Protein AF-0000000067715169 (afdb_homodimer)

Organism: Corynebacterium glutamicum (strain ATCC 13032 / DSM 20300 / JCM 1318 / BCRC 11384 / CCUG 27702 / LMG 3730 / NBRC 12168 / NCIMB 10025 / NRRL B-2784 / 534) (NCBI:txid196627)

Solvent-accessible surface area (backbone atoms only — not comparable to full-atom values): 32458 Å² total; per-residue (Å²): 136,85,80,74,75,77,75,75,61,77,72,76,58,75,73,74,69,77,56,70,83,82,47,57,75,38,58,53,40,74,63,43,60,36,29,32,66,87,79,61,52,53,19,26,25,71,47,75,41,83,50,102,91,39,46,22,38,28,27,33,27,98,84,69,50,75,47,79,39,72,60,41,84,55,40,29,26,48,97,86,39,60,22,18,60,35,81,56,66,64,75,66,80,79,78,75,91,84,85,89,89,81,89,85,74,79,81,50,16,65,61,46,42,71,18,34,36,36,17,32,41,66,68,44,28,49,52,48,36,69,59,44,33,67,67,32,46,77,65,27,30,49,76,39,72,32,86,47,73,84,46,44,64,61,51,44,66,72,68,54,62,37,92,78,19,22,36,17,34,40,37,66,42,46,45,89,86,36,74,68,49,56,55,52,71,72,44,57,76,40,41,41,70,40,38,31,76,43,91,47,67,72,72,38,39,44,33,63,64,73,75,30,94,57,78,79,87,58,62,88,94,52,59,56,58,59,42,47,21,66,74,75,71,40,92,40,53,68,58,44,46,53,53,55,55,70,46,51,82,43,72,86,37,42,36,65,61,51,53,53,32,51,49,34,34,50,45,48,50,68,33,81,87,51,51,50,66,40,51,72,99,137,85,81,77,75,78,75,76,62,77,73,77,60,74,72,74,69,76,58,70,83,84,48,56,77,39,59,53,40,73,62,44,62,37,29,32,64,87,78,62,53,54,20,25,24,72,47,76,42,82,50,101,92,39,46,22,39,28,27,35,27,99,85,68,51,74,46,78,40,72,59,40,84,56,41,29,28,48,96,86,39,59,21,18,60,32,82,51,64,70,74,62,78,78,74,75,85,78,94,74,92,74,86,83,71,80,77,42,19,63,62,46,38,72,17,34,35,35,17,26,41,67,70,47,32,51,52,48,36,68,60,44,32,67,66,32,46,78,63,23,30,49,78,38,69,50,70,38,72,86,42,44,65,63,52,43,68,72,66,55,61,38,93,78,20,21,37,18,34,42,37,68,42,46,43,89,85,36,74,68,50,56,57,52,71,72,45,57,76,40,40,43,71,39,38,30,75,42,91,46,65,72,72,38,40,44,34,62,65,74,75,31,95,58,78,77,88,58,62,88,93,53,59,55,58,58,42,48,20,66,74,73,72,40,93,39,55,69,59,44,45,54,54,55,54,70,46,52,83,43,70,87,37,41,37,64,62,50,52,52,32,50,49,35,34,51,45,48,49,70,34,81,85,50,50,49,65,48,50,73,98

Radius of gyration: 31.41 Å; Cα contacts (8 Å, |Δi|>4): 904; chains: 2; bounding box: 105×127×58 Å

Nearest PDB structures (foldseek):
  8ouw-assembly1_E  TM=4.055E-01  e=2.455E-02  Caenorhabditis elegans
  3c3j-assembly2_C  TM=5.053E-01  e=1.518E-01  Escherichia coli K-12
  3eua-assembly4_G  TM=3.434E-01  e=5.916E-02  Bacillus subtilis
  2puw-assembly1_B-2  TM=3.265E-01  e=9.381E-01  Candida albicans SC5314
  5l9p-assembly2_B  TM=4.189E-01  e=1.872E+00  Agrobacterium tumefaciens str. B6

Structure (mmCIF, N/CA/C/O backbone):
data_AF-0000000067715169-model_v1
#
loop_
_entity.id
_entity.type
_entity.pdbx_description
1 polymer 'DUF3097 domain-containing protein'
#
loop_
_atom_site.group_PDB
_atom_site.id
_atom_site.type_symbol
_atom_site.label_atom_id
_atom_site.label_alt_id
_atom_site.label_comp_id
_atom_site.label_asym_id
_atom_site.label_entity_id
_atom_site.label_seq_id
_atom_site.pdbx_PDB_ins_code
_atom_site.Cartn_x
_atom_site.Cartn_y
_atom_site.Cartn_z
_atom_site.occupancy
_atom_site.B_iso_or_equiv
_atom_site.auth_seq_id
_atom_site.auth_comp_id
_atom_site.auth_asym_id
_atom_site.auth_atom_id
_atom_site.pdbx_PDB_model_num
ATOM 1 N N . MET A 1 1 ? 80.044 -47.574 -27.084 1 29.07 1 MET A N 1
ATOM 2 C CA . MET A 1 1 ? 78.859 -48.142 -26.447 1 29.07 1 MET A CA 1
ATOM 3 C C . MET A 1 1 ? 78.054 -47.062 -25.733 1 29.07 1 MET A C 1
ATOM 5 O O . MET A 1 1 ? 78.522 -46.479 -24.753 1 29.07 1 MET A O 1
ATOM 9 N N . SER A 1 2 ? 77.332 -46.182 -26.521 1 32.74 2 SER A N 1
ATOM 10 C CA . SER A 1 2 ? 76.554 -44.992 -26.191 1 32.74 2 SER A CA 1
ATOM 11 C C . SER A 1 2 ? 75.426 -45.322 -25.218 1 32.74 2 SER A C 1
ATOM 13 O O . SER A 1 2 ? 74.652 -46.253 -25.45 1 32.74 2 SER A O 1
ATOM 15 N N . PHE A 1 3 ? 75.647 -45.182 -23.889 1 36 3 PHE A N 1
ATOM 16 C CA . PHE A 1 3 ? 74.818 -45.324 -22.698 1 36 3 PHE A CA 1
ATOM 17 C C . PHE A 1 3 ? 73.555 -44.48 -22.813 1 36 3 PHE A C 1
ATOM 19 O O . PHE A 1 3 ? 73.618 -43.249 -22.768 1 36 3 PHE A O 1
ATOM 26 N N . SER A 1 4 ? 72.637 -44.796 -23.769 1 36.75 4 SER A N 1
ATOM 27 C CA . SER A 1 4 ? 71.352 -44.114 -23.881 1 36.75 4 SER A CA 1
ATOM 28 C C . SER A 1 4 ? 70.552 -44.226 -22.587 1 36.75 4 SER A C 1
ATOM 30 O O . SER A 1 4 ? 70.367 -45.324 -22.059 1 36.75 4 SER A O 1
ATOM 32 N N . ASP A 1 5 ? 70.729 -43.267 -21.656 1 37.61 5 ASP A N 1
ATOM 33 C CA . ASP A 1 5 ? 70.057 -43.146 -20.366 1 37.61 5 ASP A CA 1
ATOM 34 C C . ASP A 1 5 ? 68.54 -43.213 -20.528 1 37.61 5 ASP A C 1
ATOM 36 O O . ASP A 1 5 ? 67.943 -42.359 -21.187 1 37.61 5 ASP A O 1
ATOM 40 N N . PRO A 1 6 ? 67.865 -44.357 -20.59 1 40.14 6 PRO A N 1
ATOM 41 C CA . PRO A 1 6 ? 66.438 -44.6 -20.811 1 40.14 6 PRO A CA 1
ATOM 42 C C . PRO A 1 6 ? 65.55 -43.834 -19.834 1 40.14 6 PRO A C 1
ATOM 44 O O . PRO A 1 6 ? 64.324 -43.97 -19.871 1 40.14 6 PRO A O 1
ATOM 47 N N . TYR A 1 7 ? 66.075 -43.419 -18.644 1 37.66 7 TYR A N 1
ATOM 48 C CA . TYR A 1 7 ? 65.178 -42.974 -17.583 1 37.66 7 TYR A CA 1
ATOM 49 C C . TYR A 1 7 ? 64.563 -41.622 -17.919 1 37.66 7 TYR A C 1
ATOM 51 O O . TYR A 1 7 ? 63.95 -40.981 -17.062 1 37.66 7 TYR A O 1
ATOM 59 N N . ALA A 1 8 ? 64.961 -40.968 -18.923 1 34.7 8 ALA A N 1
ATOM 60 C CA . ALA A 1 8 ? 64.46 -39.607 -19.096 1 34.7 8 ALA A CA 1
ATOM 61 C C . ALA A 1 8 ? 62.948 -39.6 -19.296 1 34.7 8 ALA A C 1
ATOM 63 O O . ALA A 1 8 ? 62.458 -39.217 -20.362 1 34.7 8 ALA A O 1
ATOM 64 N N . GLY A 1 9 ? 62.311 -40.79 -18.99 1 33.87 9 GLY A N 1
ATOM 65 C CA . GLY A 1 9 ? 60.896 -40.662 -19.3 1 33.87 9 GLY A CA 1
ATOM 66 C C . GLY A 1 9 ? 60.208 -39.567 -18.508 1 33.87 9 GLY A C 1
ATOM 67 O O . GLY A 1 9 ? 60.631 -39.236 -17.398 1 33.87 9 GLY A O 1
ATOM 68 N N . ASN A 1 10 ? 59.79 -38.514 -19.202 1 35.32 10 ASN A N 1
ATOM 69 C CA . ASN A 1 10 ? 59.028 -37.368 -18.717 1 35.32 10 ASN A CA 1
ATOM 70 C C . ASN A 1 10 ? 57.863 -37.804 -17.833 1 35.32 10 ASN A C 1
ATOM 72 O O . ASN A 1 10 ? 56.895 -38.391 -18.32 1 35.32 10 ASN A O 1
ATOM 76 N N . ILE A 1 11 ? 58.039 -38.291 -16.609 1 37.38 11 ILE A N 1
ATOM 77 C CA . ILE A 1 11 ? 57.063 -38.617 -15.575 1 37.38 11 ILE A CA 1
ATOM 78 C C . ILE A 1 11 ? 56.085 -37.457 -15.404 1 37.38 11 ILE A C 1
ATOM 80 O O . ILE A 1 11 ? 55.16 -37.532 -14.591 1 37.38 11 ILE A O 1
ATOM 84 N N . PHE A 1 12 ? 56.454 -36.256 -15.769 1 37.98 12 PHE A N 1
ATOM 85 C CA . PHE A 1 12 ? 55.51 -35.195 -15.44 1 37.98 12 PHE A CA 1
ATOM 86 C C . PHE A 1 12 ? 54.223 -35.349 -16.241 1 37.98 12 PHE A C 1
ATOM 88 O O . PHE A 1 12 ? 53.961 -34.571 -17.161 1 37.98 12 PHE A O 1
ATOM 95 N N . GLY A 1 13 ? 54.082 -36.477 -16.916 1 35.27 13 GLY A N 1
ATOM 96 C CA . GLY A 1 13 ? 52.747 -36.438 -17.492 1 35.27 13 GLY A CA 1
ATOM 97 C C . GLY A 1 13 ? 51.662 -36.17 -16.466 1 35.27 13 GLY A C 1
ATOM 98 O O . GLY A 1 13 ? 51.627 -36.808 -15.412 1 35.27 13 GLY A O 1
ATOM 99 N N . GLY A 1 14 ? 51.361 -34.908 -16.246 1 36.82 14 GLY A N 1
ATOM 100 C CA . GLY A 1 14 ? 50.276 -34.415 -15.413 1 36.82 14 GLY A CA 1
ATOM 101 C C . GLY A 1 14 ? 49.076 -35.341 -15.384 1 36.82 14 GLY A C 1
ATOM 102 O O . GLY A 1 14 ? 48.736 -35.957 -16.397 1 36.82 14 GLY A O 1
ATOM 103 N N . HIS A 1 15 ? 48.982 -36.247 -14.353 1 36.7 15 HIS A N 1
ATOM 104 C CA . HIS A 1 15 ? 47.832 -37.081 -14.024 1 36.7 15 HIS A CA 1
ATOM 105 C C . HIS A 1 15 ? 46.523 -36.366 -14.346 1 36.7 15 HIS A C 1
ATOM 107 O O . HIS A 1 15 ? 46.332 -35.21 -13.962 1 36.7 15 HIS A O 1
ATOM 113 N N . SER A 1 16 ? 45.93 -36.647 -15.48 1 40.33 16 SER A N 1
ATOM 114 C CA . SER A 1 16 ? 44.578 -36.318 -15.922 1 40.33 16 SER A CA 1
ATOM 115 C C . SER A 1 16 ? 43.565 -36.524 -14.801 1 40.33 16 SER A C 1
ATOM 117 O O . SER A 1 16 ? 42.357 -36.407 -15.02 1 40.33 16 SER A O 1
ATOM 119 N N . ARG A 1 17 ? 44.029 -37.139 -13.72 1 41.69 17 ARG A N 1
ATOM 120 C CA . ARG A 1 17 ? 43.009 -37.543 -12.759 1 41.69 17 ARG A CA 1
ATOM 121 C C . ARG A 1 17 ? 42.246 -36.333 -12.228 1 41.69 17 ARG A C 1
ATOM 123 O O . ARG A 1 17 ? 41.288 -36.481 -11.468 1 41.69 17 ARG A O 1
ATOM 130 N N . ASN A 1 18 ? 42.981 -35.285 -12.039 1 42.27 18 ASN A N 1
ATOM 131 C CA . ASN A 1 18 ? 42.24 -34.295 -11.265 1 42.27 18 ASN A CA 1
ATOM 132 C C . ASN A 1 18 ? 41.087 -33.703 -12.07 1 42.27 18 ASN A C 1
ATOM 134 O O . ASN A 1 18 ? 40.821 -32.502 -11.991 1 42.27 18 ASN A O 1
ATOM 138 N N . LYS A 1 19 ? 40.826 -34.266 -13.187 1 48.59 19 LYS A N 1
ATOM 139 C CA . LYS A 1 19 ? 39.675 -33.658 -13.847 1 48.59 19 LYS A CA 1
ATOM 140 C C . LYS A 1 19 ? 38.424 -33.762 -12.979 1 48.59 19 LYS A C 1
ATOM 142 O O . LYS A 1 19 ? 38.061 -34.852 -12.532 1 48.59 19 LYS A O 1
ATOM 147 N N . GLN A 1 20 ? 38.109 -32.873 -12.178 1 53.76 20 GLN A N 1
ATOM 148 C CA . GLN A 1 20 ? 36.824 -32.82 -11.489 1 53.76 20 GLN A CA 1
ATOM 149 C C . GLN A 1 20 ? 35.712 -33.412 -12.352 1 53.76 20 GLN A C 1
ATOM 151 O O . GLN A 1 20 ? 35.642 -33.142 -13.553 1 53.76 20 GLN A O 1
ATOM 156 N N . PRO A 1 21 ? 35.161 -34.601 -11.974 1 63.94 21 PRO A N 1
ATOM 157 C CA . PRO A 1 21 ? 34.077 -35.178 -12.772 1 63.94 21 PRO A CA 1
ATOM 158 C C . PRO A 1 21 ? 33.088 -34.127 -13.272 1 63.94 21 PRO A C 1
ATOM 160 O O . PRO A 1 21 ? 32.759 -33.188 -12.543 1 63.94 21 PRO A O 1
ATOM 163 N N . GLU A 1 22 ? 32.998 -33.892 -14.565 1 74.74 22 GLU A N 1
ATOM 164 C CA . GLU A 1 22 ? 32.02 -33.001 -15.182 1 74.74 22 GLU A CA 1
ATOM 165 C C . GLU A 1 22 ? 30.625 -33.619 -15.172 1 74.74 22 GLU A C 1
ATOM 167 O O . GLU A 1 22 ? 30.45 -34.775 -15.562 1 74.74 22 GLU A O 1
ATOM 172 N N . TYR A 1 23 ? 29.693 -33.139 -14.336 1 81.6 23 TYR A N 1
ATOM 173 C CA . TYR A 1 23 ? 28.297 -33.561 -14.337 1 81.6 23 TYR A CA 1
ATOM 174 C C . TYR A 1 23 ? 27.483 -32.753 -15.341 1 81.6 23 TYR A C 1
ATOM 176 O O . TYR A 1 23 ? 27.789 -31.587 -15.601 1 81.6 23 TYR A O 1
ATOM 184 N N . PRO A 1 24 ? 26.524 -33.452 -16.07 1 85.14 24 PRO A N 1
ATOM 185 C CA . PRO A 1 24 ? 25.682 -32.688 -16.994 1 85.14 24 PRO A CA 1
ATOM 186 C C . PRO A 1 24 ? 24.918 -31.562 -16.302 1 85.14 24 PRO A C 1
ATOM 188 O O . PRO A 1 24 ? 24.466 -31.726 -15.165 1 85.14 24 PRO A O 1
ATOM 191 N N . ASP A 1 25 ? 24.904 -30.48 -16.953 1 83.86 25 ASP A N 1
ATOM 192 C CA . ASP A 1 25 ? 24.039 -29.389 -16.514 1 83.86 25 ASP A CA 1
ATOM 193 C C . ASP A 1 25 ? 22.58 -29.67 -16.864 1 83.86 25 ASP A C 1
ATOM 195 O O . ASP A 1 25 ? 22.26 -29.982 -18.013 1 83.86 25 ASP A O 1
ATOM 199 N N . VAL A 1 26 ? 21.725 -29.656 -15.881 1 84.16 26 VAL A N 1
ATOM 200 C CA . VAL A 1 26 ? 20.293 -29.835 -16.098 1 84.16 26 VAL A CA 1
ATOM 201 C C . VAL A 1 26 ? 19.531 -28.639 -15.531 1 84.16 26 VAL A C 1
ATOM 203 O O . VAL A 1 26 ? 19.661 -28.317 -14.347 1 84.16 26 VAL A O 1
ATOM 206 N N . PRO A 1 27 ? 18.857 -27.931 -16.445 1 80.73 27 PRO A N 1
ATOM 207 C CA . PRO A 1 27 ? 18.015 -26.858 -15.909 1 80.73 27 PRO A CA 1
ATOM 208 C C . PRO A 1 27 ? 16.96 -27.369 -14.93 1 80.73 27 PRO A C 1
ATOM 210 O O . PRO A 1 27 ? 16.303 -28.379 -15.197 1 80.73 27 PRO A O 1
ATOM 213 N N . ALA A 1 28 ? 16.952 -26.771 -13.795 1 83.01 28 ALA A N 1
ATOM 214 C CA . ALA A 1 28 ? 15.996 -27.159 -12.762 1 83.01 28 ALA A CA 1
ATOM 215 C C . ALA A 1 28 ? 14.585 -26.7 -13.119 1 83.01 28 ALA A C 1
ATOM 217 O O . ALA A 1 28 ? 14.084 -25.722 -12.56 1 83.01 28 ALA A O 1
ATOM 218 N N . LYS A 1 29 ? 13.972 -27.402 -14.016 1 80.03 29 LYS A N 1
ATOM 219 C CA . LYS A 1 29 ? 12.596 -27.12 -14.414 1 80.03 29 LYS A CA 1
ATOM 220 C C . LYS A 1 29 ? 11.622 -27.426 -13.281 1 80.03 29 LYS A C 1
ATOM 222 O O . LYS A 1 29 ? 11.767 -28.434 -12.585 1 80.03 29 LYS A O 1
ATOM 227 N N . PRO A 1 30 ? 10.734 -26.488 -13.088 1 79.28 30 PRO A N 1
ATOM 228 C CA . PRO A 1 30 ? 9.717 -26.828 -12.089 1 79.28 30 PRO A CA 1
ATOM 229 C C . PRO A 1 30 ? 9.092 -28.201 -12.327 1 79.28 30 PRO A C 1
ATOM 231 O O . PRO A 1 30 ? 8.758 -28.542 -13.465 1 79.28 30 PRO A O 1
ATOM 234 N N . GLY A 1 31 ? 9.019 -28.966 -11.218 1 82.28 31 GLY A N 1
ATOM 235 C CA . GLY A 1 31 ? 8.479 -30.313 -11.317 1 82.28 31 GLY A CA 1
ATOM 236 C C . GLY A 1 31 ? 9.552 -31.379 -11.434 1 82.28 31 GLY A C 1
ATOM 237 O O . GLY A 1 31 ? 9.282 -32.565 -11.233 1 82.28 31 GLY A O 1
ATOM 238 N N . LEU A 1 32 ? 10.677 -30.92 -11.837 1 86.01 32 LEU A N 1
ATOM 239 C CA . LEU A 1 32 ? 11.773 -31.875 -11.947 1 86.01 32 LEU A CA 1
ATOM 240 C C . LEU A 1 32 ? 12.094 -32.494 -10.591 1 86.01 32 LEU A C 1
ATOM 242 O O . LEU A 1 32 ? 12.318 -31.776 -9.614 1 86.01 32 LEU A O 1
ATOM 246 N N . VAL A 1 33 ? 11.868 -33.65 -10.474 1 89.98 33 VAL A N 1
ATOM 247 C CA . VAL A 1 33 ? 12.167 -34.356 -9.232 1 89.98 33 VAL A CA 1
ATOM 248 C C . VAL A 1 33 ? 13.661 -34.661 -9.159 1 89.98 33 VAL A C 1
ATOM 250 O O . VAL A 1 33 ? 14.225 -35.263 -10.076 1 89.98 33 VAL A O 1
ATOM 253 N N . VAL A 1 34 ? 14.297 -34.152 -8.048 1 91.69 34 VAL A N 1
ATOM 254 C CA . VAL A 1 34 ? 15.731 -34.369 -7.888 1 91.69 34 VAL A CA 1
ATOM 255 C C . VAL A 1 34 ? 16.021 -34.903 -6.487 1 91.69 34 VAL A C 1
ATOM 257 O O . VAL A 1 34 ? 15.215 -34.727 -5.57 1 91.69 34 VAL A O 1
ATOM 260 N N . GLU A 1 35 ? 17.122 -35.573 -6.332 1 92 35 GLU A N 1
ATOM 261 C CA . GLU A 1 35 ? 17.661 -36.048 -5.061 1 92 35 GLU A CA 1
ATOM 262 C C . GLU A 1 35 ? 18.912 -35.268 -4.666 1 92 35 GLU A C 1
ATOM 264 O O . GLU A 1 35 ? 19.808 -35.064 -5.487 1 92 35 GLU A O 1
ATOM 269 N N . VAL A 1 36 ? 18.92 -34.838 -3.434 1 89.7 36 VAL A N 1
ATOM 270 C CA . VAL A 1 36 ? 20.095 -34.142 -2.919 1 89.7 36 VAL A CA 1
ATOM 271 C C . VAL A 1 36 ? 21.104 -35.157 -2.387 1 89.7 36 VAL A C 1
ATOM 273 O O . VAL A 1 36 ? 20.788 -35.945 -1.492 1 89.7 36 VAL A O 1
ATOM 276 N N . ARG A 1 37 ? 22.251 -35.095 -2.832 1 88.24 37 ARG A N 1
ATOM 277 C CA . ARG A 1 37 ? 23.268 -36.079 -2.476 1 88.24 37 ARG A CA 1
ATOM 278 C C . ARG A 1 37 ? 23.719 -35.9 -1.03 1 88.24 37 ARG A C 1
ATOM 280 O O . ARG A 1 37 ? 24.068 -36.873 -0.358 1 88.24 37 ARG A O 1
ATOM 287 N N . GLY A 1 38 ? 23.723 -34.826 -0.531 1 81.7 38 GLY A N 1
ATOM 288 C CA . GLY A 1 38 ? 24.223 -34.582 0.813 1 81.7 38 GLY A CA 1
ATOM 289 C C . GLY A 1 38 ? 23.352 -35.195 1.893 1 81.7 38 GLY A C 1
ATOM 290 O O . GLY A 1 38 ? 23.861 -35.766 2.859 1 81.7 38 GLY A O 1
ATOM 291 N N . ASP A 1 39 ? 22.041 -35.136 1.754 1 80.77 39 ASP A N 1
ATOM 292 C CA . ASP A 1 39 ? 21.172 -35.589 2.835 1 80.77 39 ASP A CA 1
ATOM 293 C C . ASP A 1 39 ? 20.103 -36.547 2.316 1 80.77 39 ASP A C 1
ATOM 295 O O . ASP A 1 39 ? 19.264 -37.025 3.083 1 80.77 39 ASP A O 1
ATOM 299 N N . GLY A 1 40 ? 20.088 -36.882 1.014 1 87.07 40 GLY A N 1
ATOM 300 C CA . GLY A 1 40 ? 19.163 -37.852 0.449 1 87.07 40 GLY A CA 1
ATOM 301 C C . GLY A 1 40 ? 17.763 -37.3 0.257 1 87.07 40 GLY A C 1
ATOM 302 O O . GLY A 1 40 ? 16.841 -38.04 -0.09 1 87.07 40 GLY A O 1
ATOM 303 N N . PHE A 1 41 ? 17.573 -36.059 0.555 1 84.51 41 PHE A N 1
ATOM 304 C CA . PHE A 1 41 ? 16.265 -35.448 0.35 1 84.51 41 PHE A CA 1
ATOM 305 C C . PHE A 1 41 ? 15.826 -35.581 -1.103 1 84.51 41 PHE A C 1
ATOM 307 O O . PHE A 1 41 ? 16.598 -35.288 -2.019 1 84.51 41 PHE A O 1
ATOM 314 N N . VAL A 1 42 ? 14.652 -36.127 -1.38 1 87.75 42 VAL A N 1
ATOM 315 C CA . VAL A 1 42 ? 14.041 -36.206 -2.702 1 87.75 42 VAL A CA 1
ATOM 316 C C . VAL A 1 42 ? 12.855 -35.248 -2.783 1 87.75 42 VAL A C 1
ATOM 318 O O . VAL A 1 42 ? 11.958 -35.287 -1.936 1 87.75 42 VAL A O 1
ATOM 321 N N . GLY A 1 43 ? 12.865 -34.319 -3.853 1 89.11 43 GLY A N 1
ATOM 322 C CA . GLY A 1 43 ? 11.773 -33.374 -4.03 1 89.11 43 GLY A CA 1
ATOM 323 C C . GLY A 1 43 ? 11.697 -32.806 -5.434 1 89.11 43 GLY A C 1
ATOM 324 O O . GLY A 1 43 ? 12.652 -32.914 -6.206 1 89.11 43 GLY A O 1
ATOM 325 N N . ALA A 1 44 ? 10.529 -32.343 -5.732 1 86.37 44 ALA A N 1
ATOM 326 C CA . ALA A 1 44 ? 10.33 -31.639 -6.996 1 86.37 44 ALA A CA 1
ATOM 327 C C . ALA A 1 44 ? 10.772 -30.183 -6.889 1 86.37 44 ALA A C 1
ATOM 329 O O . ALA A 1 44 ? 10.549 -29.534 -5.864 1 86.37 44 ALA A O 1
ATOM 330 N N . VAL A 1 45 ? 11.495 -29.771 -7.902 1 86.86 45 VAL A N 1
ATOM 331 C CA . VAL A 1 45 ? 11.868 -28.363 -7.992 1 86.86 45 VAL A CA 1
ATOM 332 C C . VAL A 1 45 ? 10.612 -27.494 -7.97 1 86.86 45 VAL A C 1
ATOM 334 O O . VAL A 1 45 ? 9.693 -27.699 -8.766 1 86.86 45 VAL A O 1
ATOM 337 N N . THR A 1 46 ? 10.69 -26.659 -7.011 1 77.57 46 THR A N 1
ATOM 338 C CA . THR A 1 46 ? 9.535 -25.771 -6.952 1 77.57 46 THR A CA 1
ATOM 339 C C . THR A 1 46 ? 9.952 -24.324 -7.201 1 77.57 46 THR A C 1
ATOM 341 O O . THR A 1 46 ? 9.103 -23.453 -7.4 1 77.57 46 THR A O 1
ATOM 344 N N . GLY A 1 47 ? 11.241 -24.118 -7.155 1 73.9 47 GLY A N 1
ATOM 345 C CA . GLY A 1 47 ? 11.71 -22.767 -7.422 1 73.9 47 GLY A CA 1
ATOM 346 C C . GLY A 1 47 ? 13.194 -22.589 -7.164 1 73.9 47 GLY A C 1
ATOM 347 O O . GLY A 1 47 ? 13.9 -23.557 -6.876 1 73.9 47 GLY A O 1
ATOM 348 N N . PHE A 1 48 ? 13.754 -21.469 -7.517 1 71.61 48 PHE A N 1
ATOM 349 C CA . PHE A 1 48 ? 15.142 -21.081 -7.297 1 71.61 48 PHE A CA 1
ATOM 350 C C . PHE A 1 48 ? 15.224 -19.837 -6.419 1 71.61 48 PHE A C 1
ATOM 352 O O . PHE A 1 48 ? 14.323 -18.996 -6.44 1 71.61 48 PHE A O 1
ATOM 359 N N . GLU A 1 49 ? 16.304 -19.925 -5.51 1 62.16 49 GLU A N 1
ATOM 360 C CA . GLU A 1 49 ? 16.612 -18.772 -4.67 1 62.16 49 GLU A CA 1
ATOM 361 C C . GLU A 1 49 ? 18.061 -18.328 -4.851 1 62.16 49 GLU A C 1
ATOM 363 O O . GLU A 1 49 ? 18.968 -19.161 -4.911 1 62.16 49 GLU A O 1
ATOM 368 N N . ARG A 1 50 ? 18.215 -16.963 -5.19 1 58.03 50 ARG A N 1
ATOM 369 C CA . ARG A 1 50 ? 19.583 -16.454 -5.188 1 58.03 50 ARG A CA 1
ATOM 370 C C . ARG A 1 50 ? 19.915 -15.78 -3.861 1 58.03 50 ARG A C 1
ATOM 372 O O . ARG A 1 50 ? 19.155 -14.938 -3.379 1 58.03 50 ARG A O 1
ATOM 379 N N . THR A 1 51 ? 20.938 -16.273 -3.136 1 51.47 51 THR A N 1
ATOM 380 C CA . THR A 1 51 ? 21.45 -15.688 -1.902 1 51.47 51 THR A CA 1
ATOM 381 C C . THR A 1 51 ? 22.881 -15.194 -2.091 1 51.47 51 THR A C 1
ATOM 383 O O . THR A 1 51 ? 23.495 -15.435 -3.132 1 51.47 51 THR A O 1
ATOM 386 N N . TYR A 1 52 ? 23.419 -14.346 -1.14 1 52.68 52 TYR A N 1
ATOM 387 C CA . TYR A 1 52 ? 24.818 -13.932 -1.124 1 52.68 52 TYR A CA 1
ATOM 388 C C . TYR A 1 52 ? 25.744 -15.134 -1.266 1 52.68 52 TYR A C 1
ATOM 390 O O . TYR A 1 52 ? 26.829 -15.025 -1.842 1 52.68 52 TYR A O 1
ATOM 398 N N . ASP A 1 53 ? 25.164 -16.329 -0.851 1 56.63 53 ASP A N 1
ATOM 399 C CA . ASP A 1 53 ? 26.02 -17.511 -0.806 1 56.63 53 ASP A CA 1
ATOM 400 C C . ASP A 1 53 ? 25.881 -18.339 -2.081 1 56.63 53 ASP A C 1
ATOM 402 O O . ASP A 1 53 ? 26.4 -19.454 -2.163 1 56.63 53 ASP A O 1
ATOM 406 N N . GLY A 1 54 ? 24.985 -17.759 -2.975 1 63.17 54 GLY A N 1
ATOM 407 C CA . GLY A 1 54 ? 24.859 -18.429 -4.26 1 63.17 54 GLY A CA 1
ATOM 408 C C . GLY A 1 54 ? 23.423 -18.756 -4.624 1 63.17 54 GLY A C 1
ATOM 409 O O . GLY A 1 54 ? 22.488 -18.242 -4.006 1 63.17 54 GLY A O 1
ATOM 410 N N . ASP A 1 55 ? 23.236 -19.554 -5.662 1 72.69 55 ASP A N 1
ATOM 411 C CA . ASP A 1 55 ? 21.945 -20.002 -6.175 1 72.69 55 ASP A CA 1
ATOM 412 C C . ASP A 1 55 ? 21.435 -21.214 -5.398 1 72.69 55 ASP A C 1
ATOM 414 O O . ASP A 1 55 ? 22.195 -22.144 -5.12 1 72.69 55 ASP A O 1
ATOM 418 N N . PHE A 1 56 ? 20.182 -21.128 -4.975 1 79.13 56 PHE A N 1
ATOM 419 C CA . PHE A 1 56 ? 19.535 -22.234 -4.28 1 79.13 56 PHE A CA 1
ATOM 420 C C . PHE A 1 56 ? 18.337 -22.745 -5.071 1 79.13 56 PHE A C 1
ATOM 422 O O . PHE A 1 56 ? 17.702 -21.985 -5.806 1 79.13 56 PHE A O 1
ATOM 429 N N . VAL A 1 57 ? 18.11 -24.025 -5.006 1 82.42 57 VAL A N 1
ATOM 430 C CA . VAL A 1 57 ? 16.914 -24.653 -5.559 1 82.42 57 VAL A CA 1
ATOM 431 C C . VAL A 1 57 ? 15.983 -25.078 -4.425 1 82.42 57 VAL A C 1
ATOM 433 O O . VAL A 1 57 ? 16.438 -25.576 -3.393 1 82.42 57 VAL A O 1
ATOM 436 N N . ARG A 1 58 ? 14.826 -24.754 -4.572 1 80.96 58 ARG A N 1
ATOM 437 C CA . ARG A 1 58 ? 13.797 -25.209 -3.643 1 80.96 58 ARG A CA 1
ATOM 438 C C . ARG A 1 58 ? 13.209 -26.544 -4.088 1 80.96 58 ARG A C 1
ATOM 440 O O . ARG A 1 58 ? 12.812 -26.698 -5.245 1 80.96 58 ARG A O 1
ATOM 447 N N . LEU A 1 59 ? 13.177 -27.451 -3.13 1 85.04 59 LEU A N 1
ATOM 448 C CA . LEU A 1 59 ? 12.636 -28.784 -3.37 1 85.04 59 LEU A CA 1
ATOM 449 C C . LEU A 1 59 ? 11.472 -29.077 -2.429 1 85.04 59 LEU A C 1
ATOM 451 O O . LEU A 1 59 ? 11.496 -28.675 -1.263 1 85.04 59 LEU A O 1
ATOM 455 N N . GLU A 1 60 ? 10.422 -29.685 -2.894 1 84.43 60 GLU A N 1
ATOM 456 C CA . GLU A 1 60 ? 9.299 -30.179 -2.103 1 84.43 60 GLU A CA 1
ATOM 457 C C . GLU A 1 60 ? 9.183 -31.698 -2.197 1 84.43 60 GLU A C 1
ATOM 459 O O . GLU A 1 60 ? 9.134 -32.255 -3.296 1 84.43 60 GLU A O 1
ATOM 464 N N . ASP A 1 61 ? 9.095 -32.295 -0.992 1 83.64 61 ASP A N 1
ATOM 465 C CA . ASP A 1 61 ? 8.965 -33.749 -1.012 1 83.64 61 ASP A CA 1
ATOM 466 C C . ASP A 1 61 ? 7.497 -34.169 -1.042 1 83.64 61 ASP A C 1
ATOM 468 O O . ASP A 1 61 ? 6.604 -33.32 -1.052 1 83.64 61 ASP A O 1
ATOM 472 N N . ARG A 1 62 ? 7.225 -35.493 -1.05 1 78.73 62 ARG A N 1
ATOM 473 C CA . ARG A 1 62 ? 5.889 -36.07 -1.157 1 78.73 62 ARG A CA 1
ATOM 474 C C . ARG A 1 62 ? 5.044 -35.724 0.065 1 78.73 62 ARG A C 1
ATOM 476 O O . ARG A 1 62 ? 3.814 -35.77 0.008 1 78.73 62 ARG A O 1
ATOM 483 N N . ARG A 1 63 ? 5.744 -35.334 1.095 1 76.53 63 ARG A N 1
ATOM 484 C CA . ARG A 1 63 ? 5.03 -35.02 2.329 1 76.53 63 ARG A CA 1
ATOM 485 C C . ARG A 1 63 ? 4.804 -33.518 2.465 1 76.53 63 ARG A C 1
ATOM 487 O O . ARG A 1 63 ? 4.307 -33.05 3.491 1 76.53 63 ARG A O 1
ATOM 494 N N . GLY A 1 64 ? 5.225 -32.754 1.428 1 73.57 64 GLY A N 1
ATOM 495 C CA . GLY A 1 64 ? 4.969 -31.323 1.382 1 73.57 64 GLY A CA 1
ATOM 496 C C . GLY A 1 64 ? 6.029 -30.504 2.095 1 73.57 64 GLY A C 1
ATOM 497 O O . GLY A 1 64 ? 5.848 -29.306 2.321 1 73.57 64 GLY A O 1
ATOM 498 N N . ARG A 1 65 ? 7.146 -31.239 2.425 1 73.33 65 ARG A N 1
ATOM 499 C CA . ARG A 1 65 ? 8.231 -30.519 3.084 1 73.33 65 ARG A CA 1
ATOM 500 C C . ARG A 1 65 ? 9.098 -29.785 2.066 1 73.33 65 ARG A C 1
ATOM 502 O O . ARG A 1 65 ? 9.555 -30.379 1.088 1 73.33 65 ARG A O 1
ATOM 509 N N . ASP A 1 66 ? 9.283 -28.419 2.346 1 75.97 66 ASP A N 1
ATOM 510 C CA . ASP A 1 66 ? 10.154 -27.632 1.479 1 75.97 66 ASP A CA 1
ATOM 511 C C . ASP A 1 66 ? 11.555 -27.51 2.074 1 75.97 66 ASP A C 1
ATOM 513 O O . ASP A 1 66 ? 11.713 -27.439 3.294 1 75.97 66 ASP A O 1
ATOM 517 N N . ALA A 1 67 ? 12.605 -27.596 1.113 1 80.73 67 ALA A N 1
ATOM 518 C CA . ALA A 1 67 ? 13.997 -27.401 1.512 1 80.73 67 ALA A CA 1
ATOM 519 C C . ALA A 1 67 ? 14.766 -26.617 0.453 1 80.73 67 ALA A C 1
ATOM 521 O O . ALA A 1 67 ? 14.459 -26.704 -0.738 1 80.73 67 ALA A O 1
ATOM 522 N N . LEU A 1 68 ? 15.64 -25.783 0.93 1 79.23 68 LEU A N 1
ATOM 523 C CA . LEU A 1 68 ? 16.527 -25.008 0.068 1 79.23 68 LEU A CA 1
ATOM 524 C C . LEU A 1 68 ? 17.921 -25.624 0.028 1 79.23 68 LEU A C 1
ATOM 526 O O . LEU A 1 68 ? 18.508 -25.911 1.074 1 79.23 68 LEU A O 1
ATOM 530 N N . TYR A 1 69 ? 18.302 -25.891 -1.188 1 85.55 69 TYR A N 1
ATOM 531 C CA . TYR A 1 69 ? 19.636 -26.454 -1.362 1 85.55 69 TYR A CA 1
ATOM 532 C C . TYR A 1 69 ? 20.481 -25.581 -2.281 1 85.55 69 TYR A C 1
ATOM 534 O O . TYR A 1 69 ? 20.002 -25.11 -3.315 1 85.55 69 TYR A O 1
ATOM 542 N N . LYS A 1 70 ? 21.641 -25.26 -1.864 1 81.38 70 LYS A N 1
ATOM 543 C CA . LYS A 1 70 ? 22.583 -24.521 -2.7 1 81.38 70 LYS A CA 1
ATOM 544 C C . LYS A 1 70 ? 22.913 -25.294 -3.973 1 81.38 70 LYS A C 1
ATOM 546 O O . LYS A 1 70 ? 23.136 -26.506 -3.929 1 81.38 70 LYS A O 1
ATOM 551 N N . LEU A 1 71 ? 22.86 -24.454 -5.106 1 81.66 71 LEU A N 1
ATOM 552 C CA . LEU A 1 71 ? 23.257 -25.055 -6.375 1 81.66 71 LEU A CA 1
ATOM 553 C C . LEU A 1 71 ? 24.768 -25.254 -6.433 1 81.66 71 LEU A C 1
ATOM 555 O O . LEU A 1 71 ? 25.505 -24.34 -6.81 1 81.66 71 LEU A O 1
ATOM 559 N N . ARG A 1 72 ? 25.254 -26.399 -6.021 1 80.76 72 ARG A N 1
ATOM 560 C CA . ARG A 1 72 ? 26.661 -26.78 -6.089 1 80.76 72 ARG A CA 1
ATOM 561 C C . ARG A 1 72 ? 26.891 -27.834 -7.166 1 80.76 72 ARG A C 1
ATOM 563 O O . ARG A 1 72 ? 25.999 -28.632 -7.463 1 80.76 72 ARG A O 1
ATOM 570 N N . LYS A 1 73 ? 27.988 -27.685 -7.691 1 81.41 73 LYS A N 1
ATOM 571 C CA . LYS A 1 73 ? 28.368 -28.684 -8.686 1 81.41 73 LYS A CA 1
ATOM 572 C C . LYS A 1 73 ? 28.326 -30.091 -8.096 1 81.41 73 LYS A C 1
ATOM 574 O O . LYS A 1 73 ? 28.913 -30.346 -7.042 1 81.41 73 LYS A O 1
ATOM 579 N N . GLY A 1 74 ? 27.496 -30.982 -8.759 1 86.91 74 GLY A N 1
ATOM 580 C CA . GLY A 1 74 ? 27.458 -32.385 -8.382 1 86.91 74 GLY A CA 1
ATOM 581 C C . GLY A 1 74 ? 26.624 -32.647 -7.142 1 86.91 74 GLY A C 1
ATOM 582 O O . GLY A 1 74 ? 26.681 -33.736 -6.567 1 86.91 74 GLY A O 1
ATOM 583 N N . ALA A 1 75 ? 25.87 -31.763 -6.693 1 88.11 75 ALA A N 1
ATOM 584 C CA . ALA A 1 75 ? 25.155 -31.884 -5.426 1 88.11 75 ALA A CA 1
ATOM 585 C C . ALA A 1 75 ? 23.82 -32.599 -5.615 1 88.11 75 ALA A C 1
ATOM 587 O O . ALA A 1 75 ? 23.139 -32.923 -4.64 1 88.11 75 ALA A O 1
ATOM 588 N N . PHE A 1 76 ? 23.457 -32.921 -6.857 1 90.67 76 PHE A N 1
ATOM 589 C CA . PHE A 1 76 ? 22.119 -33.433 -7.13 1 90.67 76 PHE A CA 1
ATOM 590 C C . PHE A 1 76 ? 22.185 -34.674 -8.013 1 90.67 76 PHE A C 1
ATOM 592 O O . PHE A 1 76 ? 23.175 -34.891 -8.714 1 90.67 76 PHE A O 1
ATOM 599 N N . MET A 1 77 ? 21.083 -35.455 -7.972 1 90.78 77 MET A N 1
ATOM 600 C CA . MET A 1 77 ? 20.926 -36.645 -8.803 1 90.78 77 MET A CA 1
ATOM 601 C C . MET A 1 77 ? 19.544 -36.68 -9.448 1 90.78 77 MET A C 1
ATOM 603 O O . MET A 1 77 ? 18.555 -36.287 -8.828 1 90.78 77 MET A O 1
ATOM 607 N N . ILE A 1 78 ? 19.534 -37.08 -10.722 1 88.14 78 ILE A N 1
ATOM 608 C CA . ILE A 1 78 ? 18.311 -37.386 -11.457 1 88.14 78 ILE A CA 1
ATOM 609 C C . ILE A 1 78 ? 18.377 -38.813 -11.996 1 88.14 78 ILE A C 1
ATOM 611 O O . ILE A 1 78 ? 19.304 -39.163 -12.731 1 88.14 78 ILE A O 1
ATOM 615 N N . ASP A 1 79 ? 17.437 -39.618 -11.573 1 86.65 79 ASP A N 1
ATOM 616 C CA . ASP A 1 79 ? 17.386 -41.018 -11.982 1 86.65 79 ASP A CA 1
ATOM 617 C C . ASP A 1 79 ? 18.726 -41.709 -11.744 1 86.65 79 ASP A C 1
ATOM 619 O O . ASP A 1 79 ? 19.218 -42.436 -12.609 1 86.65 79 ASP A O 1
ATOM 623 N N . GLY A 1 80 ? 19.371 -41.359 -10.663 1 87.27 80 GLY A N 1
ATOM 624 C CA . GLY A 1 80 ? 20.575 -42.061 -10.249 1 87.27 80 GLY A CA 1
ATOM 625 C C . GLY A 1 80 ? 21.844 -41.459 -10.821 1 87.27 80 GLY A C 1
ATOM 626 O O . GLY A 1 80 ? 22.948 -41.905 -10.502 1 87.27 80 GLY A O 1
ATOM 627 N N . GLN A 1 81 ? 21.691 -40.435 -11.684 1 88.39 81 GLN A N 1
ATOM 628 C CA . GLN A 1 81 ? 22.847 -39.789 -12.297 1 88.39 81 GLN A CA 1
ATOM 629 C C . GLN A 1 81 ? 23.149 -38.451 -11.628 1 88.39 81 GLN A C 1
ATOM 631 O O . GLN A 1 81 ? 22.243 -37.647 -11.4 1 88.39 81 GLN A O 1
ATOM 636 N N . ILE A 1 82 ? 24.393 -38.243 -11.253 1 88.18 82 ILE A N 1
ATOM 637 C CA . ILE A 1 82 ? 24.823 -36.981 -10.661 1 88.18 82 ILE A CA 1
ATOM 638 C C . ILE A 1 82 ? 24.74 -35.867 -11.703 1 88.18 82 ILE A C 1
ATOM 640 O O . ILE A 1 82 ? 25.194 -36.034 -12.837 1 88.18 82 ILE A O 1
ATOM 644 N N . VAL A 1 83 ? 24.034 -34.661 -11.376 1 88.61 83 VAL A N 1
ATOM 645 C CA . VAL A 1 83 ? 23.862 -33.548 -12.303 1 88.61 83 VAL A CA 1
ATOM 646 C C . VAL A 1 83 ? 24.234 -32.238 -11.612 1 88.61 83 VAL A C 1
ATOM 648 O O . VAL A 1 83 ? 24.303 -32.175 -10.383 1 88.61 83 VAL A O 1
ATOM 651 N N . ASN A 1 84 ? 24.606 -31.303 -12.407 1 86.23 84 ASN A N 1
ATOM 652 C CA . ASN A 1 84 ? 24.59 -29.901 -12.007 1 86.23 84 ASN A CA 1
ATOM 653 C C . ASN A 1 84 ? 23.232 -29.257 -12.274 1 86.23 84 ASN A C 1
ATOM 655 O O . ASN A 1 84 ? 22.824 -29.116 -13.428 1 86.23 84 ASN A O 1
ATOM 659 N N . LEU A 1 85 ? 22.511 -28.999 -11.177 1 83.75 85 LEU A N 1
ATOM 660 C CA . LEU A 1 85 ? 21.28 -28.252 -11.411 1 83.75 85 LEU A CA 1
ATOM 661 C C . LEU A 1 85 ? 21.581 -26.789 -11.717 1 83.75 85 LEU A C 1
ATOM 663 O O . LEU A 1 85 ? 22.397 -26.163 -11.037 1 83.75 85 LEU A O 1
ATOM 667 N N . THR A 1 86 ? 21.123 -26.367 -12.862 1 80.17 86 THR A N 1
ATOM 668 C CA . THR A 1 86 ? 21.264 -24.965 -13.24 1 80.17 86 THR A CA 1
ATOM 669 C C . THR A 1 86 ? 19.909 -24.263 -13.229 1 80.17 86 THR A C 1
ATOM 671 O O . THR A 1 86 ? 18.865 -24.917 -13.269 1 80.17 86 THR A O 1
ATOM 674 N N . ARG A 1 87 ? 20.182 -23.089 -13.151 1 70.82 87 ARG A N 1
ATOM 675 C CA . ARG A 1 87 ? 18.959 -22.295 -13.187 1 70.82 87 ARG A CA 1
ATOM 676 C C . ARG A 1 87 ? 18.197 -22.521 -14.489 1 70.82 87 ARG A C 1
ATOM 678 O O . ARG A 1 87 ? 18.794 -22.546 -15.567 1 70.82 87 ARG A O 1
ATOM 685 N N . PHE A 1 88 ? 17.064 -22.999 -14.446 1 63.55 88 PHE A N 1
ATOM 686 C CA . PHE A 1 88 ? 16.215 -23.18 -15.617 1 63.55 88 PHE A CA 1
ATOM 687 C C . PHE A 1 88 ? 15.744 -21.835 -16.158 1 63.55 88 PHE A C 1
ATOM 689 O O . PHE A 1 88 ? 15.129 -21.05 -15.433 1 63.55 88 PHE A O 1
ATOM 696 N N . VAL A 1 89 ? 16.388 -21.367 -17.379 1 51.55 89 VAL A N 1
ATOM 697 C CA . VAL A 1 89 ? 15.921 -20.206 -18.129 1 51.55 89 VAL A CA 1
ATOM 698 C C . VAL A 1 89 ? 15.188 -20.664 -19.388 1 51.55 89 VAL A C 1
ATOM 700 O O . VAL A 1 89 ? 15.723 -21.45 -20.174 1 51.55 89 VAL A O 1
ATOM 703 N N . GLU A 1 90 ? 14.012 -20.681 -19.564 1 37.77 90 GLU A N 1
ATOM 704 C CA . GLU A 1 90 ? 13.481 -21.08 -20.863 1 37.77 90 GLU A CA 1
ATOM 705 C C . GLU A 1 90 ? 14.091 -20.249 -21.988 1 37.77 90 GLU A C 1
ATOM 707 O O . GLU A 1 90 ? 14.048 -19.017 -21.951 1 37.77 90 GLU A O 1
ATOM 712 N N . LYS A 1 91 ? 15.071 -20.782 -22.647 1 37.74 91 LYS A N 1
ATOM 713 C CA . LYS A 1 91 ? 15.842 -20.211 -23.747 1 37.74 91 LYS A CA 1
ATOM 714 C C . LYS A 1 91 ? 14.923 -19.635 -24.822 1 37.74 91 LYS A C 1
ATOM 716 O O . LYS A 1 91 ? 14.147 -20.367 -25.44 1 37.74 91 LYS A O 1
ATOM 721 N N . GLN A 1 92 ? 14.189 -18.447 -24.842 1 31.84 92 GLN A N 1
ATOM 722 C CA . GLN A 1 92 ? 13.959 -18.054 -26.228 1 31.84 92 GLN A CA 1
ATOM 723 C C . GLN A 1 92 ? 15.277 -17.848 -26.968 1 31.84 92 GLN A C 1
ATOM 725 O O . GLN A 1 92 ? 16.306 -17.567 -26.349 1 31.84 92 GLN A O 1
ATOM 730 N N . ALA A 1 93 ? 15.399 -18.144 -28.228 1 30.75 93 ALA A N 1
ATOM 731 C CA . ALA A 1 93 ? 16.429 -18.108 -29.262 1 30.75 93 ALA A CA 1
ATOM 732 C C . ALA A 1 93 ? 17.226 -16.808 -29.197 1 30.75 93 ALA A C 1
ATOM 734 O O . ALA A 1 93 ? 16.661 -15.738 -28.957 1 30.75 93 ALA A O 1
ATOM 735 N N . PRO A 1 94 ? 18.539 -16.912 -29.081 1 29.68 94 PRO A N 1
ATOM 736 C CA . PRO A 1 94 ? 19.602 -15.905 -29.042 1 29.68 94 PRO A CA 1
ATOM 737 C C . PRO A 1 94 ? 19.45 -14.845 -30.13 1 29.68 94 PRO A C 1
ATOM 739 O O . PRO A 1 94 ? 19.484 -15.168 -31.321 1 29.68 9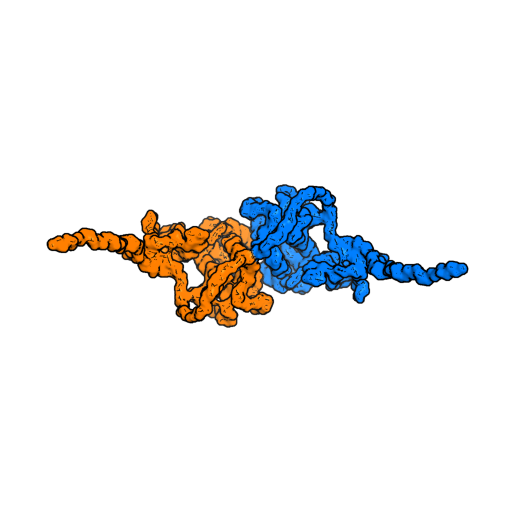4 PRO A O 1
ATOM 742 N N . ARG A 1 95 ? 18.534 -13.925 -30.384 1 26.46 95 ARG A N 1
ATOM 743 C CA . ARG A 1 95 ? 18.841 -13.072 -31.527 1 26.46 95 ARG A CA 1
ATOM 744 C C . ARG A 1 95 ? 20.195 -12.392 -31.355 1 26.46 95 ARG A C 1
ATOM 746 O O . ARG A 1 95 ? 20.537 -11.946 -30.257 1 26.46 95 ARG A O 1
ATOM 753 N N . LYS A 1 96 ? 21.234 -12.441 -32.138 1 25.55 96 LYS A N 1
ATOM 754 C CA . LYS A 1 96 ? 22.642 -12.176 -32.418 1 25.55 96 LYS A CA 1
ATOM 755 C C . LYS A 1 96 ? 22.963 -10.691 -32.267 1 25.55 96 LYS A C 1
ATOM 757 O O . LYS A 1 96 ? 24.098 -10.269 -32.497 1 25.55 96 LYS A O 1
ATOM 762 N N . SER A 1 97 ? 22.448 -9.669 -31.542 1 20.59 97 SER A N 1
ATOM 763 C CA . SER A 1 97 ? 22.976 -8.406 -32.046 1 20.59 97 SER A CA 1
ATOM 764 C C . SER A 1 97 ? 24.437 -8.219 -31.65 1 20.59 97 SER A C 1
ATOM 766 O O . SER A 1 97 ? 24.911 -8.84 -30.697 1 20.59 97 SER A O 1
ATOM 768 N N . ASN A 1 98 ? 25.518 -7.603 -32.359 1 19.38 98 ASN A N 1
ATOM 769 C CA . ASN A 1 98 ? 26.87 -7.193 -32.725 1 19.38 98 ASN A CA 1
ATOM 770 C C . ASN A 1 98 ? 27.556 -6.443 -31.586 1 19.38 98 ASN A C 1
ATOM 772 O O . ASN A 1 98 ? 28.668 -6.794 -31.188 1 19.38 98 ASN A O 1
ATOM 776 N N . SER A 1 99 ? 27.674 -5.06 -31.49 1 17.12 99 SER A N 1
ATOM 777 C CA . SER A 1 99 ? 28.792 -4.124 -31.424 1 17.12 99 SER A CA 1
ATOM 778 C C . SER A 1 99 ? 29.231 -3.889 -29.983 1 17.12 99 SER A C 1
ATOM 780 O O . SER A 1 99 ? 30.413 -3.66 -29.718 1 17.12 99 SER A O 1
ATOM 782 N N . GLY A 1 100 ? 28.481 -3.447 -28.767 1 19.29 100 GLY A N 1
ATOM 783 C CA . GLY A 1 100 ? 28.608 -2.167 -28.087 1 19.29 100 GLY A CA 1
ATOM 784 C C . GLY A 1 100 ? 29.504 -2.228 -26.865 1 19.29 100 GLY A C 1
ATOM 785 O O . GLY A 1 100 ? 29.549 -3.246 -26.171 1 19.29 100 GLY A O 1
ATOM 786 N N . SER A 1 101 ? 30.636 -1.363 -26.54 1 19.22 101 SER A N 1
ATOM 787 C CA . SER A 1 101 ? 31.827 -1.037 -25.763 1 19.22 101 SER A CA 1
ATOM 788 C C . SER A 1 101 ? 31.505 -0.933 -24.276 1 19.22 101 SER A C 1
ATOM 790 O O . SER A 1 101 ? 30.425 -0.475 -23.9 1 19.22 101 SER A O 1
ATOM 792 N N . ARG A 1 102 ? 32.328 -1.368 -23.165 1 23.51 102 ARG A N 1
ATOM 793 C CA . ARG A 1 102 ? 32.281 -1.984 -21.842 1 23.51 102 ARG A CA 1
ATOM 794 C C . ARG A 1 102 ? 32.549 -0.955 -20.749 1 23.51 102 ARG A C 1
ATOM 796 O O . ARG A 1 102 ? 32.711 -1.311 -19.58 1 23.51 102 ARG A O 1
ATOM 803 N N . ARG A 1 103 ? 32.825 0.403 -20.882 1 24.05 103 ARG A N 1
ATOM 804 C CA . ARG A 1 103 ? 33.472 1.269 -19.901 1 24.05 103 ARG A CA 1
ATOM 805 C C . ARG A 1 103 ? 32.814 1.133 -18.532 1 24.05 103 ARG A C 1
ATOM 807 O O . ARG A 1 103 ? 31.588 1.191 -18.418 1 24.05 103 ARG A O 1
ATOM 814 N N . VAL A 1 104 ? 33.475 0.743 -17.36 1 25.75 104 VAL A N 1
ATOM 815 C CA . VAL A 1 104 ? 33.5 0.236 -15.992 1 25.75 104 VAL A CA 1
ATOM 816 C C . VAL A 1 104 ? 33.061 1.333 -15.026 1 25.75 104 VAL A C 1
ATOM 818 O O . VAL A 1 104 ? 33.869 1.838 -14.242 1 25.75 104 VAL A O 1
ATOM 821 N N . GLU A 1 105 ? 32.581 2.504 -15.391 1 24.47 105 GLU A N 1
ATOM 822 C CA . GLU A 1 105 ? 32.532 3.831 -14.782 1 24.47 105 GLU A CA 1
ATOM 823 C C . GLU A 1 105 ? 31.958 3.769 -13.37 1 24.47 105 GLU A C 1
ATOM 825 O O . GLU A 1 105 ? 31.292 2.797 -13.007 1 24.47 105 GLU A O 1
ATOM 830 N N . ASN A 1 106 ? 32.126 4.902 -12.372 1 26.3 106 ASN A N 1
ATOM 831 C CA . ASN A 1 106 ? 31.982 5.535 -11.065 1 26.3 106 ASN A CA 1
ATOM 832 C C . ASN A 1 106 ? 30.649 5.179 -10.414 1 26.3 106 ASN A C 1
ATOM 834 O O . ASN A 1 106 ? 29.598 5.269 -11.051 1 26.3 106 ASN A O 1
ATOM 838 N N . ALA A 1 107 ? 30.723 4.365 -9.4 1 28.03 107 ALA A N 1
ATOM 839 C CA . ALA A 1 107 ? 29.671 3.654 -8.678 1 28.03 107 ALA A CA 1
ATOM 840 C C . ALA A 1 107 ? 28.566 4.61 -8.237 1 28.03 107 ALA A C 1
ATOM 842 O O . ALA A 1 107 ? 28.742 5.376 -7.287 1 28.03 107 ALA A O 1
ATOM 843 N N . GLN A 1 108 ? 27.966 5.449 -8.954 1 28.54 108 GLN A N 1
ATOM 844 C CA . GLN A 1 108 ? 26.82 6.352 -8.921 1 28.54 108 GLN A CA 1
ATOM 845 C C . GLN A 1 108 ? 25.68 5.763 -8.095 1 28.54 108 GLN A C 1
ATOM 847 O O . GLN A 1 108 ? 25.444 4.554 -8.125 1 28.54 108 GLN A O 1
ATOM 852 N N . ALA A 1 109 ? 25.5 6.257 -6.719 1 31.95 109 ALA A N 1
ATOM 853 C CA . ALA A 1 109 ? 24.297 5.906 -5.969 1 31.95 109 ALA A CA 1
ATOM 854 C C . ALA A 1 109 ? 23.237 5.301 -6.885 1 31.95 109 ALA A C 1
ATOM 856 O O . ALA A 1 109 ? 22.802 5.938 -7.847 1 31.95 109 ALA A O 1
ATOM 857 N N . LYS A 1 110 ? 23.43 4.056 -7.154 1 33.1 110 LYS A N 1
ATOM 858 C CA . LYS A 1 110 ? 22.543 3.454 -8.146 1 33.1 110 LYS A CA 1
ATOM 859 C C . LYS A 1 110 ? 21.117 3.975 -7.997 1 33.1 110 LYS A C 1
ATOM 861 O O . LYS A 1 110 ? 20.511 3.844 -6.932 1 33.1 110 LYS A O 1
ATOM 866 N N . VAL A 1 111 ? 20.809 5.165 -8.35 1 35.72 111 VAL A N 1
ATOM 867 C CA . VAL A 1 111 ? 19.432 5.581 -8.596 1 35.72 111 VAL A CA 1
ATOM 868 C C . VAL A 1 111 ? 18.55 4.352 -8.805 1 35.72 111 VAL A C 1
ATOM 870 O O . VAL A 1 111 ? 18.935 3.417 -9.512 1 35.72 111 VAL A O 1
ATOM 873 N N . ALA A 1 112 ? 17.748 3.867 -7.687 1 44.1 112 ALA A N 1
ATOM 874 C CA . ALA A 1 112 ? 16.742 2.826 -7.881 1 44.1 112 ALA A CA 1
ATOM 875 C C . ALA A 1 112 ? 16.545 2.523 -9.363 1 44.1 112 ALA A C 1
ATOM 877 O O . ALA A 1 112 ? 16.501 3.437 -10.189 1 44.1 112 ALA A O 1
ATOM 878 N N . ALA A 1 113 ? 17.356 1.501 -9.839 1 53.03 113 ALA A N 1
ATOM 879 C CA . ALA A 1 113 ? 16.877 1.075 -11.151 1 53.03 113 ALA A CA 1
ATOM 880 C C . ALA A 1 113 ? 15.418 1.471 -11.358 1 53.03 113 ALA A C 1
ATOM 882 O O . ALA A 1 113 ? 14.574 1.228 -10.493 1 53.03 113 ALA A O 1
ATOM 883 N N . PRO A 1 114 ? 15.128 2.382 -12.04 1 74.59 114 PRO A N 1
ATOM 884 C CA . PRO A 1 114 ? 13.832 3.061 -12.101 1 74.59 114 PRO A CA 1
ATOM 885 C C . PRO A 1 114 ? 12.676 2.101 -12.377 1 74.59 114 PRO A C 1
ATOM 887 O O . PRO A 1 114 ? 11.597 2.532 -12.792 1 74.59 114 PRO A O 1
ATOM 890 N N . SER A 1 115 ? 13.003 0.605 -12.072 1 90.73 115 SER A N 1
ATOM 891 C CA . SER A 1 115 ? 11.906 -0.301 -12.398 1 90.73 115 SER A CA 1
ATOM 892 C C . SER A 1 115 ? 10.893 -0.374 -11.26 1 90.73 115 SER A C 1
ATOM 894 O O . SER A 1 115 ? 11.166 0.085 -10.149 1 90.73 115 SER A O 1
ATOM 896 N N . ARG A 1 116 ? 9.732 -0.873 -11.622 1 94.93 116 ARG A N 1
ATOM 897 C CA . ARG A 1 116 ? 8.639 -0.955 -10.659 1 94.93 116 ARG A CA 1
ATOM 898 C C . ARG A 1 116 ? 7.844 -2.244 -10.841 1 94.93 116 ARG A C 1
ATOM 900 O O . ARG A 1 116 ? 7.815 -2.813 -11.934 1 94.93 116 ARG A O 1
ATOM 907 N N . ILE A 1 117 ? 7.354 -2.632 -9.733 1 96.38 117 ILE A N 1
ATOM 908 C CA . ILE A 1 117 ? 6.288 -3.627 -9.784 1 96.38 117 ILE A CA 1
ATOM 909 C C . ILE A 1 117 ? 4.963 -2.985 -9.379 1 96.38 117 ILE A C 1
ATOM 911 O O . ILE A 1 117 ? 4.82 -2.496 -8.256 1 96.38 117 ILE A O 1
ATOM 915 N N . TRP A 1 118 ? 4.051 -2.968 -10.347 1 96.71 118 TRP A N 1
ATOM 916 C CA . TRP A 1 118 ? 2.692 -2.505 -10.084 1 96.71 118 TRP A CA 1
ATOM 917 C C . TRP A 1 118 ? 1.764 -3.679 -9.791 1 96.71 118 TRP A C 1
ATOM 919 O O . TRP A 1 118 ? 1.825 -4.71 -10.465 1 96.71 118 TRP A O 1
ATOM 929 N N . VAL A 1 119 ? 0.968 -3.495 -8.744 1 97.1 119 VAL A N 1
ATOM 930 C CA . VAL A 1 119 ? 0.1 -4.593 -8.331 1 97.1 119 VAL A CA 1
ATOM 931 C C . VAL A 1 119 ? -1.354 -4.129 -8.329 1 97.1 119 VAL A C 1
ATOM 933 O O . VAL A 1 119 ? -1.701 -3.156 -7.655 1 97.1 119 VAL A O 1
ATOM 936 N N . GLU A 1 120 ? -2.109 -4.866 -9.154 1 94.42 120 GLU A N 1
ATOM 937 C CA . GLU A 1 120 ? -3.548 -4.622 -9.113 1 94.42 120 GLU A CA 1
ATOM 938 C C . GLU A 1 120 ? -4.165 -5.178 -7.834 1 94.42 120 GLU A C 1
ATOM 940 O O . GLU A 1 120 ? -3.988 -6.355 -7.513 1 94.42 120 GLU A O 1
ATOM 945 N N . GLY A 1 121 ? -4.84 -4.388 -7.072 1 93.77 121 GLY A N 1
ATOM 946 C CA . GLY A 1 121 ? -5.463 -4.751 -5.809 1 93.77 121 GLY A CA 1
ATOM 947 C C . GLY A 1 121 ? -4.662 -4.307 -4.6 1 93.77 121 GLY A C 1
ATOM 948 O O . GLY A 1 121 ? -3.475 -4.621 -4.486 1 93.77 121 GLY A O 1
ATOM 949 N N . ILE A 1 122 ? -5.297 -3.733 -3.754 1 94.81 122 ILE A N 1
ATOM 950 C CA . ILE A 1 122 ? -4.62 -3.116 -2.618 1 94.81 122 ILE A CA 1
ATOM 951 C C . ILE A 1 122 ? -4.114 -4.2 -1.669 1 94.81 122 ILE A C 1
ATOM 953 O O . ILE A 1 122 ? -3.013 -4.091 -1.123 1 94.81 122 ILE A O 1
ATOM 957 N N . HIS A 1 123 ? -4.916 -5.214 -1.482 1 96.23 123 HIS A N 1
ATOM 958 C CA . HIS A 1 123 ? -4.488 -6.297 -0.604 1 96.23 123 HIS A CA 1
ATOM 959 C C . HIS A 1 123 ? -3.336 -7.084 -1.22 1 96.23 123 HIS A C 1
ATOM 961 O O . HIS A 1 123 ? -2.408 -7.49 -0.516 1 96.23 123 HIS A O 1
ATOM 967 N N . ASP A 1 124 ? -3.383 -7.189 -2.577 1 96.57 124 ASP A N 1
ATOM 968 C CA . ASP A 1 124 ? -2.287 -7.861 -3.269 1 96.57 124 ASP A CA 1
ATOM 969 C C . ASP A 1 124 ? -0.972 -7.111 -3.074 1 96.57 124 ASP A C 1
ATOM 971 O O . ASP A 1 124 ? 0.054 -7.718 -2.759 1 96.57 124 ASP A O 1
ATOM 975 N N . ALA A 1 125 ? -1.057 -5.85 -3.266 1 97.17 125 ALA A N 1
ATOM 976 C CA . ALA A 1 125 ? 0.138 -5.023 -3.118 1 97.17 125 ALA A CA 1
ATOM 977 C C . ALA A 1 125 ? 0.724 -5.152 -1.715 1 97.17 125 ALA A C 1
ATOM 979 O O . ALA A 1 125 ? 1.944 -5.217 -1.549 1 97.17 125 ALA A O 1
ATOM 980 N N . ALA A 1 126 ? -0.154 -5.235 -0.748 1 96.54 126 ALA A N 1
ATOM 981 C CA . ALA A 1 126 ? 0.297 -5.353 0.636 1 96.54 126 ALA A CA 1
ATOM 982 C C . ALA A 1 126 ? 1.028 -6.673 0.864 1 96.54 126 ALA A C 1
ATOM 984 O O . ALA A 1 126 ? 2.077 -6.705 1.512 1 96.54 126 ALA A O 1
ATOM 985 N N . ILE A 1 127 ? 0.491 -7.729 0.31 1 96.77 127 ILE A N 1
ATOM 986 C CA . ILE A 1 127 ? 1.099 -9.044 0.487 1 96.77 127 ILE A CA 1
ATOM 987 C C . ILE A 1 127 ? 2.432 -9.1 -0.255 1 96.77 127 ILE A C 1
ATOM 989 O O . ILE A 1 127 ? 3.427 -9.595 0.28 1 96.77 127 ILE A O 1
ATOM 993 N N . VAL A 1 128 ? 2.463 -8.557 -1.458 1 97.06 128 VAL A N 1
ATOM 994 C CA . VAL A 1 128 ? 3.693 -8.565 -2.244 1 97.06 128 VAL A CA 1
ATOM 995 C C . VAL A 1 128 ? 4.765 -7.742 -1.534 1 97.06 128 VAL A C 1
ATOM 997 O O . VAL A 1 128 ? 5.92 -8.165 -1.438 1 97.06 128 VAL A O 1
ATOM 1000 N N . GLU A 1 129 ? 4.395 -6.641 -1.05 1 95.14 129 GLU A N 1
ATOM 1001 C CA . GLU A 1 129 ? 5.327 -5.793 -0.312 1 95.14 129 GLU A CA 1
ATOM 1002 C C . GLU A 1 129 ? 5.846 -6.499 0.937 1 95.14 129 GLU A C 1
ATOM 1004 O O . GLU A 1 129 ? 7.039 -6.435 1.242 1 95.14 129 GLU A O 1
ATOM 1009 N N . LYS A 1 130 ? 4.993 -7.122 1.634 1 92.92 130 LYS A N 1
ATOM 1010 C CA . LYS A 1 130 ? 5.365 -7.777 2.885 1 92.92 130 LYS A CA 1
ATOM 1011 C C . LYS A 1 130 ? 6.383 -8.887 2.642 1 92.92 130 LYS A C 1
ATOM 1013 O O . LYS A 1 130 ? 7.357 -9.017 3.386 1 92.92 130 LYS A O 1
ATOM 1018 N N . VAL A 1 131 ? 6.201 -9.608 1.609 1 94.11 131 VAL A N 1
ATOM 1019 C CA . VAL A 1 131 ? 6.986 -10.821 1.398 1 94.11 131 VAL A CA 1
ATOM 1020 C C . VAL A 1 131 ? 8.235 -10.493 0.583 1 94.11 131 VAL A C 1
ATOM 1022 O O . VAL A 1 131 ? 9.318 -11.013 0.861 1 94.11 131 VAL A O 1
ATOM 1025 N N . TRP A 1 132 ? 8.099 -9.59 -0.412 1 93.38 132 TRP A N 1
ATOM 1026 C CA . TRP A 1 132 ? 9.198 -9.375 -1.348 1 93.38 132 TRP A CA 1
ATOM 1027 C C . TRP A 1 132 ? 9.749 -7.958 -1.224 1 93.38 132 TRP A C 1
ATOM 1029 O O . TRP A 1 132 ? 10.765 -7.625 -1.838 1 93.38 132 TRP A O 1
ATOM 1039 N N . GLY A 1 133 ? 9.063 -7.066 -0.512 1 89.56 133 GLY A N 1
ATOM 1040 C CA . GLY A 1 133 ? 9.392 -5.65 -0.486 1 89.56 133 GLY A CA 1
ATOM 1041 C C . GLY A 1 133 ? 10.842 -5.381 -0.13 1 89.56 133 GLY A C 1
ATOM 1042 O O . GLY A 1 133 ? 11.507 -4.575 -0.783 1 89.56 133 GLY A O 1
ATOM 1043 N N . HIS A 1 134 ? 11.271 -6.047 0.93 1 82.08 134 HIS A N 1
ATOM 1044 C CA . HIS A 1 134 ? 12.639 -5.825 1.385 1 82.08 134 HIS A CA 1
ATOM 1045 C C . HIS A 1 134 ? 13.647 -6.192 0.302 1 82.08 134 HIS A C 1
ATOM 1047 O O . HIS A 1 134 ? 14.518 -5.389 -0.04 1 82.08 134 HIS A O 1
ATOM 1053 N N . ASP A 1 135 ? 13.501 -7.36 -0.239 1 82.47 135 ASP A N 1
ATOM 1054 C CA . ASP A 1 135 ? 14.43 -7.833 -1.26 1 82.47 135 ASP A CA 1
ATOM 1055 C C . ASP A 1 135 ? 14.375 -6.951 -2.505 1 82.47 135 ASP A C 1
ATOM 1057 O O . ASP A 1 135 ? 15.406 -6.67 -3.119 1 82.47 135 ASP A O 1
ATOM 1061 N N . LEU A 1 136 ? 13.256 -6.48 -2.843 1 88.17 136 LEU A N 1
ATOM 1062 C CA . LEU A 1 136 ? 13.078 -5.642 -4.024 1 88.17 136 LEU A CA 1
ATOM 1063 C C . LEU A 1 136 ? 13.71 -4.27 -3.816 1 88.17 136 LEU A C 1
ATOM 1065 O O . LEU A 1 136 ? 14.327 -3.721 -4.732 1 88.17 136 LEU A O 1
ATOM 1069 N N . ARG A 1 137 ? 13.596 -3.802 -2.613 1 81.09 137 ARG A N 1
ATOM 1070 C CA . ARG A 1 137 ? 14.172 -2.493 -2.322 1 81.09 137 ARG A CA 1
ATOM 1071 C C . ARG A 1 137 ? 15.694 -2.53 -2.426 1 81.09 137 ARG A C 1
ATOM 1073 O O . ARG A 1 137 ? 16.315 -1.555 -2.853 1 81.09 137 ARG A O 1
ATOM 1080 N N . VAL A 1 138 ? 16.262 -3.599 -2.038 1 77.78 138 VAL A N 1
ATOM 1081 C CA . VAL A 1 138 ? 17.706 -3.78 -2.137 1 77.78 138 VAL A CA 1
ATOM 1082 C C . VAL A 1 138 ? 18.141 -3.681 -3.598 1 77.78 138 VAL A C 1
ATOM 1084 O O . VAL A 1 138 ? 19.215 -3.156 -3.898 1 77.78 138 VAL A O 1
ATOM 1087 N N . GLU A 1 139 ? 17.234 -4.071 -4.476 1 80.81 139 GLU A N 1
ATOM 1088 C CA . GLU A 1 139 ? 17.522 -4.037 -5.907 1 80.81 139 GLU A CA 1
ATOM 1089 C C . GLU A 1 139 ? 17.061 -2.723 -6.531 1 80.81 139 GLU A C 1
ATOM 1091 O O . GLU A 1 139 ? 17.087 -2.568 -7.754 1 80.81 139 GLU A O 1
ATOM 1096 N N . GLY A 1 140 ? 16.541 -1.856 -5.718 1 81.86 140 GLY A N 1
ATOM 1097 C CA . GLY A 1 140 ? 16.078 -0.57 -6.215 1 81.86 140 GLY A CA 1
ATOM 1098 C C . GLY A 1 140 ? 14.706 -0.637 -6.859 1 81.86 140 GLY A C 1
ATOM 1099 O O . GLY A 1 140 ? 14.348 0.227 -7.662 1 81.86 140 GLY A O 1
ATOM 1100 N N . VAL A 1 141 ? 13.968 -1.679 -6.526 1 89.51 141 VAL A N 1
ATOM 1101 C CA . VAL A 1 141 ? 12.63 -1.87 -7.076 1 89.51 141 VAL A CA 1
ATOM 1102 C C . VAL A 1 141 ? 11.585 -1.619 -5.992 1 89.51 141 VAL A C 1
ATOM 1104 O O . VAL A 1 141 ? 11.751 -2.052 -4.849 1 89.51 141 VAL A O 1
ATOM 1107 N N . VAL A 1 142 ? 10.512 -0.883 -6.338 1 90.69 142 VAL A N 1
ATOM 1108 C CA . VAL A 1 142 ? 9.458 -0.585 -5.374 1 90.69 142 VAL A CA 1
ATOM 1109 C C . VAL A 1 142 ? 8.14 -1.195 -5.845 1 90.69 142 VAL A C 1
ATOM 1111 O O . VAL A 1 142 ? 7.852 -1.216 -7.044 1 90.69 142 VAL A O 1
ATOM 1114 N N . VAL A 1 143 ? 7.425 -1.715 -4.938 1 94.42 143 VAL A N 1
ATOM 1115 C CA . VAL A 1 143 ? 6.075 -2.211 -5.183 1 94.42 143 VAL A CA 1
ATOM 1116 C C . VAL A 1 143 ? 5.071 -1.069 -5.044 1 94.42 143 VAL A C 1
ATOM 1118 O O . VAL A 1 143 ? 5.089 -0.335 -4.053 1 94.42 143 VAL A O 1
ATOM 1121 N N . GLU A 1 144 ? 4.22 -0.933 -6.098 1 94.34 144 GLU A N 1
ATOM 1122 C CA . GLU A 1 144 ? 3.217 0.128 -6.089 1 94.34 144 GLU A CA 1
ATOM 1123 C C . GLU A 1 144 ? 1.822 -0.429 -6.36 1 94.34 144 GLU A C 1
ATOM 1125 O O . GLU A 1 144 ? 1.659 -1.342 -7.173 1 94.34 144 GLU A O 1
ATOM 1130 N N . TYR A 1 145 ? 0.816 0.129 -5.628 1 95.32 145 TYR A N 1
ATOM 1131 C CA . TYR A 1 145 ? -0.589 -0.201 -5.844 1 95.32 145 TYR A CA 1
ATOM 1132 C C . TYR A 1 145 ? -1.104 0.427 -7.134 1 95.32 145 TYR A C 1
ATOM 1134 O O . TYR A 1 145 ? -0.867 1.608 -7.395 1 95.32 145 TYR A O 1
ATOM 1142 N N . LEU A 1 146 ? -1.679 -0.351 -8.012 1 92.97 146 LEU A N 1
ATOM 1143 C CA . LEU A 1 146 ? -2.384 0.079 -9.215 1 92.97 146 LEU A CA 1
ATOM 1144 C C . LEU A 1 146 ? -3.885 -0.155 -9.079 1 92.97 146 LEU A C 1
ATOM 1146 O O . LEU A 1 146 ? -4.334 -1.301 -8.996 1 92.97 146 LEU A O 1
ATOM 1150 N N . GLU A 1 147 ? -4.6 0.945 -9.022 1 89.68 147 GLU A N 1
ATOM 1151 C CA . GLU A 1 147 ? -6.052 0.839 -8.914 1 89.68 147 GLU A CA 1
ATOM 1152 C C . GLU A 1 147 ? -6.671 0.373 -10.228 1 89.68 147 GLU A C 1
ATOM 1154 O O . GLU A 1 147 ? -7.127 1.19 -11.03 1 89.68 147 GLU A O 1
ATOM 1159 N N . GLY A 1 148 ? -6.684 -0.815 -10.504 1 87.16 148 GLY A N 1
ATOM 1160 C CA . GLY A 1 148 ? -7.29 -1.403 -11.687 1 87.16 148 GLY A CA 1
ATOM 1161 C C . GLY A 1 148 ? -6.411 -1.305 -12.919 1 87.16 148 GLY A C 1
ATOM 1162 O O . GLY A 1 148 ? -5.677 -0.329 -13.089 1 87.16 148 GLY A O 1
ATOM 1163 N N . LEU A 1 149 ? -6.517 -2.18 -13.812 1 87.86 149 LEU A N 1
ATOM 1164 C CA . LEU A 1 149 ? -5.709 -2.24 -15.025 1 87.86 149 LEU A CA 1
ATOM 1165 C C . LEU A 1 149 ? -6.139 -1.167 -16.019 1 87.86 149 LEU A C 1
ATOM 1167 O O . LEU A 1 149 ? -5.402 -0.851 -16.956 1 87.86 149 LEU A O 1
ATOM 1171 N N . ASP A 1 150 ? -7.302 -0.659 -15.828 1 84.94 150 ASP A N 1
ATOM 1172 C CA . ASP A 1 150 ? -7.777 0.415 -16.697 1 84.94 150 ASP A CA 1
ATOM 1173 C C . ASP A 1 150 ? -6.883 1.647 -16.585 1 84.94 150 ASP A C 1
ATOM 1175 O O . ASP A 1 150 ? -6.851 2.482 -17.492 1 84.94 150 ASP A O 1
ATOM 1179 N N . ASN A 1 151 ? -6.17 1.743 -15.494 1 87.9 151 ASN A N 1
ATOM 1180 C CA . ASN A 1 151 ? -5.29 2.886 -15.276 1 87.9 151 ASN A CA 1
ATOM 1181 C C . ASN A 1 151 ? -3.887 2.625 -15.817 1 87.9 151 ASN A C 1
ATOM 1183 O O . ASN A 1 151 ? -3.024 3.503 -15.765 1 87.9 151 ASN A O 1
ATOM 1187 N N . LEU A 1 152 ? -3.671 1.501 -16.355 1 90.76 152 LEU A N 1
ATOM 1188 C CA . LEU A 1 152 ? -2.331 1.068 -16.738 1 90.76 152 LEU A CA 1
ATOM 1189 C C . LEU A 1 152 ? -1.751 1.982 -17.812 1 90.76 152 LEU A C 1
ATOM 1191 O O . LEU A 1 152 ? -0.601 2.414 -17.709 1 90.76 152 LEU A O 1
ATOM 1195 N N . GLU A 1 153 ? -2.52 2.266 -18.809 1 88.37 153 GLU A N 1
ATOM 1196 C CA . GLU A 1 153 ? -2.032 3.081 -19.918 1 88.37 153 GLU A CA 1
ATOM 1197 C C . GLU A 1 153 ? -1.554 4.446 -19.431 1 88.37 153 GLU A C 1
ATOM 1199 O O . GLU A 1 153 ? -0.478 4.907 -19.818 1 88.37 153 GLU A O 1
ATOM 1204 N N . GLU A 1 154 ? -2.349 5.036 -18.641 1 87.04 154 GLU A N 1
ATOM 1205 C CA . GLU A 1 154 ? -2.003 6.354 -18.117 1 87.04 154 GLU A CA 1
ATOM 1206 C C . GLU A 1 154 ? -0.741 6.293 -17.262 1 87.04 154 GLU A C 1
ATOM 1208 O O . GLU A 1 154 ? 0.134 7.155 -17.375 1 87.04 154 GLU A O 1
ATOM 1213 N N . ARG A 1 155 ? -0.643 5.323 -16.461 1 90.21 155 ARG A N 1
ATOM 1214 C CA . ARG A 1 155 ? 0.514 5.168 -15.585 1 90.21 155 ARG A CA 1
ATOM 1215 C C . ARG A 1 155 ? 1.779 4.896 -16.392 1 90.21 155 ARG A C 1
ATOM 1217 O O . ARG A 1 155 ? 2.858 5.384 -16.048 1 90.21 155 ARG A O 1
ATOM 1224 N N . LEU A 1 156 ? 1.631 4.149 -17.444 1 92.04 156 LEU A N 1
ATOM 1225 C CA . LEU A 1 156 ? 2.769 3.853 -18.307 1 92.04 156 LEU A CA 1
ATOM 1226 C C . LEU A 1 156 ? 3.259 5.114 -19.012 1 92.04 156 LEU A C 1
ATOM 1228 O O . LEU A 1 156 ? 4.465 5.317 -19.164 1 92.04 156 LEU A O 1
ATOM 1232 N N . ALA A 1 157 ? 2.356 5.9 -19.397 1 88.9 157 ALA A N 1
ATOM 1233 C CA . ALA A 1 157 ? 2.712 7.151 -20.06 1 88.9 157 ALA A CA 1
ATOM 1234 C C . ALA A 1 157 ? 3.504 8.061 -19.126 1 88.9 157 ALA A C 1
ATOM 1236 O O . ALA A 1 157 ? 4.441 8.739 -19.556 1 88.9 157 ALA A O 1
ATOM 1237 N N . GLU A 1 158 ? 3.154 8 -17.885 1 83.62 158 GLU A N 1
ATOM 1238 C CA . GLU A 1 158 ? 3.832 8.823 -16.888 1 83.62 158 GLU A CA 1
ATOM 1239 C C . GLU A 1 158 ? 5.217 8.27 -16.565 1 83.62 158 GLU A C 1
ATOM 1241 O O . GLU A 1 158 ? 6.183 9.028 -16.452 1 83.62 158 GLU A O 1
ATOM 1246 N N . PHE A 1 159 ? 5.303 7.007 -16.458 1 86 159 PHE A N 1
ATOM 1247 C CA . PHE A 1 159 ? 6.544 6.359 -16.049 1 86 159 PHE A CA 1
ATOM 1248 C C . PHE A 1 159 ? 7.516 6.264 -17.218 1 86 159 PHE A C 1
ATOM 1250 O O . PHE A 1 159 ? 8.733 6.326 -17.027 1 86 159 PHE A O 1
ATOM 1257 N N . GLN A 1 160 ? 6.985 5.993 -18.402 1 88.81 160 GLN A N 1
ATOM 1258 C CA . GLN A 1 160 ? 7.765 5.884 -19.63 1 88.81 160 GLN A CA 1
ATOM 1259 C C . GLN A 1 160 ? 8.84 4.808 -19.504 1 88.81 160 GLN A C 1
ATOM 1261 O O . GLN A 1 160 ? 10.035 5.107 -19.558 1 88.81 160 GLN A O 1
ATOM 1266 N N . PRO A 1 161 ? 8.365 3.594 -19.464 1 91.94 161 PRO A N 1
ATOM 1267 C CA . PRO A 1 161 ? 9.324 2.491 -19.366 1 91.94 161 PRO A CA 1
ATOM 1268 C C . PRO A 1 161 ? 10.261 2.415 -20.57 1 91.94 161 PRO A C 1
ATOM 1270 O O . PRO A 1 161 ? 9.901 2.854 -21.666 1 91.94 161 PRO A O 1
ATOM 1273 N N . GLY A 1 162 ? 11.439 1.869 -20.368 1 89.12 162 GLY A N 1
ATOM 1274 C CA . GLY A 1 162 ? 12.485 1.7 -21.364 1 89.12 162 GLY A CA 1
ATOM 1275 C C . GLY A 1 162 ? 13.601 0.78 -20.907 1 89.12 162 GLY A C 1
ATOM 1276 O O . GLY A 1 162 ? 13.474 0.102 -19.885 1 89.12 162 GLY A O 1
ATOM 1277 N N . PRO A 1 163 ? 14.608 0.744 -21.74 1 82.77 163 PRO A N 1
ATOM 1278 C CA . PRO A 1 163 ? 15.74 -0.097 -21.343 1 82.77 163 PRO A CA 1
ATOM 1279 C C . PRO A 1 163 ? 16.273 0.248 -19.954 1 82.77 163 PRO A C 1
ATOM 1281 O O . PRO A 1 163 ? 16.536 1.417 -19.663 1 82.77 163 PRO A O 1
ATOM 1284 N N . GLY A 1 164 ? 16.319 -0.694 -19.043 1 83.36 164 GLY A N 1
ATOM 1285 C CA . GLY A 1 164 ? 16.811 -0.497 -17.689 1 83.36 164 GLY A CA 1
ATOM 1286 C C . GLY A 1 164 ? 15.765 0.076 -16.751 1 83.36 164 GLY A C 1
ATOM 1287 O O . GLY A 1 164 ? 16.069 0.412 -15.605 1 83.36 164 GLY A O 1
ATOM 1288 N N . ARG A 1 165 ? 14.588 0.349 -17.272 1 90.83 165 ARG A N 1
ATOM 1289 C CA . ARG A 1 165 ? 13.469 0.931 -16.538 1 90.83 165 ARG A CA 1
ATOM 1290 C C . ARG A 1 165 ? 12.171 0.189 -16.839 1 90.83 165 ARG A C 1
ATOM 1292 O O . ARG A 1 165 ? 11.3 0.711 -17.537 1 90.83 165 ARG A O 1
ATOM 1299 N N . ARG A 1 166 ? 12.052 -0.945 -16.194 1 95.08 166 ARG A N 1
ATOM 1300 C CA . ARG A 1 166 ? 10.997 -1.876 -16.582 1 95.08 166 ARG A CA 1
ATOM 1301 C C . ARG A 1 166 ? 9.854 -1.86 -15.572 1 95.08 166 ARG A C 1
ATOM 1303 O O . ARG A 1 166 ? 10.027 -1.41 -14.437 1 95.08 166 ARG A O 1
ATOM 1310 N N . ILE A 1 167 ? 8.715 -2.321 -16.137 1 96.08 167 ILE A N 1
ATOM 1311 C CA . ILE A 1 167 ? 7.538 -2.433 -15.283 1 96.08 167 ILE A CA 1
ATOM 1312 C C . ILE A 1 167 ? 7.023 -3.87 -15.298 1 96.08 167 ILE A C 1
ATOM 1314 O O . ILE A 1 167 ? 6.767 -4.433 -16.365 1 96.08 167 ILE A O 1
ATOM 1318 N N . GLY A 1 168 ? 6.996 -4.48 -14.136 1 96.12 168 GLY A N 1
ATOM 1319 C CA . GLY A 1 168 ? 6.2 -5.681 -13.94 1 96.12 168 GLY A CA 1
ATOM 1320 C C . GLY A 1 168 ? 4.833 -5.4 -13.345 1 96.12 168 GLY A C 1
ATOM 1321 O O . GLY A 1 168 ? 4.708 -4.598 -12.416 1 96.12 168 GLY A O 1
ATOM 1322 N N . VAL A 1 169 ? 3.769 -6.026 -13.901 1 96.22 169 VAL A N 1
ATOM 1323 C CA . VAL A 1 169 ? 2.412 -5.813 -13.408 1 96.22 169 VAL A CA 1
ATOM 1324 C C . VAL A 1 169 ? 1.822 -7.139 -12.932 1 96.22 169 VAL A C 1
ATOM 1326 O O . VAL A 1 169 ? 1.801 -8.12 -13.679 1 96.22 169 VAL A O 1
ATOM 1329 N N . LEU A 1 170 ? 1.371 -7.132 -11.704 1 96.02 170 LEU A N 1
ATOM 1330 C CA . LEU A 1 170 ? 0.602 -8.266 -11.203 1 96.02 170 LEU A CA 1
ATOM 1331 C C . LEU A 1 170 ? -0.894 -7.981 -11.27 1 96.02 170 LEU A C 1
ATOM 1333 O O . LEU A 1 170 ? -1.393 -7.092 -10.576 1 96.02 170 LEU A O 1
ATOM 1337 N N . ALA A 1 171 ? -1.579 -8.745 -12.079 1 93.19 171 ALA A N 1
ATOM 1338 C CA . ALA A 1 171 ? -3.016 -8.556 -12.262 1 93.19 171 ALA A CA 1
ATOM 1339 C C . ALA A 1 171 ? -3.811 -9.558 -11.429 1 93.19 171 ALA A C 1
ATOM 1341 O O . ALA A 1 171 ? -3.406 -10.714 -11.284 1 93.19 171 ALA A O 1
ATOM 1342 N N . ASP A 1 172 ? -4.904 -9.061 -10.935 1 89.39 172 ASP A N 1
ATOM 1343 C CA . ASP A 1 172 ? -5.835 -9.895 -10.182 1 89.39 172 ASP A CA 1
ATOM 1344 C C . ASP A 1 172 ? -6.691 -10.745 -11.118 1 89.39 172 ASP A C 1
ATOM 1346 O O . ASP A 1 172 ? -7.224 -10.242 -12.109 1 89.39 172 ASP A O 1
ATOM 1350 N N . HIS A 1 173 ? -6.872 -11.966 -10.772 1 84.85 173 HIS A N 1
ATOM 1351 C CA . HIS A 1 173 ? -7.782 -12.871 -11.465 1 84.85 173 HIS A CA 1
ATOM 1352 C C . HIS A 1 173 ? -7.54 -12.849 -12.971 1 84.85 173 HIS A C 1
ATOM 1354 O O . HIS A 1 173 ? -8.472 -12.643 -13.751 1 84.85 173 HIS A O 1
ATOM 1360 N N . LEU A 1 174 ? -6.296 -12.874 -13.278 1 78.27 174 LEU A N 1
ATOM 1361 C CA . LEU A 1 174 ? -5.953 -12.936 -14.694 1 78.27 174 LEU A CA 1
ATOM 1362 C C . LEU A 1 174 ? -6.147 -14.347 -15.239 1 78.27 174 LEU A C 1
ATOM 1364 O O . LEU A 1 174 ? -5.369 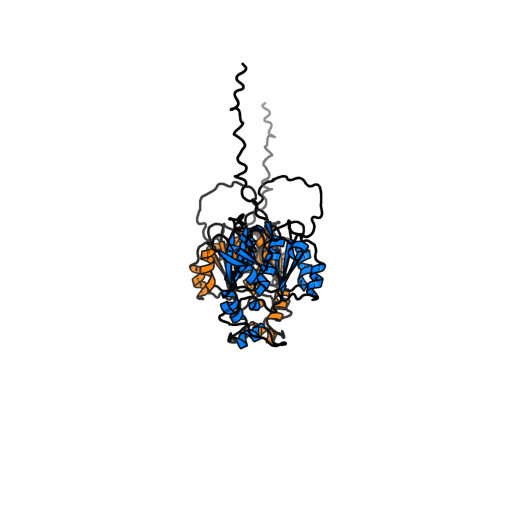-15.251 -14.925 1 78.27 174 LEU A O 1
ATOM 1368 N N . VAL A 1 175 ? -7.237 -14.404 -15.904 1 70.67 175 VAL A N 1
ATOM 1369 C CA . VAL A 1 175 ? -7.568 -15.708 -16.47 1 70.67 175 VAL A CA 1
ATOM 1370 C C . VAL A 1 175 ? -7.203 -15.734 -17.953 1 70.67 175 VAL A C 1
ATOM 1372 O O . VAL A 1 175 ? -7.361 -14.733 -18.656 1 70.67 175 VAL A O 1
ATOM 1375 N N . GLU A 1 176 ? -6.652 -16.81 -18.323 1 63.4 176 GLU A N 1
ATOM 1376 C CA . GLU A 1 176 ? -6.269 -16.987 -19.72 1 63.4 176 GLU A CA 1
ATOM 1377 C C . GLU A 1 176 ? -7.451 -16.737 -20.653 1 63.4 176 GLU A C 1
ATOM 1379 O O . GLU A 1 176 ? -8.562 -17.203 -20.393 1 63.4 176 GLU A O 1
ATOM 1384 N N . GLY A 1 177 ? -7.125 -15.983 -21.68 1 63.39 177 GLY A N 1
ATOM 1385 C CA . GLY A 1 177 ? -8.135 -15.754 -22.701 1 63.39 177 GLY A CA 1
ATOM 1386 C C . GLY A 1 177 ? -9.01 -14.548 -22.414 1 63.39 177 GLY A C 1
ATOM 1387 O O . GLY A 1 177 ? -9.843 -14.169 -23.24 1 63.39 177 GLY A O 1
ATOM 1388 N N . SER A 1 178 ? -8.814 -13.918 -21.342 1 65.36 178 SER A N 1
ATOM 1389 C CA . SER A 1 178 ? -9.639 -12.769 -20.985 1 65.36 178 SER A CA 1
ATOM 1390 C C . SER A 1 178 ? -9.199 -11.517 -21.736 1 65.36 178 SER A C 1
ATOM 1392 O O . SER A 1 178 ? -8.159 -11.517 -22.398 1 65.36 178 SER A O 1
ATOM 1394 N N . LYS A 1 179 ? -10.075 -10.503 -21.729 1 61.67 179 LYS A N 1
ATOM 1395 C CA . LYS A 1 179 ? -9.759 -9.198 -22.302 1 61.67 179 LYS A CA 1
ATOM 1396 C C . LYS A 1 179 ? -8.451 -8.651 -21.737 1 61.67 179 LYS A C 1
ATOM 1398 O O . LYS A 1 179 ? -7.652 -8.06 -22.467 1 61.67 179 LYS A O 1
ATOM 1403 N N . GLU A 1 180 ? -8.247 -8.998 -20.507 1 63.43 180 GLU A N 1
ATOM 1404 C CA . GLU A 1 180 ? -7.056 -8.512 -19.818 1 63.43 180 GLU A CA 1
ATOM 1405 C C . GLU A 1 180 ? -5.792 -9.164 -20.372 1 63.43 180 GLU A C 1
ATOM 1407 O O . GLU A 1 180 ? -4.76 -8.506 -20.518 1 63.43 180 GLU A O 1
ATOM 1412 N N . THR A 1 181 ? -5.899 -10.36 -20.817 1 62.84 181 THR A N 1
ATOM 1413 C CA . THR A 1 181 ? -4.751 -11.045 -21.399 1 62.84 181 THR A CA 1
ATOM 1414 C C . THR A 1 181 ? -4.393 -10.445 -22.756 1 62.84 181 THR A C 1
ATOM 1416 O O . THR A 1 181 ? -3.213 -10.314 -23.091 1 62.84 181 THR A O 1
ATOM 1419 N N . ARG A 1 182 ? -5.335 -9.987 -23.441 1 63.14 182 ARG A N 1
ATOM 1420 C CA . ARG A 1 182 ? -5.084 -9.37 -24.739 1 63.14 182 ARG A CA 1
ATOM 1421 C C . ARG A 1 182 ? -4.348 -8.044 -24.583 1 63.14 182 ARG A C 1
ATOM 1423 O O . ARG A 1 182 ? -3.465 -7.72 -25.38 1 63.14 182 ARG A O 1
ATOM 1430 N N . MET A 1 183 ? -4.747 -7.348 -23.545 1 66.33 183 MET A N 1
ATOM 1431 C CA . MET A 1 183 ? -4.086 -6.074 -23.276 1 66.33 183 MET A CA 1
ATOM 1432 C C . MET A 1 183 ? -2.598 -6.278 -23.014 1 66.33 183 MET A C 1
ATOM 1434 O O . MET A 1 183 ? -1.772 -5.47 -23.443 1 66.33 183 MET A O 1
ATOM 1438 N N . THR A 1 184 ? -2.267 -7.376 -22.456 1 68.49 184 THR A N 1
ATOM 1439 C CA . THR A 1 184 ? -0.886 -7.623 -22.057 1 68.49 184 THR A CA 1
ATOM 1440 C C . THR A 1 184 ? -0.008 -7.887 -23.277 1 68.49 184 THR A C 1
ATOM 1442 O O . THR A 1 184 ? 1.191 -7.603 -23.258 1 68.49 184 THR A O 1
ATOM 1445 N N . LYS A 1 185 ? -0.611 -8.274 -24.392 1 69.05 185 LYS A N 1
ATOM 1446 C CA . LYS A 1 185 ? 0.141 -8.587 -25.604 1 69.05 185 LYS A CA 1
ATOM 1447 C C . LYS A 1 185 ? 0.571 -7.314 -26.328 1 69.05 185 LYS A C 1
ATOM 1449 O O . LYS A 1 185 ? 1.574 -7.31 -27.045 1 69.05 185 LYS A O 1
ATOM 1454 N N . SER A 1 186 ? -0.122 -6.248 -26.032 1 81.01 186 SER A N 1
ATOM 1455 C CA . SER A 1 186 ? 0.143 -5.012 -26.761 1 81.01 186 SER A CA 1
ATOM 1456 C C . SER A 1 186 ? 1.075 -4.095 -25.975 1 81.01 186 SER A C 1
ATOM 1458 O O . SER A 1 186 ? 1.469 -3.035 -26.464 1 81.01 186 SER A O 1
ATOM 1460 N N . LEU A 1 187 ? 1.563 -4.625 -24.969 1 88.38 187 LEU A N 1
ATOM 1461 C CA . LEU A 1 187 ? 2.389 -3.779 -24.114 1 88.38 187 LEU A CA 1
ATOM 1462 C C . LEU A 1 187 ? 3.835 -3.764 -24.599 1 88.38 187 LEU A C 1
ATOM 1464 O O . LEU A 1 187 ? 4.3 -4.73 -25.208 1 88.38 187 LEU A O 1
ATOM 1468 N N . PRO A 1 188 ? 4.522 -2.648 -24.384 1 90.37 188 PRO A N 1
ATOM 1469 C CA . PRO A 1 188 ? 5.931 -2.546 -24.772 1 90.37 188 PRO A CA 1
ATOM 1470 C C . PRO A 1 188 ? 6.788 -3.662 -24.18 1 90.37 188 PRO A C 1
ATOM 1472 O O . PRO A 1 188 ? 6.376 -4.319 -23.221 1 90.37 188 PRO A O 1
ATOM 1475 N N . ALA A 1 189 ? 7.955 -3.909 -24.76 1 91.78 189 ALA A N 1
ATOM 1476 C CA . ALA A 1 189 ? 8.856 -4.996 -24.386 1 91.78 189 ALA A CA 1
ATOM 1477 C C . ALA A 1 189 ? 9.342 -4.836 -22.948 1 91.78 189 ALA A C 1
ATOM 1479 O O . ALA A 1 189 ? 9.706 -5.817 -22.297 1 91.78 189 ALA A O 1
ATOM 1480 N N . ASP A 1 190 ? 9.269 -3.592 -22.472 1 94.72 190 ASP A N 1
ATOM 1481 C CA . ASP A 1 190 ? 9.799 -3.313 -21.141 1 94.72 190 ASP A CA 1
ATOM 1482 C C . ASP A 1 190 ? 8.704 -3.41 -20.081 1 94.72 190 ASP A C 1
ATOM 1484 O O . ASP A 1 190 ? 8.905 -3.005 -18.934 1 94.72 190 ASP A O 1
ATOM 1488 N N . VAL A 1 191 ? 7.487 -3.958 -20.503 1 95.36 191 VAL A N 1
ATOM 1489 C CA . VAL A 1 191 ? 6.371 -4.157 -19.584 1 95.36 191 VAL A CA 1
ATOM 1490 C C . VAL A 1 191 ? 5.914 -5.613 -19.633 1 95.36 191 VAL A C 1
ATOM 1492 O O . VAL A 1 191 ? 5.59 -6.133 -20.704 1 95.36 191 VAL A O 1
ATOM 1495 N N . ALA A 1 192 ? 5.899 -6.266 -18.511 1 93.77 192 ALA A N 1
ATOM 1496 C CA . ALA A 1 192 ? 5.421 -7.643 -18.418 1 93.77 192 ALA A CA 1
ATOM 1497 C C . ALA A 1 192 ? 4.254 -7.753 -17.44 1 93.77 192 ALA A C 1
ATOM 1499 O O . ALA A 1 192 ? 4.264 -7.126 -16.379 1 93.77 192 ALA A O 1
ATOM 1500 N N . VAL A 1 193 ? 3.268 -8.547 -17.787 1 93.53 193 VAL A N 1
ATOM 1501 C CA . VAL A 1 193 ? 2.089 -8.744 -16.95 1 93.53 193 VAL A CA 1
ATOM 1502 C C . VAL A 1 193 ? 1.944 -10.223 -16.6 1 93.53 193 VAL A C 1
ATOM 1504 O O . VAL A 1 193 ? 2.004 -11.085 -17.481 1 93.53 193 VAL A O 1
ATOM 1507 N N . THR A 1 194 ? 1.928 -10.5 -15.355 1 92.07 194 THR A N 1
ATOM 1508 C CA . THR A 1 194 ? 1.519 -11.81 -14.858 1 92.07 194 THR A CA 1
ATOM 1509 C C . THR A 1 194 ? 0.265 -11.694 -13.996 1 92.07 194 THR A C 1
ATOM 1511 O O . THR A 1 194 ? -0.201 -10.588 -13.715 1 92.07 194 THR A O 1
ATOM 1514 N N . GLY A 1 195 ? -0.295 -12.753 -13.592 1 91.05 195 GLY A N 1
ATOM 1515 C CA . GLY A 1 195 ? -1.472 -12.745 -12.737 1 91.05 195 GLY A CA 1
ATOM 1516 C C . GLY A 1 195 ? -1.693 -14.061 -12.015 1 91.05 195 GLY A C 1
ATOM 1517 O O . GLY A 1 195 ? -0.914 -15.002 -12.177 1 91.05 195 GLY A O 1
ATOM 1518 N N . HIS A 1 196 ? -2.597 -14.03 -11.165 1 90.14 196 HIS A N 1
ATOM 1519 C CA . HIS A 1 196 ? -3.032 -15.245 -10.484 1 90.14 196 HIS A CA 1
ATOM 1520 C C . HIS A 1 196 ? -4.51 -15.521 -10.739 1 90.14 196 HIS A C 1
ATOM 1522 O O . HIS A 1 196 ? -5.256 -14.619 -11.127 1 90.14 196 HIS A O 1
ATOM 1528 N N . PRO A 1 197 ? -4.933 -16.711 -10.537 1 88.55 197 PRO A N 1
ATOM 1529 C CA . PRO A 1 197 ? -6.287 -17.081 -10.957 1 88.55 197 PRO A CA 1
ATOM 1530 C C . PRO A 1 197 ? -7.332 -16.819 -9.875 1 88.55 197 PRO A C 1
ATOM 1532 O O . PRO A 1 197 ? -8.521 -17.072 -10.087 1 88.55 197 PRO A O 1
ATOM 1535 N N . TYR A 1 198 ? -7.041 -16.332 -8.726 1 89.93 198 TYR A N 1
ATOM 1536 C CA . TYR A 1 198 ? -7.956 -16.189 -7.599 1 89.93 198 TYR A CA 1
ATOM 1537 C C . TYR A 1 198 ? -8.85 -14.966 -7.774 1 89.93 198 TYR A C 1
ATOM 1539 O O . TYR A 1 198 ? -8.42 -13.949 -8.323 1 89.93 198 TYR A O 1
ATOM 1547 N N . ILE A 1 199 ? -9.985 -15.063 -7.302 1 88.4 199 ILE A N 1
ATOM 1548 C CA . ILE A 1 199 ? -10.888 -13.918 -7.269 1 88.4 199 ILE A CA 1
ATOM 1549 C C . ILE A 1 199 ? -10.356 -12.869 -6.294 1 88.4 199 ILE A C 1
ATOM 1551 O O . ILE A 1 199 ? -10.429 -11.668 -6.563 1 88.4 199 ILE A O 1
ATOM 1555 N N . ASP A 1 200 ? -9.842 -13.384 -5.169 1 93.19 200 ASP A N 1
ATOM 1556 C CA . ASP A 1 200 ? -9.236 -12.554 -4.132 1 93.19 200 ASP A CA 1
ATOM 1557 C C . ASP A 1 200 ? -7.918 -13.155 -3.648 1 93.19 200 ASP A C 1
ATOM 1559 O O . ASP A 1 200 ? -7.806 -14.372 -3.491 1 93.19 200 ASP A O 1
ATOM 1563 N N . ILE A 1 201 ? -7.026 -12.259 -3.31 1 95.78 201 ILE A N 1
ATOM 1564 C CA . ILE A 1 201 ? -5.68 -12.702 -2.964 1 95.78 201 ILE A CA 1
ATOM 1565 C C . ILE A 1 201 ? -5.717 -13.489 -1.656 1 95.78 201 ILE A C 1
ATOM 1567 O O . ILE A 1 201 ? -4.774 -14.217 -1.335 1 95.78 201 ILE A O 1
ATOM 1571 N N . TRP A 1 202 ? -6.808 -13.301 -0.812 1 97.31 202 TRP A N 1
ATOM 1572 C CA . TRP A 1 202 ? -6.952 -14.121 0.387 1 97.31 202 TRP A CA 1
ATOM 1573 C C . TRP A 1 202 ? -6.738 -15.597 0.066 1 97.31 202 TRP A C 1
ATOM 1575 O O . TRP A 1 202 ? -6.085 -16.315 0.826 1 97.31 202 TRP A O 1
ATOM 1585 N N . ALA A 1 203 ? -7.229 -15.992 -1.106 1 96.75 203 ALA A N 1
ATOM 1586 C CA . ALA A 1 203 ? -7.237 -17.396 -1.51 1 96.75 203 ALA A CA 1
ATOM 1587 C C . ALA A 1 203 ? -5.825 -17.885 -1.82 1 96.75 203 ALA A C 1
ATOM 1589 O O . ALA A 1 203 ? -5.587 -19.091 -1.92 1 96.75 203 ALA A O 1
ATOM 1590 N N . ALA A 1 204 ? -4.915 -16.938 -1.984 1 96.38 204 ALA A N 1
ATOM 1591 C CA . ALA A 1 204 ? -3.531 -17.32 -2.252 1 96.38 204 ALA A CA 1
ATOM 1592 C C . ALA A 1 204 ? -2.812 -17.713 -0.965 1 96.38 204 ALA A C 1
ATOM 1594 O O . ALA A 1 204 ? -1.724 -18.293 -1.007 1 96.38 204 ALA A O 1
ATOM 1595 N N . VAL A 1 205 ? -3.377 -17.362 0.192 1 97.84 205 VAL A N 1
ATOM 1596 C CA . VAL A 1 205 ? -2.796 -17.742 1.475 1 97.84 205 VAL A CA 1
ATOM 1597 C C . VAL A 1 205 ? -3.206 -19.171 1.826 1 97.84 205 VAL A C 1
ATOM 1599 O O . VAL A 1 205 ? -4.384 -19.525 1.731 1 97.84 205 VAL A O 1
ATOM 1602 N N . LYS A 1 206 ? -2.258 -19.944 2.181 1 95.48 206 LYS A N 1
ATOM 1603 C CA . LYS A 1 206 ? -2.572 -21.324 2.539 1 95.48 206 LYS A CA 1
ATOM 1604 C C . LYS A 1 206 ? -3.562 -21.379 3.699 1 95.48 206 LYS A C 1
ATOM 1606 O O . LYS A 1 206 ? -3.318 -20.799 4.759 1 95.48 206 LYS A O 1
ATOM 1611 N N . PRO A 1 207 ? -4.658 -22.062 3.515 1 96.79 207 PRO A N 1
ATOM 1612 C CA . PRO A 1 207 ? -5.715 -22.065 4.529 1 96.79 207 PRO A CA 1
ATOM 1613 C C . PRO A 1 207 ? -5.233 -22.584 5.882 1 96.79 207 PRO A C 1
ATOM 1615 O O . PRO A 1 207 ? -5.714 -22.136 6.926 1 96.79 207 PRO A O 1
ATOM 1618 N N . GLU A 1 208 ? -4.248 -23.486 5.951 1 94.8 208 GLU A N 1
ATOM 1619 C CA . GLU A 1 208 ? -3.759 -24.063 7.199 1 94.8 208 GLU A CA 1
ATOM 1620 C C . GLU A 1 208 ? -3.162 -22.991 8.106 1 94.8 208 GLU A C 1
ATOM 1622 O O . GLU A 1 208 ? -3.159 -23.137 9.33 1 94.8 208 GLU A O 1
ATOM 1627 N N . ARG A 1 209 ? -2.673 -21.904 7.528 1 95.97 209 ARG A N 1
ATOM 1628 C CA . ARG A 1 209 ? -2.103 -20.802 8.296 1 95.97 209 ARG A CA 1
ATOM 1629 C C . ARG A 1 209 ? -3.185 -20.057 9.07 1 95.97 209 ARG A C 1
ATOM 1631 O O . ARG A 1 209 ? -2.884 -19.297 9.993 1 95.97 209 ARG A O 1
ATOM 1638 N N . LEU A 1 210 ? -4.429 -20.289 8.65 1 97.65 210 LEU A N 1
ATOM 1639 C CA . LEU A 1 210 ? -5.567 -19.631 9.282 1 97.65 210 LEU A CA 1
ATOM 1640 C C . LEU A 1 210 ? -6.392 -20.629 10.089 1 97.65 210 LEU A C 1
ATOM 1642 O O . LEU A 1 210 ? -7.516 -20.326 10.495 1 97.65 210 LEU A O 1
ATOM 1646 N N . GLY A 1 211 ? -5.814 -21.839 10.144 1 96.95 211 GLY A N 1
ATOM 1647 C CA . GLY A 1 211 ? -6.527 -22.873 10.876 1 96.95 211 GLY A CA 1
ATOM 1648 C C . GLY A 1 211 ? -7.666 -23.487 10.084 1 96.95 211 GLY A C 1
ATOM 1649 O O . GLY A 1 211 ? -8.575 -24.089 10.66 1 96.95 211 GLY A O 1
ATOM 1650 N N . LEU A 1 212 ? -7.625 -23.33 8.811 1 97.22 212 LEU A N 1
ATOM 1651 C CA . LEU A 1 212 ? -8.653 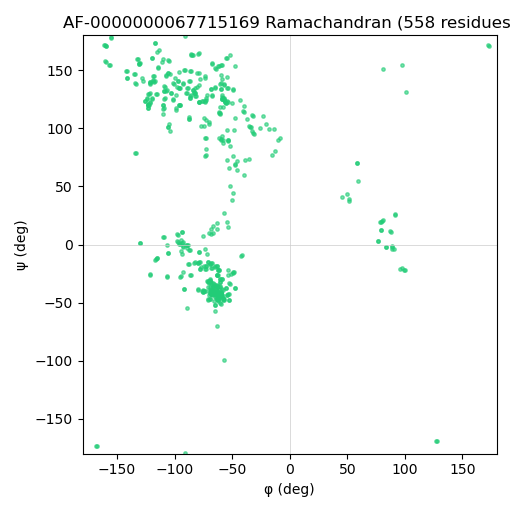-23.885 7.937 1 97.22 212 LEU A CA 1
ATOM 1652 C C . LEU A 1 212 ? -8.13 -25.109 7.192 1 97.22 212 LEU A C 1
ATOM 1654 O O . LEU A 1 212 ? -6.956 -25.158 6.818 1 97.22 212 LEU A O 1
ATOM 1658 N N . LYS A 1 213 ? -9.02 -26.044 6.935 1 95.17 213 LYS A N 1
ATOM 1659 C CA . LYS A 1 213 ? -8.647 -27.185 6.105 1 95.17 213 LYS A CA 1
ATOM 1660 C C . LYS A 1 213 ? -8.581 -26.796 4.631 1 95.17 213 LYS A C 1
ATOM 1662 O O . LYS A 1 213 ? -7.699 -27.254 3.901 1 95.17 213 LYS A O 1
ATOM 1667 N N . ALA A 1 214 ? -9.536 -25.976 4.266 1 95.71 214 ALA A N 1
ATOM 1668 C CA . ALA A 1 214 ? -9.625 -25.422 2.918 1 95.71 214 ALA A CA 1
ATOM 1669 C C . ALA A 1 214 ? -10.425 -24.123 2.911 1 95.71 214 ALA A C 1
ATOM 1671 O O . ALA A 1 214 ? -11.207 -23.863 3.828 1 95.71 214 ALA A O 1
ATOM 1672 N N . TRP A 1 215 ? -10.17 -23.321 1.969 1 96.54 215 TRP A N 1
ATOM 1673 C CA . TRP A 1 215 ? -11.022 -22.147 1.809 1 96.54 215 TRP A CA 1
ATOM 1674 C C . TRP A 1 215 ? -12.444 -22.553 1.436 1 96.54 215 TRP A C 1
ATOM 1676 O O . TRP A 1 215 ? -12.645 -23.404 0.567 1 96.54 215 TRP A O 1
ATOM 1686 N N . PRO A 1 216 ? -13.405 -21.976 2.052 1 97.11 216 PRO A N 1
ATOM 1687 C CA . PRO A 1 216 ? -14.788 -22.294 1.689 1 97.11 216 PRO A CA 1
ATOM 1688 C C . PRO A 1 216 ? -15.155 -21.813 0.286 1 97.11 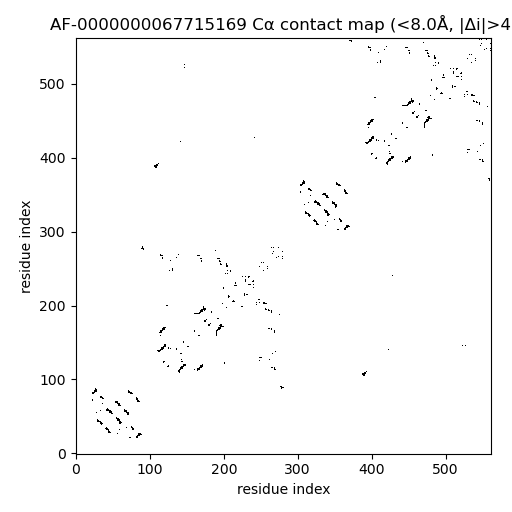216 PRO A C 1
ATOM 1690 O O . PRO A 1 216 ? -14.55 -20.866 -0.224 1 97.11 216 PRO A O 1
ATOM 1693 N N . GLU A 1 217 ? -16.119 -22.446 -0.281 1 95.17 217 GLU A N 1
ATOM 1694 C CA . GLU A 1 217 ? -16.656 -22.006 -1.566 1 95.17 217 GLU A CA 1
ATOM 1695 C C . GLU A 1 217 ? -17.69 -20.899 -1.382 1 95.17 217 GLU A C 1
ATOM 1697 O O . GLU A 1 217 ? -18.519 -20.962 -0.472 1 95.17 217 GLU A O 1
ATOM 1702 N N . VAL A 1 218 ? -17.539 -19.896 -2.147 1 95.39 218 VAL A N 1
ATOM 1703 C CA . VAL A 1 218 ? -18.498 -18.796 -2.137 1 95.39 218 VAL A CA 1
ATOM 1704 C C . VAL A 1 218 ? -19.303 -18.8 -3.434 1 95.39 218 VAL A C 1
ATOM 1706 O O . VAL A 1 218 ? -18.736 -18.698 -4.524 1 95.39 218 VAL A O 1
ATOM 1709 N N . PRO A 1 219 ? -20.627 -18.937 -3.291 1 93.78 219 PRO A N 1
ATOM 1710 C CA . PRO A 1 219 ? -21.462 -18.983 -4.494 1 93.78 219 PRO A CA 1
ATOM 1711 C C . PRO A 1 219 ? -21.332 -17.725 -5.351 1 93.78 219 PRO A C 1
ATOM 1713 O O . PRO A 1 219 ? -21.07 -16.64 -4.825 1 93.78 219 PRO A O 1
ATOM 1716 N N . TYR A 1 220 ? -21.604 -17.915 -6.651 1 89.11 220 TYR A N 1
ATOM 1717 C CA . TYR A 1 220 ? -21.611 -16.795 -7.586 1 89.11 220 TYR A CA 1
ATOM 1718 C C . TYR A 1 220 ? -22.648 -15.754 -7.181 1 89.11 220 TYR A C 1
ATOM 1720 O O . TYR A 1 220 ? -23.747 -16.101 -6.742 1 89.11 220 TYR A O 1
ATOM 1728 N N . GLY A 1 221 ? -22.308 -14.517 -7.285 1 87.42 221 GLY A N 1
ATOM 1729 C CA . GLY A 1 221 ? -23.23 -13.44 -6.963 1 87.42 221 GLY A CA 1
ATOM 1730 C C . GLY A 1 221 ? -23.005 -12.854 -5.582 1 87.42 221 GLY A C 1
ATOM 1731 O O . GLY A 1 221 ? -23.472 -11.753 -5.286 1 87.42 221 GLY A O 1
ATOM 1732 N N . GLU A 1 222 ? -22.371 -13.641 -4.739 1 90.03 222 GLU A N 1
ATOM 1733 C CA . GLU A 1 222 ? -22.02 -13.158 -3.407 1 90.03 222 GLU A CA 1
ATOM 1734 C C . GLU A 1 222 ? -20.612 -12.569 -3.387 1 90.03 222 GLU A C 1
ATOM 1736 O O . GLU A 1 222 ? -19.697 -13.115 -4.006 1 90.03 222 GLU A O 1
ATOM 1741 N N . ASP A 1 223 ? -20.511 -11.424 -2.677 1 90.29 223 ASP A N 1
ATOM 1742 C CA . ASP A 1 223 ? -19.175 -10.867 -2.491 1 90.29 223 ASP A CA 1
ATOM 1743 C C . ASP A 1 223 ? -18.249 -11.874 -1.813 1 90.29 223 ASP A C 1
ATOM 1745 O O . ASP A 1 223 ? -18.576 -12.409 -0.751 1 90.29 223 ASP A O 1
ATOM 1749 N N . TRP A 1 224 ? -17.249 -12.131 -2.358 1 93.49 224 TRP A N 1
ATOM 1750 C CA . TRP A 1 224 ? -16.388 -13.239 -1.958 1 93.49 224 TRP A CA 1
ATOM 1751 C C . TRP A 1 224 ? -15.882 -13.048 -0.532 1 93.49 224 TRP A C 1
ATOM 1753 O O . TRP A 1 224 ? -15.956 -13.967 0.287 1 93.49 224 TRP A O 1
ATOM 1763 N N . LYS A 1 225 ? -15.409 -11.875 -0.129 1 94.41 225 LYS A N 1
ATOM 1764 C CA . LYS A 1 225 ? -14.844 -11.634 1.195 1 94.41 225 LYS A CA 1
ATOM 1765 C C . LYS A 1 225 ? -15.915 -11.739 2.277 1 94.41 225 LYS A C 1
ATOM 1767 O O . LYS A 1 225 ? -15.689 -12.349 3.324 1 94.41 225 LYS A O 1
ATOM 1772 N N . THR A 1 226 ? -17.036 -11.145 1.958 1 93.17 226 THR A N 1
ATOM 1773 C CA . THR A 1 226 ? -18.15 -11.259 2.892 1 93.17 226 THR A CA 1
ATOM 1774 C C . THR A 1 226 ? -18.585 -12.715 3.04 1 93.17 226 THR A C 1
ATOM 1776 O O . THR A 1 226 ? -18.867 -13.174 4.148 1 93.17 226 THR A O 1
ATOM 1779 N N . GLY A 1 227 ? -18.648 -13.418 1.867 1 96.06 227 GLY A N 1
ATOM 1780 C CA . GLY A 1 227 ? -19.003 -14.828 1.887 1 96.06 227 GLY A CA 1
ATOM 1781 C C . GLY A 1 227 ? -18.046 -15.672 2.706 1 96.06 227 GLY A C 1
ATOM 1782 O O . GLY A 1 227 ? -18.473 -16.542 3.468 1 96.06 227 GLY A O 1
ATOM 1783 N N . ILE A 1 228 ? -16.762 -15.423 2.587 1 97.3 228 ILE A N 1
ATOM 1784 C CA . ILE A 1 228 ? -15.745 -16.14 3.349 1 97.3 228 ILE A CA 1
ATOM 1785 C C . ILE A 1 228 ? -15.939 -15.88 4.841 1 97.3 228 ILE A C 1
ATOM 1787 O O . ILE A 1 228 ? -15.958 -16.816 5.643 1 97.3 228 ILE A O 1
ATOM 1791 N N . CYS A 1 229 ? -16.133 -14.612 5.245 1 96.62 229 CYS A N 1
ATOM 1792 C CA . CYS A 1 229 ? -16.284 -14.25 6.65 1 96.62 229 CYS A CA 1
ATOM 1793 C C . CYS A 1 229 ? -17.472 -14.972 7.275 1 96.62 229 CYS A C 1
ATOM 1795 O O . CYS A 1 229 ? -17.371 -15.495 8.386 1 96.62 229 CYS A O 1
ATOM 1797 N N . LYS A 1 230 ? -18.547 -14.996 6.547 1 96.23 230 LYS A N 1
ATOM 1798 C CA . LYS A 1 230 ? -19.753 -15.667 7.024 1 96.23 230 LYS A CA 1
ATOM 1799 C C . LYS A 1 230 ? -19.494 -17.149 7.278 1 96.23 230 LYS A C 1
ATOM 1801 O O . LYS A 1 230 ? -19.98 -17.71 8.262 1 96.23 230 LYS A O 1
ATOM 1806 N N . ARG A 1 231 ? -18.715 -17.729 6.506 1 97.57 231 ARG A N 1
ATOM 1807 C CA . ARG A 1 231 ? -18.538 -19.177 6.536 1 97.57 231 ARG A CA 1
ATOM 1808 C C . ARG A 1 231 ? -17.475 -19.577 7.555 1 97.57 231 ARG A C 1
ATOM 1810 O O . ARG A 1 231 ? -17.51 -20.686 8.093 1 97.57 231 ARG A O 1
ATOM 1817 N N . VAL A 1 232 ? -16.525 -18.684 7.849 1 97.66 232 VAL A N 1
ATOM 1818 C CA . VAL A 1 232 ? -15.445 -19.068 8.752 1 97.66 232 VAL A CA 1
ATOM 1819 C C . VAL A 1 232 ? -15.654 -18.411 10.115 1 97.66 232 VAL A C 1
ATOM 1821 O O . VAL A 1 232 ? -14.869 -18.626 11.042 1 97.66 232 VAL A O 1
ATOM 1824 N N . GLY A 1 233 ? -16.609 -17.529 10.248 1 96.72 233 GLY A N 1
ATOM 1825 C CA . GLY A 1 233 ? -16.977 -16.948 11.53 1 96.72 233 GLY A CA 1
ATOM 1826 C C . GLY A 1 233 ? -16.235 -15.661 11.836 1 96.72 233 GLY A C 1
ATOM 1827 O O . GLY A 1 233 ? -15.934 -15.373 12.997 1 96.72 233 GLY A O 1
ATOM 1828 N N . TRP A 1 234 ? -15.829 -14.994 10.842 1 95.96 234 TRP A N 1
ATOM 1829 C CA . TRP A 1 234 ? -15.203 -13.689 11.034 1 95.96 234 TRP A CA 1
ATOM 1830 C C . TRP A 1 234 ? -16.24 -12.573 10.963 1 95.96 234 TRP A C 1
ATOM 1832 O O . TRP A 1 234 ? -17.231 -12.683 10.238 1 95.96 234 TRP A O 1
ATOM 1842 N N . SER A 1 235 ? -16.051 -11.445 11.671 1 92.39 235 SER A N 1
ATOM 1843 C CA . SER A 1 235 ? -17.064 -10.407 11.835 1 92.39 235 SER A CA 1
ATOM 1844 C C . SER A 1 235 ? -17.291 -9.646 10.533 1 92.39 235 SER A C 1
ATOM 1846 O O . SER A 1 235 ? -18.434 -9.392 10.147 1 92.39 235 SER A O 1
ATOM 1848 N N . ASP A 1 236 ? -16.201 -9.23 9.879 1 90.99 236 ASP A N 1
ATOM 1849 C CA . ASP A 1 236 ? -16.288 -8.456 8.644 1 90.99 236 ASP A CA 1
ATOM 1850 C C . ASP A 1 236 ? -14.982 -8.533 7.855 1 90.99 236 ASP A C 1
ATOM 1852 O O . ASP A 1 236 ? -13.995 -9.097 8.332 1 90.99 236 ASP A O 1
ATOM 1856 N N . PRO A 1 237 ? -14.976 -8.066 6.684 1 91.3 237 PRO A N 1
ATOM 1857 C CA . PRO A 1 237 ? -13.792 -8.172 5.829 1 91.3 237 PRO A CA 1
ATOM 1858 C C . PRO A 1 237 ? -12.586 -7.425 6.396 1 91.3 237 PRO A C 1
ATOM 1860 O O . PRO A 1 237 ? -11.442 -7.795 6.123 1 91.3 237 PRO A O 1
ATOM 1863 N N . LYS A 1 238 ? -12.763 -6.424 7.184 1 87.13 238 LYS A N 1
ATOM 1864 C CA . LYS A 1 238 ? -11.64 -5.738 7.817 1 87.13 238 LYS A CA 1
ATOM 1865 C C . LYS A 1 238 ? -10.908 -6.661 8.787 1 87.13 238 LYS A C 1
ATOM 1867 O O . LYS A 1 238 ? -9.681 -6.773 8.738 1 87.13 238 LYS A O 1
ATOM 1872 N N . GLU A 1 239 ? -11.715 -7.245 9.667 1 89.68 239 GLU A N 1
ATOM 1873 C CA . GLU A 1 239 ? -11.129 -8.244 10.555 1 89.68 239 GLU A CA 1
ATOM 1874 C C . GLU A 1 239 ? -10.493 -9.382 9.761 1 89.68 239 GLU A C 1
ATOM 1876 O O . GLU A 1 239 ? -9.401 -9.846 10.098 1 89.68 239 GLU A O 1
ATOM 1881 N N . GLY A 1 240 ? -11.267 -9.861 8.738 1 95.25 240 GLY A N 1
ATOM 1882 C CA . GLY A 1 240 ? -10.738 -10.925 7.899 1 95.25 240 GLY A CA 1
ATOM 1883 C C . GLY A 1 240 ? -9.377 -10.599 7.312 1 95.25 240 GLY A C 1
ATOM 1884 O O . GLY A 1 240 ? -8.474 -11.438 7.324 1 95.25 240 GLY A O 1
ATOM 1885 N N . TRP A 1 241 ? -9.244 -9.357 6.86 1 94.33 241 TRP A N 1
ATOM 1886 C CA . TRP A 1 241 ? -7.966 -8.955 6.282 1 94.33 241 TRP A CA 1
ATOM 1887 C C . TRP A 1 241 ? -6.869 -8.943 7.341 1 94.33 241 TRP A C 1
ATOM 1889 O O . TRP A 1 241 ? -5.749 -9.394 7.09 1 94.33 241 TRP A O 1
ATOM 1899 N N . HIS A 1 242 ? -7.165 -8.459 8.51 1 92.33 242 HIS A N 1
ATOM 1900 C CA . HIS A 1 242 ? -6.199 -8.485 9.603 1 92.33 242 HIS A CA 1
ATOM 1901 C C . HIS A 1 242 ? -5.691 -9.901 9.855 1 92.33 242 HIS A C 1
ATOM 1903 O O . HIS A 1 242 ? -4.483 -10.12 9.97 1 92.33 242 HIS A O 1
ATOM 1909 N N . ARG A 1 243 ? -6.561 -10.816 9.846 1 95.72 243 ARG A N 1
ATOM 1910 C CA . ARG A 1 243 ? -6.205 -12.207 10.106 1 95.72 243 ARG A CA 1
ATOM 1911 C C . ARG A 1 243 ? -5.369 -12.781 8.966 1 95.72 243 ARG A C 1
ATOM 1913 O O . ARG A 1 243 ? -4.339 -13.414 9.204 1 95.72 243 ARG A O 1
ATOM 1920 N N . VAL A 1 244 ? -5.845 -12.52 7.776 1 97.45 244 VAL A N 1
ATOM 1921 C CA . VAL A 1 244 ? -5.171 -13.061 6.6 1 97.45 244 VAL A CA 1
ATOM 1922 C C . VAL A 1 244 ? -3.771 -12.463 6.484 1 97.45 244 VAL A C 1
ATOM 1924 O O . VAL A 1 244 ? -2.791 -13.19 6.309 1 97.45 244 VAL A O 1
ATOM 1927 N N . TYR A 1 245 ? -3.692 -11.218 6.655 1 96.28 245 TYR A N 1
ATOM 1928 C CA . TYR A 1 245 ? -2.419 -10.52 6.518 1 96.28 245 TYR A CA 1
ATOM 1929 C C . TYR A 1 245 ? -1.422 -10.993 7.57 1 96.28 245 TYR A C 1
ATOM 1931 O O . TYR A 1 245 ? -0.253 -11.235 7.261 1 96.28 245 TYR A O 1
ATOM 1939 N N . ASN A 1 246 ? -1.873 -11.148 8.781 1 93.5 246 ASN A N 1
ATOM 1940 C CA . ASN A 1 246 ? -0.987 -11.52 9.879 1 93.5 246 ASN A CA 1
ATOM 1941 C C . ASN A 1 246 ? -0.55 -12.978 9.777 1 93.5 246 ASN A C 1
ATOM 1943 O O . ASN A 1 246 ? 0.438 -13.379 10.395 1 93.5 246 ASN A O 1
ATOM 1947 N N . ALA A 1 247 ? -1.301 -13.678 9.005 1 96.2 247 ALA A N 1
ATOM 1948 C CA . ALA A 1 247 ? -0.963 -15.088 8.826 1 96.2 247 ALA A CA 1
ATOM 1949 C C . ALA A 1 247 ? 0.195 -15.254 7.846 1 96.2 247 ALA A C 1
ATOM 1951 O O . ALA A 1 247 ? 0.789 -16.33 7.754 1 96.2 247 ALA A O 1
ATOM 1952 N N . VAL A 1 248 ? 0.517 -14.201 7.082 1 95.04 248 VAL A N 1
ATOM 1953 C CA . VAL A 1 248 ? 1.577 -14.272 6.081 1 95.04 248 VAL A CA 1
ATOM 1954 C C . VAL A 1 248 ? 2.88 -13.736 6.669 1 95.04 248 VAL A C 1
ATOM 1956 O O . VAL A 1 248 ? 2.964 -12.565 7.046 1 95.04 248 VAL A O 1
ATOM 1959 N N . ASN A 1 249 ? 3.908 -14.619 6.69 1 87.38 249 ASN A N 1
ATOM 1960 C CA . ASN A 1 249 ? 5.205 -14.205 7.214 1 87.38 249 ASN A CA 1
ATOM 1961 C C . ASN A 1 249 ? 6.308 -14.363 6.17 1 87.38 249 ASN A C 1
ATOM 1963 O O . ASN A 1 249 ? 7.331 -13.679 6.234 1 87.38 249 ASN A O 1
ATOM 1967 N N . SER A 1 250 ? 6.056 -15.271 5.276 1 88.5 250 SER A N 1
ATOM 1968 C CA . SER A 1 250 ? 7.004 -15.535 4.198 1 88.5 250 SER A CA 1
ATOM 1969 C C . SER A 1 250 ? 6.306 -16.141 2.985 1 88.5 250 SER A C 1
ATOM 1971 O O . SER A 1 250 ? 5.098 -16.385 3.015 1 88.5 250 SER A O 1
ATOM 1973 N N . PHE A 1 251 ? 7.059 -16.359 1.988 1 87.74 251 PHE A N 1
ATOM 1974 C CA . PHE A 1 251 ? 6.489 -16.955 0.786 1 87.74 251 PHE A CA 1
ATOM 1975 C C . PHE A 1 251 ? 5.963 -18.356 1.074 1 87.74 251 PHE A C 1
ATOM 1977 O O . PHE A 1 251 ? 5.088 -18.855 0.362 1 87.74 251 PHE A O 1
ATOM 1984 N N . ARG A 1 252 ? 6.352 -19.046 2.167 1 86.86 252 ARG A N 1
ATOM 1985 C CA . ARG A 1 252 ? 5.927 -20.397 2.516 1 86.86 252 ARG A CA 1
ATOM 1986 C C . ARG A 1 252 ? 4.45 -20.426 2.894 1 86.86 252 ARG A C 1
ATOM 1988 O O . ARG A 1 252 ? 3.835 -21.493 2.938 1 86.86 252 ARG A O 1
ATOM 1995 N N . ASP A 1 253 ? 3.964 -19.313 3.136 1 94.71 253 ASP A N 1
ATOM 1996 C CA . ASP A 1 253 ? 2.577 -19.212 3.581 1 94.71 253 ASP A CA 1
ATOM 1997 C C . ASP A 1 253 ? 1.635 -19 2.398 1 94.71 253 ASP A C 1
ATOM 1999 O O . ASP A 1 253 ? 0.417 -18.93 2.573 1 94.71 253 ASP A O 1
ATOM 2003 N N . LEU A 1 254 ? 2.208 -18.901 1.178 1 94.65 254 LEU A N 1
ATOM 2004 C CA . LEU A 1 254 ? 1.437 -18.543 -0.007 1 94.65 254 LEU A CA 1
ATOM 2005 C C . LEU A 1 254 ? 1.387 -19.704 -0.995 1 94.65 254 LEU A C 1
ATOM 2007 O O . LEU A 1 254 ? 2.258 -20.577 -0.978 1 94.65 254 LEU A O 1
ATOM 2011 N N . ASP A 1 255 ? 0.339 -19.753 -1.779 1 92.06 255 ASP A N 1
ATOM 2012 C CA . ASP A 1 255 ? 0.178 -20.729 -2.851 1 92.06 255 ASP A CA 1
ATOM 2013 C C . ASP A 1 255 ? 1.237 -20.536 -3.934 1 92.06 255 ASP A C 1
ATOM 2015 O O . ASP A 1 255 ? 1.602 -19.404 -4.257 1 92.06 255 ASP A O 1
ATOM 2019 N N . TYR A 1 256 ? 1.582 -21.557 -4.598 1 85.17 256 TYR A N 1
ATOM 2020 C CA . TYR A 1 256 ? 2.672 -21.578 -5.566 1 85.17 256 TYR A CA 1
ATOM 2021 C C . TYR A 1 256 ? 2.323 -20.753 -6.799 1 85.17 256 TYR A C 1
ATOM 2023 O O . TYR A 1 256 ? 3.207 -20.182 -7.443 1 85.17 256 TYR A O 1
ATOM 2031 N N . THR A 1 257 ? 1.066 -20.681 -7.115 1 88.15 257 THR A N 1
ATOM 2032 C CA . THR A 1 257 ? 0.672 -19.931 -8.302 1 88.15 257 THR A CA 1
ATOM 2033 C C . THR A 1 257 ? 1.014 -18.452 -8.145 1 88.15 257 THR A C 1
ATOM 2035 O O . THR A 1 257 ? 1.569 -17.838 -9.059 1 88.15 257 THR A O 1
ATOM 2038 N N . LEU A 1 258 ? 0.751 -17.903 -6.945 1 93.59 258 LEU A N 1
ATOM 2039 C CA . LEU A 1 258 ? 1.092 -16.507 -6.693 1 93.59 258 LEU A CA 1
ATOM 2040 C C . LEU A 1 258 ? 2.604 -16.316 -6.645 1 93.59 258 LEU A C 1
ATOM 2042 O O . LEU A 1 258 ? 3.131 -15.351 -7.203 1 93.59 258 LEU A O 1
ATOM 2046 N N . ILE A 1 259 ? 3.301 -17.231 -6 1 90.36 259 ILE A N 1
ATOM 2047 C CA . ILE A 1 259 ? 4.753 -17.15 -5.89 1 90.36 259 ILE A CA 1
ATOM 2048 C C . ILE A 1 259 ? 5.375 -17.093 -7.283 1 90.36 259 ILE A C 1
ATOM 2050 O O . ILE A 1 259 ? 6.203 -16.224 -7.566 1 90.36 259 ILE A O 1
ATOM 2054 N N . GLY A 1 260 ? 4.889 -18.021 -8.176 1 89.08 260 GLY A N 1
ATOM 2055 C CA . GLY A 1 260 ? 5.412 -18.065 -9.532 1 89.08 260 GLY A CA 1
ATOM 2056 C C . GLY A 1 260 ? 5.164 -16.785 -10.308 1 89.08 260 GLY A C 1
ATOM 2057 O O . GLY A 1 260 ? 6.055 -16.293 -11.005 1 89.08 260 GLY A O 1
ATOM 2058 N N . ALA A 1 261 ? 3.991 -16.233 -10.158 1 92.99 261 ALA A N 1
ATOM 2059 C CA . ALA A 1 261 ? 3.63 -15.009 -10.869 1 92.99 261 ALA A CA 1
ATOM 2060 C C . ALA A 1 261 ? 4.521 -13.845 -10.446 1 92.99 261 ALA A C 1
ATOM 2062 O O . ALA A 1 261 ? 5.011 -13.092 -11.29 1 92.99 261 ALA A O 1
ATOM 2063 N N . VAL A 1 262 ? 4.801 -13.698 -9.145 1 95.6 262 VAL A N 1
ATOM 2064 C CA . VAL A 1 262 ? 5.581 -12.58 -8.624 1 95.6 262 VAL A CA 1
ATOM 2065 C C . VAL A 1 262 ? 7.058 -12.781 -8.955 1 95.6 262 VAL A C 1
ATOM 2067 O O . VAL A 1 262 ? 7.746 -11.838 -9.352 1 95.6 262 VAL A O 1
ATOM 2070 N N . GLU A 1 263 ? 7.523 -13.965 -8.858 1 91.37 263 GLU A N 1
ATOM 2071 C CA . GLU A 1 263 ? 8.931 -14.241 -9.126 1 91.37 263 GLU A CA 1
ATOM 2072 C C . GLU A 1 263 ? 9.282 -13.958 -10.583 1 91.37 263 GLU A C 1
ATOM 2074 O O . GLU A 1 263 ? 10.37 -13.46 -10.88 1 91.37 263 GLU A O 1
ATOM 2079 N N . ARG A 1 264 ? 8.407 -14.289 -11.479 1 91.95 264 ARG A N 1
ATOM 2080 C CA . ARG A 1 264 ? 8.625 -13.967 -12.886 1 91.95 264 ARG A CA 1
ATOM 2081 C C . ARG A 1 264 ? 8.756 -12.462 -13.089 1 91.95 264 ARG A C 1
ATOM 2083 O O . ARG A 1 264 ? 9.606 -12.005 -13.857 1 91.95 264 ARG A O 1
ATOM 2090 N N . LEU A 1 265 ? 7.924 -11.723 -12.395 1 96.1 265 LEU A N 1
ATOM 2091 C CA . LEU A 1 265 ? 8.016 -10.27 -12.488 1 96.1 265 LEU A CA 1
ATOM 2092 C C . LEU A 1 265 ? 9.325 -9.769 -11.887 1 96.1 265 LEU A C 1
ATOM 2094 O O . LEU A 1 265 ? 9.958 -8.863 -12.434 1 96.1 265 LEU A O 1
ATOM 2098 N N . VAL A 1 266 ? 9.695 -10.348 -10.754 1 92.72 266 VAL A N 1
ATOM 2099 C CA . VAL A 1 266 ? 10.936 -9.96 -10.092 1 92.72 266 VAL A CA 1
ATOM 2100 C C . VAL A 1 266 ? 12.12 -10.212 -11.023 1 92.72 266 VAL A C 1
ATOM 2102 O O . VAL A 1 266 ? 12.982 -9.346 -11.19 1 92.72 266 VAL A O 1
ATOM 2105 N N . ASP A 1 267 ? 12.107 -11.341 -11.651 1 89.91 267 ASP A N 1
ATOM 2106 C CA . ASP A 1 267 ? 13.163 -11.666 -12.606 1 89.91 267 ASP A CA 1
ATOM 2107 C C . ASP A 1 267 ? 13.208 -10.647 -13.742 1 89.91 267 ASP A C 1
ATOM 2109 O O . ASP A 1 267 ? 14.285 -10.186 -14.126 1 89.91 267 ASP A O 1
ATOM 2113 N N . PHE A 1 268 ? 12.112 -10.296 -14.212 1 94.43 268 PHE A N 1
ATOM 2114 C CA . PHE A 1 268 ? 11.997 -9.389 -15.348 1 94.43 268 PHE A CA 1
ATOM 2115 C C . PHE A 1 268 ? 12.547 -8.011 -14.998 1 94.43 268 PHE A C 1
ATOM 2117 O O . PHE A 1 268 ? 13.287 -7.415 -15.784 1 94.43 268 PHE A O 1
ATOM 2124 N N . VAL A 1 269 ? 12.238 -7.547 -13.81 1 94.62 269 VAL A N 1
ATOM 2125 C CA . VAL A 1 269 ? 12.573 -6.161 -13.5 1 94.62 269 VAL A CA 1
ATOM 2126 C C . VAL A 1 269 ? 13.991 -6.085 -12.939 1 94.62 269 VAL A C 1
ATOM 2128 O O . VAL A 1 269 ? 14.585 -5.005 -12.88 1 94.62 269 VAL A O 1
ATOM 2131 N N . THR A 1 270 ? 14.545 -7.192 -12.507 1 89.48 270 THR A N 1
ATOM 2132 C CA . THR A 1 270 ? 15.863 -7.131 -11.884 1 89.48 270 THR A CA 1
ATOM 2133 C C . THR A 1 270 ? 16.929 -7.695 -12.818 1 89.48 270 THR A C 1
ATOM 2135 O O . THR A 1 270 ? 18.115 -7.395 -12.669 1 89.48 270 THR A O 1
ATOM 2138 N N . ASN A 1 271 ? 16.537 -8.574 -13.663 1 87.39 271 ASN A N 1
ATOM 2139 C CA . ASN A 1 271 ? 17.461 -9.165 -14.625 1 87.39 271 ASN A CA 1
ATOM 2140 C C . ASN A 1 271 ? 17.232 -8.617 -16.031 1 87.39 271 ASN A C 1
ATOM 2142 O O . ASN A 1 271 ? 16.399 -9.137 -16.777 1 87.39 271 ASN A O 1
ATOM 2146 N N . LEU A 1 272 ? 18.085 -7.689 -16.405 1 85.51 272 LEU A N 1
ATOM 2147 C CA . LEU A 1 272 ? 17.854 -6.946 -17.639 1 85.51 272 LEU A CA 1
ATOM 2148 C C . LEU A 1 272 ? 18.26 -7.772 -18.854 1 85.51 272 LEU A C 1
ATOM 2150 O O . LEU A 1 272 ? 17.96 -7.4 -19.991 1 85.51 272 LEU A O 1
ATOM 2154 N N . ASP A 1 273 ? 18.846 -8.911 -18.579 1 82.48 273 ASP A N 1
ATOM 2155 C CA . ASP A 1 273 ? 19.227 -9.796 -19.676 1 82.48 273 ASP A CA 1
ATOM 2156 C C . ASP A 1 273 ? 18.041 -10.637 -20.141 1 82.48 273 ASP A C 1
ATOM 2158 O O . ASP A 1 273 ? 18.083 -11.238 -21.217 1 82.48 273 ASP A O 1
ATOM 2162 N N . LEU A 1 274 ? 17.023 -10.681 -19.338 1 86.26 274 LEU A N 1
ATOM 2163 C CA . LEU A 1 274 ? 15.851 -11.476 -19.687 1 86.26 274 LEU A CA 1
ATOM 2164 C C . LEU A 1 274 ? 14.855 -10.651 -20.496 1 86.26 274 LEU A C 1
ATOM 2166 O O . LEU A 1 274 ? 14.612 -9.484 -20.184 1 86.26 274 LEU A O 1
ATOM 2170 N N . SER A 1 275 ? 14.372 -11.3 -21.561 1 87.74 275 SER A N 1
ATOM 2171 C CA . SER A 1 275 ? 13.307 -10.658 -22.325 1 87.74 275 SER A CA 1
ATOM 2172 C C . SER A 1 275 ? 11.938 -10.958 -21.724 1 87.74 275 SER A C 1
ATOM 2174 O O . SER A 1 275 ? 11.807 -11.842 -20.875 1 87.74 275 SER A O 1
ATOM 2176 N N . LYS A 1 276 ? 10.952 -10.147 -22.14 1 88.42 276 LYS A N 1
ATOM 2177 C CA . LYS A 1 276 ? 9.57 -10.36 -21.721 1 88.42 276 LYS A CA 1
ATOM 2178 C C . LYS A 1 276 ? 9.102 -11.771 -22.064 1 88.42 276 LYS A C 1
ATOM 2180 O O . LYS A 1 276 ? 8.425 -12.418 -21.263 1 88.42 276 LYS A O 1
ATOM 2185 N N . GLU A 1 277 ? 9.501 -12.314 -23.195 1 84.2 277 GLU A N 1
ATOM 2186 C CA . GLU A 1 277 ? 9.13 -13.652 -23.646 1 84.2 277 GLU A CA 1
ATOM 2187 C C . GLU A 1 277 ? 9.77 -14.727 -22.772 1 84.2 277 GLU A C 1
ATOM 2189 O O . GLU A 1 277 ? 9.171 -15.777 -22.532 1 84.2 277 GLU A O 1
ATOM 2194 N N . ASP A 1 278 ? 10.902 -14.447 -22.28 1 80.94 278 ASP A N 1
ATOM 2195 C CA . ASP A 1 278 ? 11.607 -15.395 -21.423 1 80.94 278 ASP A CA 1
ATOM 2196 C C . ASP A 1 278 ? 10.844 -15.63 -20.121 1 80.94 278 ASP A C 1
ATOM 2198 O O . ASP A 1 278 ? 10.841 -16.743 -19.59 1 80.94 278 ASP A O 1
ATOM 2202 N N . VAL A 1 279 ? 10.176 -14.498 -19.653 1 81.94 279 VAL A N 1
ATOM 2203 C CA . VAL A 1 279 ? 9.604 -14.564 -18.312 1 81.94 279 VAL A CA 1
ATOM 2204 C C . VAL A 1 279 ? 8.133 -14.965 -18.397 1 81.94 279 VAL A C 1
ATOM 2206 O O . VAL A 1 279 ? 7.577 -15.513 -17.442 1 81.94 279 VAL A O 1
ATOM 2209 N N . LEU A 1 280 ? 7.469 -14.662 -19.466 1 79.03 280 LEU A N 1
ATOM 2210 C CA . LEU A 1 280 ? 6.042 -14.94 -19.581 1 79.03 280 LEU A CA 1
ATOM 2211 C C . LEU A 1 280 ? 5.803 -16.293 -20.243 1 79.03 280 LEU A C 1
ATOM 2213 O O . LEU A 1 280 ? 4.666 -16.766 -20.307 1 79.03 280 LEU A O 1
ATOM 2217 N N . ALA A 1 281 ? 6.942 -16.869 -20.738 1 63.89 281 ALA A N 1
ATOM 2218 C CA . ALA A 1 281 ? 6.813 -18.173 -21.382 1 63.89 281 ALA A CA 1
ATOM 2219 C C . ALA A 1 281 ? 6.532 -19.266 -20.355 1 63.89 281 ALA A C 1
ATOM 2221 O O . ALA A 1 281 ? 6.938 -19.157 -19.196 1 63.89 281 ALA A O 1
ATOM 2222 N N . MET B 1 1 ? 54.854 79.167 -3.602 1 28.91 1 MET B N 1
ATOM 2223 C CA . MET B 1 1 ? 53.401 79.156 -3.739 1 28.91 1 MET B CA 1
ATOM 2224 C C . MET B 1 1 ? 52.9 77.767 -4.119 1 28.91 1 MET B C 1
ATOM 2226 O O . MET B 1 1 ? 53.137 77.3 -5.235 1 28.91 1 MET B O 1
ATOM 2230 N N . SER B 1 2 ? 52.973 76.766 -3.12 1 33.16 2 SER B N 1
ATOM 2231 C CA . SER B 1 2 ? 52.652 75.343 -3.119 1 33.16 2 SER B CA 1
ATOM 2232 C C . SER B 1 2 ? 51.186 75.106 -3.468 1 33.16 2 SER B C 1
ATOM 2234 O O . SER B 1 2 ? 50.294 75.697 -2.856 1 33.16 2 SER B O 1
ATOM 2236 N N . PHE B 1 3 ? 50.84 74.932 -4.769 1 36.34 3 PHE B N 1
ATOM 2237 C CA . PHE B 1 3 ? 49.569 74.659 -5.43 1 36.34 3 PHE B CA 1
ATOM 2238 C C . PHE B 1 3 ? 48.91 73.416 -4.844 1 36.34 3 PHE B C 1
ATOM 2240 O O . PHE B 1 3 ? 49.42 72.305 -5 1 36.34 3 PHE B O 1
ATOM 2247 N N . SER B 1 4 ? 48.359 73.481 -3.604 1 36.83 4 SER B N 1
ATOM 2248 C CA . SER B 1 4 ? 47.553 72.446 -2.965 1 36.83 4 SER B CA 1
ATOM 2249 C C . SER B 1 4 ? 46.33 72.099 -3.808 1 36.83 4 SER B C 1
ATOM 2251 O O . SER B 1 4 ? 45.558 72.983 -4.185 1 36.83 4 SER B O 1
ATOM 2253 N N . ASP B 1 5 ? 46.452 71.164 -4.752 1 37.52 5 ASP B N 1
ATOM 2254 C CA . ASP B 1 5 ? 45.396 70.681 -5.636 1 37.52 5 ASP B CA 1
ATOM 2255 C C . ASP B 1 5 ? 44.183 70.211 -4.836 1 37.52 5 ASP B C 1
ATOM 2257 O O . ASP B 1 5 ? 44.29 69.296 -4.016 1 37.52 5 ASP B O 1
ATOM 2261 N N . PRO B 1 6 ? 43.163 70.989 -4.493 1 40.76 6 PRO B N 1
ATOM 2262 C CA . PRO B 1 6 ? 41.948 70.729 -3.716 1 40.76 6 PRO B CA 1
ATOM 2263 C C . PRO B 1 6 ? 41.156 69.535 -4.243 1 40.76 6 PRO B C 1
ATOM 2265 O O . PRO B 1 6 ? 40.123 69.174 -3.672 1 40.76 6 PRO B O 1
ATOM 2268 N N . TYR B 1 7 ? 41.261 69.191 -5.559 1 38.09 7 TYR B N 1
ATOM 2269 C CA . TYR B 1 7 ? 40.266 68.307 -6.157 1 38.09 7 TYR B CA 1
ATOM 2270 C C . TYR B 1 7 ? 40.459 66.871 -5.686 1 38.09 7 TYR B C 1
ATOM 2272 O O . TYR B 1 7 ? 39.863 65.944 -6.239 1 38.09 7 TYR B O 1
ATOM 2280 N N . ALA B 1 8 ? 41.426 66.534 -4.937 1 35.16 8 ALA B N 1
ATOM 2281 C CA . ALA B 1 8 ? 41.641 65.116 -4.66 1 35.16 8 ALA B CA 1
ATOM 2282 C C . ALA B 1 8 ? 40.494 64.538 -3.836 1 35.16 8 ALA B C 1
ATOM 2284 O O . ALA B 1 8 ? 40.687 64.146 -2.683 1 35.16 8 ALA B O 1
ATOM 2285 N N . GLY B 1 9 ? 39.336 65.31 -3.798 1 33.97 9 GLY B N 1
ATOM 2286 C CA . GLY B 1 9 ? 38.348 64.672 -2.943 1 33.97 9 GLY B CA 1
ATOM 2287 C C . GLY B 1 9 ? 37.924 63.302 -3.44 1 33.97 9 GLY B C 1
ATOM 2288 O O . GLY B 1 9 ? 37.988 63.024 -4.639 1 33.97 9 GLY B O 1
ATOM 2289 N N . ASN B 1 10 ? 38.248 62.255 -2.683 1 35.21 10 ASN B N 1
ATOM 2290 C CA . ASN B 1 10 ? 37.904 60.846 -2.839 1 35.21 10 ASN B CA 1
ATOM 2291 C C . ASN B 1 10 ? 36.415 60.66 -3.12 1 35.21 10 ASN B C 1
ATOM 2293 O O . ASN B 1 10 ? 35.585 60.826 -2.224 1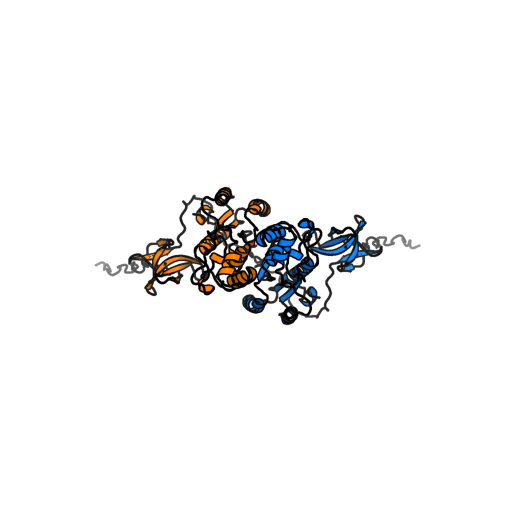 35.21 10 ASN B O 1
ATOM 2297 N N . ILE B 1 11 ? 35.859 61.035 -4.273 1 37.11 11 ILE B N 1
ATOM 2298 C CA . ILE B 1 11 ? 34.505 60.803 -4.764 1 37.11 11 ILE B CA 1
ATOM 2299 C C . ILE B 1 11 ? 34.146 59.327 -4.607 1 37.11 11 ILE B C 1
ATOM 2301 O O . ILE B 1 11 ? 33.035 58.912 -4.947 1 37.11 11 ILE B O 1
ATOM 2305 N N . PHE B 1 12 ? 35.089 58.433 -4.54 1 38.19 12 PHE B N 1
ATOM 2306 C CA . PHE B 1 12 ? 34.631 57.049 -4.566 1 38.19 12 PHE B CA 1
ATOM 2307 C C . PHE B 1 12 ? 33.872 56.707 -3.289 1 38.19 12 PHE B C 1
ATOM 2309 O O . PHE B 1 12 ? 34.378 55.973 -2.437 1 38.19 12 PHE B O 1
ATOM 2316 N N . GLY B 1 13 ? 33.517 57.731 -2.516 1 35.11 13 GLY B N 1
ATOM 2317 C CA . GLY B 1 13 ? 32.688 57.191 -1.451 1 35.11 13 GLY B CA 1
ATOM 2318 C C . GLY B 1 13 ? 31.52 56.37 -1.962 1 35.11 13 GLY B C 1
ATOM 2319 O O . GLY B 1 13 ? 30.791 56.806 -2.855 1 35.11 13 GLY B O 1
ATOM 2320 N N . GLY B 1 14 ? 31.734 55.103 -2.15 1 36.85 14 GLY B N 1
ATOM 2321 C CA . GLY B 1 14 ? 30.74 54.105 -2.51 1 36.85 14 GLY B CA 1
ATOM 2322 C C . GLY B 1 14 ? 29.364 54.403 -1.946 1 36.85 14 GLY B C 1
ATOM 2323 O O . GLY B 1 14 ? 29.242 54.913 -0.831 1 36.85 14 GLY B O 1
ATOM 2324 N N . HIS B 1 15 ? 28.462 55.055 -2.753 1 36.73 15 HIS B N 1
ATOM 2325 C CA . HIS B 1 15 ? 27.043 55.264 -2.486 1 36.73 15 HIS B CA 1
ATOM 2326 C C . HIS B 1 15 ? 26.442 54.076 -1.741 1 36.73 15 HIS B C 1
ATOM 2328 O O . HIS B 1 15 ? 26.671 52.924 -2.115 1 36.73 15 HIS B O 1
ATOM 2334 N N . SER B 1 16 ? 26.243 54.176 -0.434 1 40.46 16 SER B N 1
ATOM 2335 C CA . SER B 1 16 ? 25.48 53.335 0.483 1 40.46 16 SER B CA 1
ATOM 2336 C C . SER B 1 16 ? 24.15 52.912 -0.132 1 40.46 16 SER B C 1
ATOM 2338 O O . SER B 1 16 ? 23.316 52.301 0.539 1 40.46 16 SER B O 1
ATOM 2340 N N . ARG B 1 17 ? 23.825 53.51 -1.267 1 41.98 17 ARG B N 1
ATOM 2341 C CA . ARG B 1 17 ? 22.452 53.295 -1.711 1 41.98 17 ARG B CA 1
ATOM 2342 C C . ARG B 1 17 ? 22.196 51.82 -2.005 1 41.98 17 ARG B C 1
ATOM 2344 O O . ARG B 1 17 ? 21.07 51.431 -2.321 1 41.98 17 ARG B O 1
ATOM 2351 N N . ASN B 1 18 ? 23.179 51.194 -2.538 1 42.45 18 ASN B N 1
ATOM 2352 C CA . ASN B 1 18 ? 22.742 49.901 -3.053 1 42.45 18 ASN B CA 1
ATOM 2353 C C . ASN B 1 18 ? 22.413 48.93 -1.922 1 42.45 18 ASN B C 1
ATOM 2355 O O . ASN B 1 18 ? 22.728 47.742 -2.008 1 42.45 18 ASN B O 1
ATOM 2359 N N . LYS B 1 19 ? 22.359 49.4 -0.731 1 49.37 19 LYS B N 1
ATOM 2360 C CA . LYS B 1 19 ? 21.976 48.406 0.268 1 49.37 19 LYS B CA 1
ATOM 2361 C C . LYS B 1 19 ? 20.585 47.848 -0.018 1 49.37 19 LYS B C 1
ATOM 2363 O O . LYS B 1 19 ? 19.625 48.607 -0.172 1 49.37 19 LYS B O 1
ATOM 2368 N N . GLN B 1 20 ? 20.413 46.842 -0.695 1 54.16 20 GLN B N 1
ATOM 2369 C CA . GLN B 1 20 ? 19.136 46.148 -0.828 1 54.16 20 GLN B CA 1
ATOM 2370 C C . GLN B 1 20 ? 18.319 46.246 0.457 1 54.16 20 GLN B C 1
ATOM 2372 O O . GLN B 1 20 ? 18.858 46.093 1.555 1 54.16 20 GLN B O 1
ATOM 2377 N N . PRO B 1 21 ? 17.174 46.997 0.447 1 64.41 21 PRO B N 1
ATOM 2378 C CA . PRO B 1 21 ? 16.358 47.091 1.66 1 64.41 21 PRO B CA 1
ATOM 2379 C C . PRO B 1 21 ? 16.245 45.759 2.399 1 64.41 21 PRO B C 1
ATOM 2381 O O . PRO B 1 21 ? 16.117 44.708 1.767 1 64.41 21 PRO B O 1
ATOM 2384 N N . GLU B 1 22 ? 16.762 45.641 3.587 1 75.08 22 GLU B N 1
ATOM 2385 C CA . GLU B 1 22 ? 16.626 44.469 4.446 1 75.08 22 GLU B CA 1
ATOM 2386 C C . GLU B 1 22 ? 15.229 44.387 5.054 1 75.08 22 GLU B C 1
ATOM 2388 O O . GLU B 1 22 ? 14.719 45.376 5.586 1 75.08 22 GLU B O 1
ATOM 2393 N N . TYR B 1 23 ? 14.365 43.435 4.639 1 81.69 23 TYR B N 1
ATOM 2394 C CA . TYR B 1 23 ? 13.061 43.179 5.24 1 81.69 23 TYR B CA 1
ATOM 2395 C C . TYR B 1 23 ? 13.177 42.191 6.394 1 81.69 23 TYR B C 1
ATOM 2397 O O . TYR B 1 23 ? 14.044 41.314 6.384 1 81.69 23 TYR B O 1
ATOM 2405 N N . PRO B 1 24 ? 12.399 42.434 7.511 1 85.13 24 PRO B N 1
ATOM 2406 C CA . PRO B 1 24 ? 12.439 41.463 8.607 1 85.13 24 PRO B CA 1
ATOM 2407 C C . PRO B 1 24 ? 12.055 40.054 8.161 1 85.13 24 PRO B C 1
ATOM 2409 O O . PRO B 1 24 ? 11.166 39.889 7.322 1 85.13 24 PRO B O 1
ATOM 2412 N N . ASP B 1 25 ? 12.768 39.146 8.645 1 84.01 25 ASP B N 1
ATOM 2413 C CA . ASP B 1 25 ? 12.392 37.747 8.471 1 84.01 25 ASP B CA 1
ATOM 2414 C C . ASP B 1 25 ? 11.239 37.368 9.398 1 84.01 25 ASP B C 1
ATOM 2416 O O . ASP B 1 25 ? 11.308 37.597 10.608 1 84.01 25 ASP B O 1
ATOM 2420 N N . VAL B 1 26 ? 10.16 36.881 8.855 1 83.92 26 VAL B N 1
ATOM 2421 C CA . VAL B 1 26 ? 9.024 36.409 9.639 1 83.92 26 VAL B CA 1
ATOM 2422 C C . VAL B 1 26 ? 8.728 34.951 9.295 1 83.92 26 VAL B C 1
ATOM 2424 O O . VAL B 1 26 ? 8.503 34.615 8.13 1 83.92 26 VAL B O 1
ATOM 2427 N N . PRO B 1 27 ? 8.865 34.117 10.311 1 80.84 27 PRO B N 1
ATOM 2428 C CA . PRO B 1 27 ? 8.463 32.733 10.045 1 80.84 27 PRO B CA 1
ATOM 2429 C C . PRO B 1 27 ? 6.999 32.615 9.627 1 80.84 27 PRO B C 1
ATOM 2431 O O . PRO B 1 27 ? 6.127 33.239 10.236 1 80.84 27 PRO B O 1
ATOM 2434 N N . ALA B 1 28 ? 6.793 31.948 8.543 1 83.4 28 ALA B N 1
ATOM 2435 C CA . ALA B 1 28 ? 5.441 31.763 8.022 1 83.4 28 ALA B CA 1
ATOM 2436 C C . ALA B 1 28 ? 4.663 30.754 8.862 1 83.4 28 ALA B C 1
ATOM 2438 O O . ALA B 1 28 ? 4.472 29.608 8.448 1 83.4 28 ALA B O 1
ATOM 2439 N N . LYS B 1 29 ? 4.228 31.201 9.996 1 79.94 29 LYS B N 1
ATOM 2440 C CA . LYS B 1 29 ? 3.417 30.368 10.88 1 79.94 29 LYS B CA 1
ATOM 2441 C C . LYS B 1 29 ? 2.046 30.092 10.271 1 79.94 29 LYS B C 1
ATOM 2443 O O . LYS B 1 29 ? 1.432 30.984 9.682 1 79.94 29 LYS B O 1
ATOM 2448 N N . PRO B 1 30 ? 1.691 28.837 10.349 1 79.19 30 PRO B N 1
ATOM 2449 C CA . PRO B 1 30 ? 0.325 28.587 9.883 1 79.19 30 PRO B CA 1
ATOM 2450 C C . PRO B 1 30 ? -0.691 29.551 10.492 1 79.19 30 PRO B C 1
ATOM 2452 O O . PRO B 1 30 ? -0.65 29.817 11.696 1 79.19 30 PRO B O 1
ATOM 2455 N N . GLY B 1 31 ? -1.542 30.06 9.614 1 82.32 31 GLY B N 1
ATOM 2456 C CA . GLY B 1 31 ? -2.539 31.018 10.063 1 82.32 31 GLY B CA 1
ATOM 2457 C C . GLY B 1 31 ? -2.117 32.461 9.855 1 82.32 31 GLY B C 1
ATOM 2458 O O . GLY B 1 31 ? -2.949 33.369 9.899 1 82.32 31 GLY B O 1
ATOM 2459 N N . LEU B 1 32 ? -0.837 32.623 9.736 1 85.7 32 LEU B N 1
ATOM 2460 C CA . LEU B 1 32 ? -0.348 33.976 9.497 1 85.7 32 LEU B CA 1
ATOM 2461 C C . LEU B 1 32 ? -0.919 34.539 8.199 1 85.7 32 LEU B C 1
ATOM 2463 O O . LEU B 1 32 ? -0.812 33.909 7.144 1 85.7 32 LEU B O 1
ATOM 2467 N N . VAL B 1 33 ? -1.664 35.447 8.277 1 89.88 33 VAL B N 1
ATOM 2468 C CA . VAL B 1 33 ? -2.244 36.088 7.101 1 89.88 33 VAL B CA 1
ATOM 2469 C C . VAL B 1 33 ? -1.22 37.027 6.466 1 89.88 33 VAL B C 1
ATOM 2471 O O . VAL B 1 33 ? -0.674 37.905 7.137 1 89.88 33 VAL B O 1
ATOM 2474 N N . VAL B 1 34 ? -0.925 36.771 5.149 1 91.68 34 VAL B N 1
ATOM 2475 C CA . VAL B 1 34 ? 0.058 37.595 4.454 1 91.68 34 VAL B CA 1
ATOM 2476 C C . VAL B 1 34 ? -0.515 38.067 3.119 1 91.68 34 VAL B C 1
ATOM 2478 O O . VAL B 1 34 ? -1.447 37.46 2.587 1 91.68 34 VAL B O 1
ATOM 2481 N N . GLU B 1 35 ? -0.002 39.144 2.615 1 91.99 35 GLU B N 1
ATOM 2482 C CA . GLU B 1 35 ? -0.298 39.686 1.292 1 91.99 35 GLU B CA 1
ATOM 2483 C C . GLU B 1 35 ? 0.89 39.519 0.348 1 91.99 35 GLU B C 1
ATOM 2485 O O . GLU B 1 35 ? 2.029 39.814 0.717 1 91.99 35 GLU B O 1
ATOM 2490 N N . VAL B 1 36 ? 0.612 39.034 -0.827 1 89.8 36 VAL B N 1
ATOM 2491 C CA . VAL B 1 36 ? 1.654 38.9 -1.84 1 89.8 36 VAL B CA 1
ATOM 2492 C C . VAL B 1 36 ? 1.788 40.207 -2.619 1 89.8 36 VAL B C 1
ATOM 2494 O O . VAL B 1 36 ? 0.821 40.678 -3.223 1 89.8 36 VAL B O 1
ATOM 2497 N N . ARG B 1 37 ? 2.907 40.719 -2.679 1 87.87 37 ARG B N 1
ATOM 2498 C CA . ARG B 1 37 ? 3.13 42.018 -3.304 1 87.87 37 ARG B CA 1
ATOM 2499 C C . ARG B 1 37 ? 2.985 41.929 -4.82 1 87.87 37 ARG B C 1
ATOM 2501 O O . ARG B 1 37 ? 2.549 42.885 -5.464 1 87.87 37 ARG B O 1
ATOM 2508 N N . GLY B 1 38 ? 3.265 40.931 -5.391 1 81.68 38 GLY B N 1
ATOM 2509 C CA . GLY B 1 38 ? 3.23 40.816 -6.84 1 81.68 38 GLY B CA 1
ATOM 2510 C C . GLY B 1 38 ? 1.824 40.865 -7.408 1 81.68 38 GLY B C 1
ATOM 2511 O O . GLY B 1 38 ? 1.583 41.517 -8.426 1 81.68 38 GLY B O 1
ATOM 2512 N N . ASP B 1 39 ? 0.852 40.233 -6.753 1 80.69 39 ASP B N 1
ATOM 2513 C CA . ASP B 1 39 ? -0.481 40.139 -7.34 1 80.69 39 ASP B CA 1
ATOM 2514 C C . ASP B 1 39 ? -1.554 40.56 -6.338 1 80.69 39 ASP B C 1
ATOM 2516 O O . ASP B 1 39 ? -2.747 40.531 -6.648 1 80.69 39 ASP B O 1
ATOM 2520 N N . GLY B 1 40 ? -1.184 40.97 -5.133 1 87.3 40 GLY B N 1
ATOM 2521 C CA . GLY B 1 40 ? -2.129 41.467 -4.146 1 87.3 40 GLY B CA 1
ATOM 2522 C C . GLY B 1 40 ? -2.919 40.364 -3.468 1 87.3 40 GLY B C 1
ATOM 2523 O O . GLY B 1 40 ? -3.854 40.637 -2.712 1 87.3 40 GLY B O 1
ATOM 2524 N N . PHE B 1 41 ? -2.63 39.14 -3.78 1 84.97 41 PHE B N 1
ATOM 2525 C CA . PHE B 1 41 ? -3.317 38.026 -3.137 1 84.97 41 PHE B CA 1
ATOM 2526 C C . PHE B 1 41 ? -3.141 38.081 -1.625 1 84.97 41 PHE B C 1
ATOM 2528 O O . PHE B 1 41 ? -2.025 38.257 -1.13 1 84.97 41 PHE B O 1
ATOM 2535 N N . VAL B 1 42 ? -4.195 38.057 -0.832 1 87.77 42 VAL B N 1
ATOM 2536 C CA . VAL B 1 42 ? -4.183 37.978 0.625 1 87.77 42 VAL B CA 1
ATOM 2537 C C . VAL B 1 42 ? -4.668 36.6 1.072 1 87.77 42 VAL B C 1
ATOM 2539 O O . VAL B 1 42 ? -5.744 36.153 0.667 1 87.77 42 VAL B O 1
ATOM 2542 N N . GLY B 1 43 ? -3.815 35.867 1.928 1 89.03 43 GLY B N 1
ATOM 2543 C CA . GLY B 1 43 ? -4.193 34.555 2.427 1 89.03 43 GLY B CA 1
ATOM 2544 C C . GLY B 1 43 ? -3.432 34.149 3.675 1 89.03 43 GLY B C 1
ATOM 2545 O O . GLY B 1 43 ? -2.403 34.745 4.003 1 89.03 43 GLY B O 1
ATOM 2546 N N . ALA B 1 44 ? -4.04 33.255 4.388 1 85.96 44 ALA B N 1
ATOM 2547 C CA . ALA B 1 44 ? -3.37 32.662 5.542 1 85.96 44 ALA B CA 1
ATOM 2548 C C . ALA B 1 44 ? -2.403 31.564 5.11 1 85.96 44 ALA B C 1
ATOM 2550 O O . ALA B 1 44 ? -2.701 30.789 4.198 1 85.96 44 ALA B O 1
ATOM 2551 N N . VAL B 1 45 ? -1.246 31.614 5.697 1 86.79 45 VAL B N 1
ATOM 2552 C CA . VAL B 1 45 ? -0.281 30.541 5.48 1 86.79 45 VAL B CA 1
ATOM 2553 C C . VAL B 1 45 ? -0.9 29.202 5.875 1 86.79 45 VAL B C 1
ATOM 2555 O O . VAL B 1 45 ? -1.401 29.048 6.991 1 86.79 45 VAL B O 1
ATOM 2558 N N . THR B 1 46 ? -0.847 28.402 4.911 1 77.61 46 THR B N 1
ATOM 2559 C CA . THR B 1 46 ? -1.389 27.086 5.23 1 77.61 46 THR B CA 1
ATOM 2560 C C . THR B 1 46 ? -0.305 26.017 5.133 1 77.61 46 THR B C 1
ATOM 2562 O O . THR B 1 46 ? -0.507 24.88 5.565 1 77.61 46 THR B O 1
ATOM 2565 N N . GLY B 1 47 ? 0.773 26.4 4.554 1 74.04 47 GLY B N 1
ATOM 2566 C CA . GLY B 1 47 ? 1.861 25.44 4.465 1 74.04 47 GLY B CA 1
ATOM 2567 C C . GLY B 1 47 ? 3.02 25.928 3.616 1 74.04 47 GLY B C 1
ATOM 2568 O O . GLY B 1 47 ? 3.03 27.078 3.173 1 74.04 47 GLY B O 1
ATOM 2569 N N . PHE B 1 48 ? 4.131 25.239 3.597 1 70.08 48 PHE B N 1
ATOM 2570 C CA . PHE B 1 48 ? 5.322 25.504 2.799 1 70.08 48 PHE B CA 1
ATOM 2571 C C . PHE B 1 48 ? 5.591 24.358 1.831 1 70.08 48 PHE B C 1
ATOM 2573 O O . PHE B 1 48 ? 5.262 23.206 2.118 1 70.08 48 PHE B O 1
ATOM 2580 N N . GLU B 1 49 ? 6.023 24.865 0.592 1 62.27 49 GLU B N 1
ATOM 2581 C CA . GLU B 1 49 ? 6.444 23.899 -0.42 1 62.27 49 GLU B CA 1
ATOM 2582 C C . GLU B 1 49 ? 7.868 24.18 -0.891 1 62.27 49 GLU B C 1
ATOM 2584 O O . GLU B 1 49 ? 8.24 25.335 -1.105 1 62.27 49 GLU B O 1
ATOM 2589 N N . ARG B 1 50 ? 8.761 23.088 -0.787 1 58.16 50 ARG B N 1
ATOM 2590 C CA . ARG B 1 50 ? 10.073 23.247 -1.404 1 58.16 50 ARG B CA 1
ATOM 2591 C C . ARG B 1 50 ? 10.092 22.656 -2.81 1 58.16 50 ARG B C 1
ATOM 2593 O O . ARG B 1 50 ? 9.672 21.515 -3.016 1 58.16 50 ARG B O 1
ATOM 2600 N N . THR B 1 51 ? 10.388 23.539 -3.801 1 50.39 51 THR B N 1
ATOM 2601 C CA . THR B 1 51 ? 10.559 23.129 -5.191 1 50.39 51 THR B CA 1
ATOM 2602 C C . THR B 1 51 ? 12.002 23.335 -5.641 1 50.39 51 THR B C 1
ATOM 2604 O O . THR B 1 51 ? 12.808 23.919 -4.914 1 50.39 51 THR B O 1
ATOM 2607 N N . TYR B 1 52 ? 12.396 22.741 -6.857 1 52.36 52 TYR B N 1
ATOM 2608 C CA . TYR B 1 52 ? 13.695 22.995 -7.47 1 52.36 52 TYR B CA 1
ATOM 2609 C C . TYR B 1 52 ? 13.965 24.491 -7.577 1 52.36 52 TYR B C 1
ATOM 2611 O O . TYR B 1 52 ? 15.114 24.928 -7.489 1 52.36 52 TYR B O 1
ATOM 2619 N N . ASP B 1 53 ? 12.835 25.26 -7.614 1 55.99 53 ASP B N 1
ATOM 2620 C CA . ASP B 1 53 ? 12.981 26.69 -7.873 1 55.99 53 ASP B CA 1
ATOM 2621 C C . ASP B 1 53 ? 13.019 27.483 -6.569 1 55.99 53 ASP B C 1
ATOM 2623 O O . ASP B 1 53 ? 12.985 28.715 -6.585 1 55.99 53 ASP B O 1
ATOM 2627 N N . GLY B 1 54 ? 12.911 26.632 -5.442 1 62.13 54 GLY B N 1
ATOM 2628 C CA . GLY B 1 54 ? 13.025 27.286 -4.148 1 62.13 54 GLY B CA 1
ATOM 2629 C C . GLY B 1 54 ? 11.88 26.955 -3.209 1 62.13 54 GLY B C 1
ATOM 2630 O O . GLY B 1 54 ? 11.127 26.009 -3.449 1 62.13 54 GLY B O 1
ATOM 2631 N N . ASP B 1 55 ? 11.792 27.681 -2.102 1 72.81 55 ASP B N 1
ATOM 2632 C CA . ASP B 1 55 ? 10.765 27.543 -1.073 1 72.81 55 ASP B CA 1
ATOM 2633 C C . ASP B 1 55 ? 9.498 28.304 -1.456 1 72.81 55 ASP B C 1
ATOM 2635 O O . ASP B 1 55 ? 9.569 29.445 -1.917 1 72.81 55 ASP B O 1
ATOM 2639 N N . PHE B 1 56 ? 8.362 27.61 -1.331 1 79.17 56 PHE B N 1
ATOM 2640 C CA . PHE B 1 56 ? 7.068 28.228 -1.593 1 79.17 56 PHE B CA 1
ATOM 2641 C C . PHE B 1 56 ? 6.199 28.216 -0.341 1 79.17 56 PHE B C 1
ATOM 2643 O O . PHE B 1 56 ? 6.332 27.328 0.505 1 79.17 56 PHE B O 1
ATOM 2650 N N . VAL B 1 57 ? 5.435 29.226 -0.179 1 82.79 57 VAL B N 1
ATOM 2651 C CA . VAL B 1 57 ? 4.42 29.295 0.868 1 82.79 57 VAL B CA 1
ATOM 2652 C C . VAL B 1 57 ? 3.031 29.144 0.252 1 82.79 57 VAL B C 1
ATOM 2654 O O . VAL B 1 57 ? 2.756 29.694 -0.817 1 82.79 57 VAL B O 1
ATOM 2657 N N . ARG B 1 58 ? 2.297 28.372 0.807 1 80.79 58 ARG B N 1
ATOM 2658 C CA . ARG B 1 58 ? 0.898 28.226 0.42 1 80.79 58 ARG B CA 1
ATOM 2659 C C . ARG B 1 58 ? 0.009 29.187 1.202 1 80.79 58 ARG B C 1
ATOM 2661 O O . ARG B 1 58 ? 0.078 29.244 2.431 1 80.79 58 ARG B O 1
ATOM 2668 N N . LEU B 1 59 ? -0.79 29.869 0.429 1 85.31 59 LEU B N 1
ATOM 2669 C CA . LEU B 1 59 ? -1.723 30.83 1.006 1 85.31 59 LEU B CA 1
ATOM 2670 C C . LEU B 1 59 ? -3.162 30.474 0.647 1 85.31 59 LEU B C 1
ATOM 2672 O O . LEU B 1 59 ? -3.433 30.015 -0.465 1 85.31 59 LEU B O 1
ATOM 2676 N N . GLU B 1 60 ? -4.074 30.57 1.554 1 84.52 60 GLU B N 1
ATOM 2677 C CA . GLU B 1 60 ? -5.51 30.426 1.335 1 84.52 60 GLU B CA 1
ATOM 2678 C C . GLU B 1 60 ? -6.246 31.731 1.625 1 84.52 60 GLU B C 1
ATOM 2680 O O . GLU B 1 60 ? -6.095 32.309 2.703 1 84.52 60 GLU B O 1
ATOM 2685 N N . ASP B 1 61 ? -7.077 32.106 0.633 1 83.41 61 ASP B N 1
ATOM 2686 C CA . ASP B 1 61 ? -7.825 33.34 0.852 1 83.41 61 ASP B CA 1
ATOM 2687 C C . ASP B 1 61 ? -9.173 33.055 1.51 1 83.41 61 ASP B C 1
ATOM 2689 O O . ASP B 1 61 ? -9.503 31.901 1.789 1 83.41 61 ASP B O 1
ATOM 2693 N N . ARG B 1 62 ? -9.96 34.105 1.778 1 78.22 62 ARG B N 1
ATOM 2694 C CA . ARG B 1 62 ? -11.241 34.025 2.473 1 78.22 62 ARG B CA 1
ATOM 2695 C C . ARG B 1 62 ? -12.256 33.23 1.658 1 78.22 62 ARG B C 1
ATOM 2697 O O . ARG B 1 62 ? -13.242 32.73 2.204 1 78.22 62 ARG B O 1
ATOM 2704 N N . ARG B 1 63 ? -11.956 33.124 0.393 1 76.67 63 ARG B N 1
ATOM 2705 C CA . ARG B 1 63 ? -12.884 32.41 -0.478 1 76.67 63 ARG B CA 1
ATOM 2706 C C . ARG B 1 63 ? -12.449 30.961 -0.671 1 76.67 63 ARG B C 1
ATOM 2708 O O . ARG B 1 63 ? -13.048 30.227 -1.46 1 76.67 63 ARG B O 1
ATOM 2715 N N . GLY B 1 64 ? -11.338 30.565 0.015 1 73.52 64 GLY B N 1
ATOM 2716 C CA . GLY B 1 64 ? -10.883 29.184 0.004 1 73.52 64 GLY B CA 1
ATOM 2717 C C . GLY B 1 64 ? -9.956 28.87 -1.155 1 73.52 64 GLY B C 1
ATOM 2718 O O . GLY B 1 64 ? -9.651 27.704 -1.415 1 73.52 64 GLY B O 1
ATOM 2719 N N . ARG B 1 65 ? -9.527 29.983 -1.833 1 73.24 65 ARG B N 1
ATOM 2720 C CA . ARG B 1 65 ? -8.601 29.771 -2.941 1 73.24 65 ARG B CA 1
ATOM 2721 C C . ARG B 1 65 ? -7.171 29.609 -2.437 1 73.24 65 ARG B C 1
ATOM 2723 O O . ARG B 1 65 ? -6.685 30.431 -1.658 1 73.24 65 ARG B O 1
ATOM 2730 N N . ASP B 1 66 ? -6.54 28.462 -2.909 1 76.2 66 ASP B N 1
ATOM 2731 C CA . ASP B 1 66 ? -5.144 28.239 -2.548 1 76.2 66 ASP B CA 1
ATOM 2732 C C . ASP B 1 66 ? -4.207 28.699 -3.663 1 76.2 66 ASP B C 1
ATOM 2734 O O . ASP B 1 66 ? -4.539 28.586 -4.845 1 76.2 66 ASP B O 1
ATOM 2738 N N . ALA B 1 67 ? -3.021 29.342 -3.211 1 80.52 67 ALA B N 1
ATOM 2739 C CA . ALA B 1 67 ? -1.982 29.754 -4.152 1 80.52 67 ALA B CA 1
ATOM 2740 C C . ALA B 1 67 ? -0.591 29.513 -3.573 1 80.52 67 ALA B C 1
ATOM 2742 O O . ALA B 1 67 ? -0.399 29.576 -2.356 1 80.52 67 ALA B O 1
ATOM 2743 N N . LEU B 1 68 ? 0.29 29.119 -4.427 1 79.24 68 LEU B N 1
ATOM 2744 C CA . LEU B 1 68 ? 1.692 28.918 -4.075 1 79.24 68 LEU B CA 1
ATOM 2745 C C . LEU B 1 68 ? 2.541 30.099 -4.531 1 79.24 68 LEU B C 1
ATOM 2747 O O . LEU B 1 68 ? 2.463 30.516 -5.689 1 79.24 68 LEU B O 1
ATOM 2751 N N . TYR B 1 69 ? 3.219 30.615 -3.558 1 85.34 69 TYR B N 1
ATOM 2752 C CA . TYR B 1 69 ? 4.099 31.734 -3.874 1 85.34 69 TYR B CA 1
ATOM 2753 C C . TYR B 1 69 ? 5.536 31.429 -3.471 1 85.34 69 TYR B C 1
ATOM 2755 O O . TYR B 1 69 ? 5.783 30.892 -2.388 1 85.34 69 TYR B O 1
ATOM 2763 N N . LYS B 1 70 ? 6.451 31.626 -4.351 1 81.31 70 LYS B N 1
ATOM 2764 C CA . LYS B 1 70 ? 7.871 31.482 -4.043 1 81.31 70 LYS B CA 1
ATOM 2765 C C . LYS B 1 70 ? 8.293 32.439 -2.933 1 81.31 70 LYS B C 1
ATOM 2767 O O . LYS B 1 70 ? 7.907 33.61 -2.936 1 81.31 70 LYS B O 1
ATOM 2772 N N . LEU B 1 71 ? 9.071 31.786 -1.955 1 81.56 71 LEU B N 1
ATOM 2773 C CA . LEU B 1 71 ? 9.626 32.621 -0.895 1 81.56 71 LEU B CA 1
ATOM 2774 C C . LEU B 1 71 ? 10.766 33.484 -1.425 1 81.56 71 LEU B C 1
ATOM 2776 O O . LEU B 1 71 ? 11.917 33.044 -1.464 1 81.56 71 LEU B O 1
ATOM 2780 N N . ARG B 1 72 ? 10.485 34.677 -1.879 1 80.82 72 ARG B N 1
ATOM 2781 C CA . ARG B 1 72 ? 11.463 35.656 -2.341 1 80.82 72 ARG B CA 1
ATOM 2782 C C . ARG B 1 72 ? 11.61 36.798 -1.341 1 80.82 72 ARG B C 1
ATOM 2784 O O . ARG B 1 72 ? 10.66 37.135 -0.632 1 80.82 72 ARG B O 1
ATOM 2791 N N . LYS B 1 73 ? 12.764 37.198 -1.297 1 81.51 73 LYS B N 1
ATOM 2792 C CA . LYS B 1 73 ? 13.022 38.351 -0.439 1 81.51 73 LYS B CA 1
ATOM 2793 C C . LYS B 1 73 ? 12.122 39.525 -0.811 1 81.51 73 LYS B C 1
ATOM 2795 O O . LYS B 1 73 ? 12.051 39.915 -1.978 1 81.51 73 LYS B O 1
ATOM 2800 N N . GLY B 1 74 ? 11.321 40.005 0.194 1 86.82 74 GLY B N 1
ATOM 2801 C CA . GLY B 1 74 ? 10.509 41.198 0.012 1 86.82 74 GLY B CA 1
ATOM 2802 C C . GLY B 1 74 ? 9.228 40.937 -0.756 1 86.82 74 GLY B C 1
ATOM 2803 O O . GLY B 1 74 ? 8.556 41.875 -1.189 1 86.82 74 GLY B O 1
ATOM 2804 N N . ALA B 1 75 ? 8.841 39.771 -0.953 1 88.01 75 ALA B N 1
ATOM 2805 C CA . ALA B 1 75 ? 7.707 39.437 -1.811 1 88.01 75 ALA B CA 1
ATOM 2806 C C . ALA B 1 75 ? 6.396 39.482 -1.03 1 88.01 75 ALA B C 1
ATOM 2808 O O . ALA B 1 75 ? 5.315 39.369 -1.612 1 88.01 75 ALA B O 1
ATOM 2809 N N . PHE B 1 76 ? 6.473 39.703 0.284 1 90.59 76 PHE B N 1
ATOM 2810 C CA . PHE B 1 76 ? 5.284 39.579 1.12 1 90.59 76 PHE B CA 1
ATOM 2811 C C . PHE B 1 76 ? 5.135 40.791 2.031 1 90.59 76 PHE B C 1
ATOM 2813 O O . PHE B 1 76 ? 6.11 41.497 2.299 1 90.59 76 PHE B O 1
ATOM 2820 N N . MET B 1 77 ? 3.884 40.993 2.513 1 90.96 77 MET B N 1
ATOM 2821 C CA . MET B 1 77 ? 3.556 42.058 3.458 1 90.96 77 MET B CA 1
ATOM 2822 C C . MET B 1 77 ? 2.699 41.526 4.601 1 90.96 77 MET B C 1
ATOM 2824 O O . MET B 1 77 ? 1.835 40.674 4.39 1 90.96 77 MET B O 1
ATOM 2828 N N . ILE B 1 78 ? 3.024 41.98 5.819 1 88.16 78 ILE B N 1
ATOM 2829 C CA . ILE B 1 78 ? 2.209 41.765 7.009 1 88.16 78 ILE B CA 1
ATOM 2830 C C . ILE B 1 78 ? 1.839 43.11 7.631 1 88.16 78 ILE B C 1
ATOM 2832 O O . ILE B 1 78 ? 2.718 43.906 7.971 1 88.16 78 ILE B O 1
ATOM 2836 N N . ASP B 1 79 ? 0.553 43.356 7.719 1 86.84 79 ASP B N 1
ATOM 2837 C CA .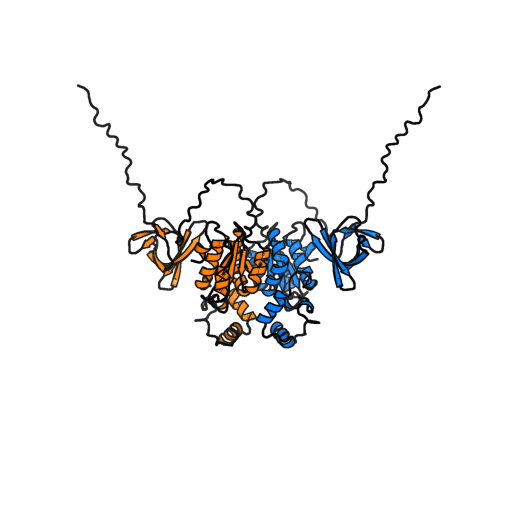 ASP B 1 79 ? 0.048 44.611 8.267 1 86.84 79 ASP B CA 1
ATOM 2838 C C . ASP B 1 79 ? 0.708 45.811 7.591 1 86.84 79 ASP B C 1
ATOM 2840 O O . ASP B 1 79 ? 1.125 46.757 8.263 1 86.84 79 ASP B O 1
ATOM 2844 N N . GLY B 1 80 ? 0.922 45.719 6.283 1 87.27 80 GLY B N 1
ATOM 2845 C CA . GLY B 1 80 ? 1.398 46.849 5.5 1 87.27 80 GLY B CA 1
ATOM 2846 C C . GLY B 1 80 ? 2.912 46.943 5.448 1 87.27 80 GLY B C 1
ATOM 2847 O O . GLY B 1 80 ? 3.462 47.813 4.769 1 87.27 80 GLY B O 1
ATOM 2848 N N . GLN B 1 81 ? 3.624 46.039 6.182 1 88.21 81 GLN B N 1
ATOM 2849 C CA . GLN B 1 81 ? 5.083 46.045 6.207 1 88.21 81 GLN B CA 1
ATOM 2850 C C . GLN B 1 81 ? 5.653 44.933 5.331 1 88.21 81 GLN B C 1
ATOM 2852 O O . GLN B 1 81 ? 5.198 43.789 5.396 1 88.21 81 GLN B O 1
ATOM 2857 N N . ILE B 1 82 ? 6.598 45.292 4.462 1 88.2 82 ILE B N 1
ATOM 2858 C CA . ILE B 1 82 ? 7.268 44.309 3.618 1 88.2 82 ILE B CA 1
ATOM 2859 C C . ILE B 1 82 ? 8.122 43.383 4.481 1 88.2 82 ILE B C 1
ATOM 2861 O O . ILE B 1 82 ? 8.868 43.845 5.348 1 88.2 82 ILE B O 1
ATOM 2865 N N . VAL B 1 83 ? 7.965 41.955 4.345 1 88.56 83 VAL B N 1
ATOM 2866 C CA . VAL B 1 83 ? 8.702 40.977 5.138 1 88.56 83 VAL B CA 1
ATOM 2867 C C . VAL B 1 83 ? 9.308 39.918 4.22 1 88.56 83 VAL B C 1
ATOM 2869 O O . VAL B 1 83 ? 8.894 39.776 3.067 1 88.56 83 VAL B O 1
ATOM 2872 N N . ASN B 1 84 ? 10.334 39.329 4.69 1 86.17 84 ASN B N 1
ATOM 2873 C CA . ASN B 1 84 ? 10.791 38.04 4.182 1 86.17 84 ASN B CA 1
ATOM 2874 C C . ASN B 1 84 ? 10.108 36.88 4.899 1 86.17 84 ASN B C 1
ATOM 2876 O O . ASN B 1 84 ? 10.31 36.68 6.098 1 86.17 84 ASN B O 1
ATOM 2880 N N . LEU B 1 85 ? 9.201 36.214 4.169 1 83.98 85 LEU B N 1
ATOM 2881 C CA . LEU B 1 85 ? 8.649 35.017 4.794 1 83.98 85 LEU B CA 1
ATOM 2882 C C . LEU B 1 85 ? 9.669 33.883 4.792 1 83.98 85 LEU B C 1
ATOM 2884 O O . LEU B 1 85 ? 10.325 33.635 3.778 1 83.98 85 LEU B O 1
ATOM 2888 N N . THR B 1 86 ? 9.934 33.412 5.956 1 80.21 86 THR B N 1
ATOM 2889 C CA . THR B 1 86 ? 10.83 32.27 6.099 1 80.21 86 THR B CA 1
ATOM 2890 C C . THR B 1 86 ? 10.062 31.033 6.555 1 80.21 86 THR B C 1
ATOM 2892 O O . THR B 1 86 ? 8.954 31.145 7.084 1 80.21 86 THR B O 1
ATOM 2895 N N . ARG B 1 87 ? 10.71 30.12 6.212 1 70.56 87 ARG B N 1
ATOM 2896 C CA . ARG B 1 87 ? 10.102 28.866 6.646 1 70.56 87 ARG B CA 1
ATOM 2897 C C . ARG B 1 87 ? 9.925 28.84 8.161 1 70.56 87 ARG B C 1
ATOM 2899 O O . ARG B 1 87 ? 10.831 29.221 8.904 1 70.56 87 ARG B O 1
ATOM 2906 N N . PHE B 1 88 ? 8.756 28.737 8.633 1 63.6 88 PHE B N 1
ATOM 2907 C CA . PHE B 1 88 ? 8.465 28.617 10.056 1 63.6 88 PHE B CA 1
ATOM 2908 C C . PHE B 1 88 ? 8.91 27.26 10.588 1 63.6 88 PHE B C 1
ATOM 2910 O O . PHE B 1 88 ? 8.474 26.219 10.091 1 63.6 88 PHE B O 1
ATOM 2917 N N . VAL B 1 89 ? 10.015 27.194 11.301 1 50.42 89 VAL B N 1
ATOM 2918 C CA . VAL B 1 89 ? 10.463 26.015 12.036 1 50.42 89 VAL B CA 1
ATOM 2919 C C . VAL B 1 89 ? 10.194 26.203 13.527 1 50.42 89 VAL B C 1
ATOM 2921 O O . VAL B 1 89 ? 10.6 27.208 14.116 1 50.42 89 VAL B O 1
ATOM 2924 N N . GLU B 1 90 ? 9.217 25.749 14.084 1 40.14 90 GLU B N 1
ATOM 2925 C CA . GLU B 1 90 ? 9.132 25.983 15.522 1 40.14 90 GLU B CA 1
ATOM 2926 C C . GLU B 1 90 ? 10.446 25.638 16.216 1 40.14 90 GLU B C 1
ATOM 2928 O O . GLU B 1 90 ? 10.965 24.53 16.059 1 40.14 90 GLU B O 1
ATOM 2933 N N . LYS B 1 91 ? 11.187 26.539 16.458 1 38.1 91 LYS B N 1
ATOM 2934 C CA . LYS B 1 91 ? 12.492 26.497 17.112 1 38.1 91 LYS B CA 1
ATOM 2935 C C . LYS B 1 91 ? 12.439 25.665 18.39 1 38.1 91 LYS B C 1
ATOM 2937 O O . LYS B 1 91 ? 11.738 26.021 19.34 1 38.1 91 LYS B O 1
ATOM 2942 N N . GLN B 1 92 ? 12.257 24.331 18.487 1 32.43 92 GLN B N 1
ATOM 2943 C CA . GLN B 1 92 ? 12.824 23.989 19.787 1 32.43 92 GLN B CA 1
ATOM 2944 C C . GLN B 1 92 ? 14.268 24.47 19.902 1 32.43 92 GLN B C 1
ATOM 2946 O O . GLN B 1 92 ? 14.951 24.647 18.891 1 32.43 92 GLN B O 1
ATOM 2951 N N . ALA B 1 93 ? 14.687 24.905 21.044 1 30.62 93 ALA B N 1
ATOM 2952 C CA . ALA B 1 93 ? 15.944 25.455 21.544 1 30.62 93 ALA B CA 1
ATOM 2953 C C . ALA B 1 93 ? 17.141 24.719 20.948 1 30.62 93 ALA B C 1
ATOM 2955 O O . ALA B 1 93 ? 17.13 23.491 20.837 1 30.62 93 ALA B O 1
ATOM 2956 N N . PRO B 1 94 ? 17.913 25.427 20.269 1 28.86 94 PRO B N 1
ATOM 2957 C CA . PRO B 1 94 ? 19.172 25.062 19.616 1 28.86 94 PRO B CA 1
ATOM 2958 C C . PRO B 1 94 ? 20.027 24.124 20.465 1 28.86 94 PRO B C 1
ATOM 2960 O O . PRO B 1 94 ? 20.435 24.487 21.571 1 28.86 94 PRO B O 1
ATOM 2963 N N . ARG B 1 95 ? 19.676 22.914 20.896 1 26.27 95 ARG B N 1
ATOM 2964 C CA . ARG B 1 95 ? 20.843 22.429 21.627 1 26.27 95 ARG B CA 1
ATOM 2965 C C . ARG B 1 95 ? 22.091 22.466 20.752 1 26.27 95 ARG B C 1
ATOM 2967 O O . ARG B 1 95 ? 22.029 22.167 19.558 1 26.27 95 ARG B O 1
ATOM 2974 N N . LYS B 1 96 ? 23.094 23.084 21.027 1 25.69 96 LYS B N 1
ATOM 2975 C CA . LYS B 1 96 ? 24.398 23.585 20.602 1 25.69 96 LYS B CA 1
ATOM 2976 C C . LYS B 1 96 ? 25.234 22.475 19.971 1 25.69 96 LYS B C 1
ATOM 2978 O O . LYS B 1 96 ? 26.423 22.662 19.706 1 25.69 96 LYS B O 1
ATOM 2983 N N . SER B 1 97 ? 24.724 21.43 19.111 1 19.81 97 SER B N 1
ATOM 2984 C CA . SER B 1 97 ? 25.884 20.564 18.923 1 19.81 97 SER B CA 1
ATOM 2985 C C . SER B 1 97 ? 26.905 21.203 17.987 1 19.81 97 SER B C 1
ATOM 2987 O O . SER B 1 97 ? 26.563 22.081 17.192 1 19.81 97 SER B O 1
ATOM 2989 N N . ASN B 1 98 ? 28.25 21.124 18.103 1 18.62 98 ASN B N 1
ATOM 2990 C CA . ASN B 1 98 ? 29.6 21.558 17.761 1 18.62 98 ASN B CA 1
ATOM 2991 C C . ASN B 1 98 ? 29.921 21.289 16.294 1 18.62 98 ASN B C 1
ATOM 2993 O O . ASN B 1 98 ? 30.716 22.008 15.685 1 18.62 98 ASN B O 1
ATOM 2997 N N . SER B 1 99 ? 29.871 19.983 15.629 1 18.12 99 SER B N 1
ATOM 2998 C CA . SER B 1 99 ? 30.981 19.472 14.832 1 18.12 99 SER B CA 1
ATOM 2999 C C . SER B 1 99 ? 30.881 19.935 13.383 1 18.12 99 SER B C 1
ATOM 3001 O O . SER B 1 99 ? 29.787 19.999 12.82 1 18.12 99 SER B O 1
ATOM 3003 N N . GLY B 1 100 ? 31.606 20.805 12.671 1 18.76 100 GLY B N 1
ATOM 3004 C CA . GLY B 1 100 ? 31.845 21.691 11.543 1 18.76 100 GLY B CA 1
ATOM 3005 C C . GLY B 1 100 ? 31.884 20.965 10.212 1 18.76 100 GLY B C 1
ATOM 3006 O O . GLY B 1 100 ? 31.668 21.573 9.161 1 18.76 100 GLY B O 1
ATOM 3007 N N . SER B 1 101 ? 32.925 20.084 9.791 1 19.03 101 SER B N 1
ATOM 3008 C CA . SER B 1 101 ? 33.679 20.078 8.541 1 19.03 101 SER B CA 1
ATOM 3009 C C . SER B 1 101 ? 32.814 19.611 7.375 1 19.03 101 SER B C 1
ATOM 3011 O O . SER B 1 101 ? 32.029 18.671 7.516 1 19.03 101 SER B O 1
ATOM 3013 N N . ARG B 1 102 ? 32.662 20.318 6.101 1 23.91 102 ARG B N 1
ATOM 3014 C CA . ARG B 1 102 ? 31.726 20.518 4.999 1 23.91 102 ARG B CA 1
ATOM 3015 C C . ARG B 1 102 ? 32.011 19.549 3.856 1 23.91 102 ARG B C 1
ATOM 3017 O O . ARG B 1 102 ? 31.464 19.695 2.761 1 23.91 102 ARG B O 1
ATOM 3024 N N . ARG B 1 103 ? 32.915 18.522 3.738 1 23.95 103 ARG B N 1
ATOM 3025 C CA . ARG B 1 103 ? 33.333 17.822 2.528 1 23.95 103 ARG B CA 1
ATOM 3026 C C . ARG B 1 103 ? 32.128 17.417 1.686 1 23.95 103 ARG B C 1
ATOM 3028 O O . ARG B 1 103 ? 31.195 16.789 2.19 1 23.95 103 ARG B O 1
ATOM 3035 N N . VAL B 1 104 ? 31.84 18.013 0.507 1 25.93 104 VAL B N 1
ATOM 3036 C CA . VAL B 1 104 ? 30.903 18.139 -0.605 1 25.93 104 VAL B CA 1
ATOM 3037 C C . VAL B 1 104 ? 30.798 16.808 -1.346 1 25.93 104 VAL B C 1
ATOM 3039 O O . VAL B 1 104 ? 31.606 16.518 -2.231 1 25.93 104 VAL B O 1
ATOM 3042 N N . GLU B 1 105 ? 31.157 15.668 -0.857 1 25.02 105 GLU B N 1
ATOM 3043 C CA . GLU B 1 105 ? 31.46 14.345 -1.396 1 25.02 105 GLU B CA 1
ATOM 3044 C C . GLU B 1 105 ? 30.392 13.896 -2.389 1 25.02 105 GLU B C 1
ATOM 3046 O O . GLU B 1 105 ? 29.271 14.408 -2.377 1 25.02 105 GLU B O 1
ATOM 3051 N N . ASN B 1 106 ? 30.735 12.911 -3.478 1 26.88 106 ASN B N 1
ATOM 3052 C CA . ASN B 1 106 ? 30.347 12.111 -4.634 1 26.88 106 ASN B CA 1
ATOM 3053 C C . ASN B 1 106 ? 28.92 11.587 -4.499 1 26.88 106 ASN B C 1
ATOM 3055 O O . ASN B 1 106 ? 28.557 11.02 -3.467 1 26.88 106 ASN B O 1
ATOM 3059 N N . ALA B 1 107 ? 28.1 12.227 -5.17 1 28.36 107 ALA B N 1
ATOM 3060 C CA . ALA B 1 107 ? 26.658 11.999 -5.124 1 28.36 107 ALA B CA 1
ATOM 3061 C C . ALA B 1 107 ? 26.332 10.516 -5.276 1 28.36 107 ALA B C 1
ATOM 3063 O O . ALA B 1 107 ? 26.415 9.965 -6.376 1 28.36 107 ALA B O 1
ATOM 3064 N N . GLN B 1 108 ? 26.965 9.525 -4.661 1 28.83 108 GLN B N 1
ATOM 3065 C CA . GLN B 1 108 ? 26.674 8.11 -4.454 1 28.83 108 GLN B CA 1
ATOM 3066 C C . GLN B 1 108 ? 25.172 7.846 -4.502 1 28.83 108 GLN B C 1
ATOM 3068 O O . GLN B 1 108 ? 24.376 8.664 -4.036 1 28.83 108 GLN B O 1
ATOM 3073 N N . ALA B 1 109 ? 24.688 7.333 -5.723 1 32.86 109 ALA B N 1
ATOM 3074 C CA . ALA B 1 109 ? 23.313 6.842 -5.704 1 32.86 109 ALA B CA 1
ATOM 3075 C C . ALA B 1 109 ? 22.82 6.644 -4.274 1 32.86 109 ALA B C 1
ATOM 3077 O O . ALA B 1 109 ? 23.416 5.886 -3.505 1 32.86 109 ALA B O 1
ATOM 3078 N N . LYS B 1 110 ? 22.508 7.674 -3.685 1 33.93 110 LYS B N 1
ATOM 3079 C CA . LYS B 1 110 ? 22.15 7.6 -2.271 1 33.93 110 LYS B CA 1
ATOM 3080 C C . LYS B 1 110 ? 21.399 6.308 -1.961 1 33.93 110 LYS B C 1
ATOM 3082 O O . LYS B 1 110 ? 20.382 6.009 -2.591 1 33.93 110 LYS B O 1
ATOM 3087 N N . VAL B 1 111 ? 22.071 5.152 -1.927 1 36.49 111 VAL B N 1
ATOM 3088 C CA . VAL B 1 111 ? 21.426 4.037 -1.242 1 36.49 111 VAL B CA 1
ATOM 3089 C C . VAL B 1 111 ? 20.244 4.548 -0.422 1 36.49 111 VAL B C 1
ATOM 3091 O O . VAL B 1 111 ? 20.349 5.569 0.261 1 36.49 111 VAL B O 1
ATOM 3094 N N . ALA B 1 112 ? 18.935 4.396 -1.028 1 45.04 112 ALA B N 1
ATOM 3095 C CA . ALA B 1 112 ? 17.725 4.732 -0.282 1 45.04 112 ALA B CA 1
ATOM 3096 C C . ALA B 1 112 ? 18.039 4.982 1.19 1 45.04 112 ALA B C 1
ATOM 3098 O O . ALA B 1 112 ? 18.796 4.228 1.806 1 45.04 112 ALA B O 1
ATOM 3099 N N . ALA B 1 113 ? 18.324 6.279 1.443 1 53.57 113 ALA B N 1
ATOM 3100 C CA . ALA B 1 113 ? 18.301 6.498 2.887 1 53.57 113 ALA B CA 1
ATOM 3101 C C . ALA B 1 113 ? 17.452 5.442 3.588 1 53.57 113 ALA B C 1
ATOM 3103 O O . ALA B 1 113 ? 16.36 5.107 3.124 1 53.57 113 ALA B O 1
ATOM 3104 N N . PRO B 1 114 ? 17.964 4.619 4.275 1 75.53 114 PRO B N 1
ATOM 3105 C CA . PRO B 1 114 ? 17.313 3.439 4.849 1 75.53 114 PRO B CA 1
ATOM 3106 C C . PRO B 1 114 ? 16.052 3.786 5.637 1 75.53 114 PRO B C 1
ATOM 3108 O O . PRO B 1 114 ? 15.497 2.93 6.331 1 75.53 114 PRO B O 1
ATOM 3111 N N . SER B 1 115 ? 15.503 5.212 5.374 1 90.92 115 SER B N 1
ATOM 3112 C CA . SER B 1 115 ? 14.342 5.56 6.186 1 90.92 115 SER B CA 1
ATOM 3113 C C . SER B 1 115 ? 13.05 5.065 5.545 1 90.92 115 SER B C 1
ATOM 3115 O O . SER B 1 115 ? 13.042 4.672 4.377 1 90.92 115 SER B O 1
ATOM 3117 N N . ARG B 1 116 ? 12.027 5.041 6.38 1 94.83 116 ARG B N 1
ATOM 3118 C CA . ARG B 1 116 ? 10.739 4.526 5.929 1 94.83 116 ARG B CA 1
ATOM 3119 C C . ARG B 1 116 ? 9.588 5.329 6.526 1 94.83 116 ARG B C 1
ATOM 3121 O O . ARG B 1 116 ? 9.73 5.925 7.596 1 94.83 116 ARG B O 1
ATOM 3128 N N . ILE B 1 117 ? 8.596 5.346 5.735 1 96.22 117 ILE B N 1
ATOM 3129 C CA . ILE B 1 117 ? 7.309 5.752 6.289 1 96.22 117 ILE B CA 1
ATOM 3130 C C . ILE B 1 117 ? 6.379 4.544 6.375 1 96.22 117 ILE B C 1
ATOM 3132 O O . ILE B 1 117 ? 6.072 3.916 5.359 1 96.22 117 ILE B O 1
ATOM 3136 N N . TRP B 1 118 ? 6.008 4.232 7.615 1 96.52 118 TRP B N 1
ATOM 3137 C CA . TRP B 1 118 ? 5.046 3.162 7.863 1 96.52 118 TRP B CA 1
ATOM 3138 C C . TRP B 1 118 ? 3.646 3.728 8.076 1 96.52 118 TRP B C 1
ATOM 3140 O O . TRP B 1 118 ? 3.478 4.749 8.748 1 96.52 118 TRP B O 1
ATOM 3150 N N . VAL B 1 119 ? 2.715 3.082 7.431 1 96.8 119 VAL B N 1
ATOM 3151 C CA . VAL B 1 119 ? 1.335 3.548 7.522 1 96.8 119 VAL B CA 1
ATOM 3152 C C . VAL B 1 119 ? 0.452 2.44 8.09 1 96.8 119 VAL B C 1
ATOM 3154 O O . VAL B 1 119 ? 0.493 1.301 7.618 1 96.8 119 VAL B O 1
ATOM 3157 N N . GLU B 1 120 ? -0.32 2.771 9.056 1 94.02 120 GLU B N 1
ATOM 3158 C CA . GLU B 1 120 ? -1.101 1.785 9.797 1 94.02 120 GLU B CA 1
ATOM 3159 C C . GLU B 1 120 ? -2.154 1.132 8.907 1 94.02 120 GLU B C 1
ATOM 3161 O O . GLU B 1 120 ? -2.241 -0.096 8.836 1 94.02 120 GLU B O 1
ATOM 3166 N N . GLY B 1 121 ? -2.948 1.933 8.158 1 94.05 121 GLY B N 1
ATOM 3167 C CA . GLY B 1 121 ? -4.044 1.426 7.349 1 94.05 121 GLY B CA 1
ATOM 3168 C C . GLY B 1 121 ? -3.665 1.212 5.896 1 94.05 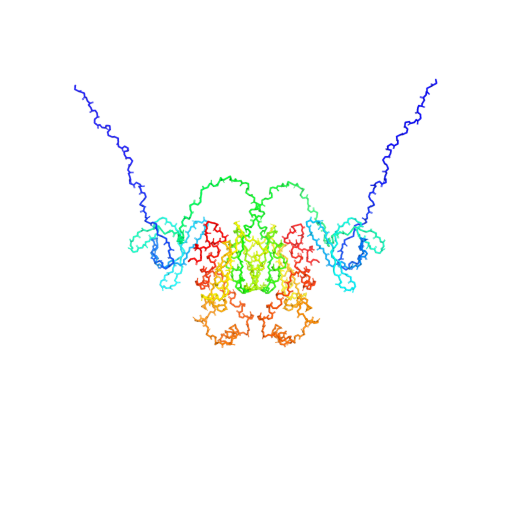121 GLY B C 1
ATOM 3169 O O . GLY B 1 121 ? -2.917 2.006 5.321 1 94.05 121 GLY B O 1
ATOM 3170 N N . ILE B 1 122 ? -4.286 0.238 5.315 1 94.74 122 ILE B N 1
ATOM 3171 C CA . ILE B 1 122 ? -3.925 -0.144 3.954 1 94.74 122 ILE B CA 1
ATOM 3172 C C . ILE B 1 122 ? -4.376 0.939 2.977 1 94.74 122 ILE B C 1
ATOM 3174 O O . ILE B 1 122 ? -3.658 1.268 2.03 1 94.74 122 ILE B O 1
ATOM 3178 N N . HIS B 1 123 ? -5.576 1.424 3.187 1 96.22 123 HIS B N 1
ATOM 3179 C CA . HIS B 1 123 ? -6.057 2.479 2.301 1 96.22 123 HIS B CA 1
ATOM 3180 C C . HIS B 1 123 ? -5.248 3.759 2.479 1 96.22 123 HIS B C 1
ATOM 3182 O O . HIS B 1 123 ? -4.966 4.461 1.505 1 96.22 123 HIS B O 1
ATOM 3188 N N . ASP B 1 124 ? -4.787 3.992 3.732 1 96.21 124 ASP B N 1
ATOM 3189 C CA . ASP B 1 124 ? -3.922 5.14 3.987 1 96.21 124 ASP B CA 1
ATOM 3190 C C . ASP B 1 124 ? -2.613 5.024 3.21 1 96.21 124 ASP B C 1
ATOM 3192 O O . ASP B 1 124 ? -2.171 5.987 2.58 1 96.21 124 ASP B O 1
ATOM 3196 N N . ALA B 1 125 ? -2.06 3.875 3.31 1 97.02 125 ALA B N 1
ATOM 3197 C CA . ALA B 1 125 ? -0.792 3.642 2.622 1 97.02 125 ALA B CA 1
ATOM 3198 C C . ALA B 1 125 ? -0.928 3.891 1.123 1 97.02 125 ALA B C 1
ATOM 3200 O O . ALA B 1 125 ? -0.037 4.474 0.501 1 97.02 125 ALA B O 1
ATOM 3201 N N . ALA B 1 126 ? -2.055 3.482 0.584 1 96.62 126 ALA B N 1
ATOM 3202 C CA . ALA B 1 126 ? -2.287 3.663 -0.846 1 96.62 126 ALA B CA 1
ATOM 3203 C C . ALA B 1 126 ? -2.372 5.144 -1.206 1 96.62 126 ALA B C 1
ATOM 3205 O O . ALA B 1 126 ? -1.792 5.581 -2.202 1 96.62 126 ALA B O 1
ATOM 3206 N N . ILE B 1 127 ? -3.064 5.899 -0.382 1 96.9 127 ILE B N 1
ATOM 3207 C CA . ILE B 1 127 ? -3.228 7.324 -0.649 1 96.9 127 ILE B CA 1
ATOM 3208 C C . ILE B 1 127 ? -1.89 8.039 -0.476 1 96.9 127 ILE B C 1
ATOM 3210 O O . ILE B 1 127 ? -1.516 8.878 -1.299 1 96.9 127 ILE B O 1
ATOM 3214 N N . VAL B 1 128 ? -1.148 7.681 0.563 1 97.02 128 VAL B N 1
ATOM 3215 C CA . VAL B 1 128 ? 0.149 8.303 0.811 1 97.02 128 VAL B CA 1
ATOM 3216 C C . VAL B 1 128 ? 1.102 7.989 -0.339 1 97.02 128 VAL B C 1
ATOM 3218 O O . VAL B 1 128 ? 1.809 8.874 -0.828 1 97.02 128 VAL B O 1
ATOM 3221 N N . GLU B 1 129 ? 1.095 6.811 -0.751 1 95.27 129 GLU B N 1
ATOM 3222 C CA . GLU B 1 129 ? 1.936 6.406 -1.874 1 95.27 129 GLU B CA 1
ATOM 3223 C C . GLU B 1 129 ? 1.552 7.152 -3.148 1 95.27 129 GLU B C 1
ATOM 3225 O O . GLU B 1 129 ? 2.422 7.596 -3.899 1 95.27 129 GLU B O 1
ATOM 3230 N N . LYS B 1 130 ? 0.309 7.256 -3.378 1 93.31 130 LYS B N 1
ATOM 3231 C CA . LYS B 1 130 ? -0.172 7.892 -4.601 1 93.31 130 LYS B CA 1
ATOM 3232 C C . LYS B 1 130 ? 0.246 9.359 -4.659 1 93.31 130 LYS B C 1
ATOM 3234 O O . LYS B 1 130 ? 0.686 9.844 -5.703 1 93.31 130 LYS B O 1
ATOM 3239 N N . VAL B 1 131 ? 0.178 10.019 -3.572 1 94.37 131 VAL B N 1
ATOM 3240 C CA . VAL B 1 131 ? 0.349 11.468 -3.555 1 94.37 131 VAL B CA 1
ATOM 3241 C C . VAL B 1 131 ? 1.818 11.812 -3.321 1 94.37 131 VAL B C 1
ATOM 3243 O O . VAL B 1 131 ? 2.35 12.74 -3.934 1 94.37 131 VAL B O 1
ATOM 3246 N N . TRP B 1 132 ? 2.506 11.041 -2.446 1 93.51 132 TRP B N 1
ATOM 3247 C CA . TRP B 1 132 ? 3.851 11.423 -2.032 1 93.51 132 TRP B CA 1
ATOM 3248 C C . TRP B 1 132 ? 4.878 10.397 -2.5 1 93.51 132 TRP B C 1
ATOM 3250 O O . TRP B 1 132 ? 6.085 10.609 -2.36 1 93.51 132 TRP B O 1
ATOM 3260 N N . GLY B 1 133 ? 4.445 9.236 -2.983 1 89.7 133 GLY B N 1
ATOM 3261 C CA . GLY B 1 133 ? 5.328 8.118 -3.278 1 89.7 133 GLY B CA 1
ATOM 3262 C C . GLY B 1 133 ? 6.484 8.494 -4.185 1 89.7 133 GLY B C 1
ATOM 3263 O O . GLY B 1 133 ? 7.631 8.126 -3.923 1 89.7 133 GLY B O 1
ATOM 3264 N N . HIS B 1 134 ? 6.123 9.191 -5.259 1 82.32 134 HIS B N 1
ATOM 3265 C CA . HIS B 1 134 ? 7.155 9.566 -6.219 1 82.32 134 HIS B CA 1
ATOM 3266 C C . HIS B 1 134 ? 8.226 10.433 -5.566 1 82.32 134 HIS B C 1
ATOM 3268 O O . HIS B 1 134 ? 9.418 10.133 -5.664 1 82.32 134 HIS B O 1
ATOM 3274 N N . ASP B 1 135 ? 7.806 11.459 -4.895 1 82.6 135 ASP B N 1
ATOM 3275 C CA . ASP B 1 135 ? 8.744 12.377 -4.258 1 82.6 135 ASP B CA 1
ATOM 3276 C C . ASP B 1 135 ? 9.563 11.668 -3.181 1 82.6 135 ASP B C 1
ATOM 3278 O O . ASP B 1 135 ? 10.759 11.926 -3.033 1 82.6 135 ASP B O 1
ATOM 3282 N N . LEU B 1 136 ? 8.989 10.785 -2.477 1 88.27 136 LEU B N 1
ATOM 3283 C CA . LEU B 1 136 ? 9.666 10.053 -1.412 1 88.27 136 LEU B CA 1
ATOM 3284 C C . LEU B 1 136 ? 10.704 9.095 -1.987 1 88.27 136 LEU B C 1
ATOM 3286 O O . LEU B 1 136 ? 11.798 8.955 -1.435 1 88.27 136 LEU B O 1
ATOM 3290 N N . ARG B 1 137 ? 10.358 8.535 -3.105 1 81.34 137 ARG B N 1
ATOM 3291 C CA . ARG B 1 137 ? 11.292 7.604 -3.729 1 81.34 137 ARG B CA 1
ATOM 3292 C C . ARG B 1 137 ? 12.548 8.325 -4.205 1 81.34 137 ARG B C 1
ATOM 3294 O O . ARG B 1 137 ? 13.648 7.772 -4.148 1 81.34 137 ARG B O 1
ATOM 3301 N N . VAL B 1 138 ? 12.378 9.506 -4.667 1 78.05 138 VAL B N 1
ATOM 3302 C CA . VAL B 1 138 ? 13.507 10.321 -5.103 1 78.05 138 VAL B CA 1
ATOM 3303 C C . VAL B 1 138 ? 14.463 10.548 -3.935 1 78.05 138 VAL B C 1
ATOM 3305 O O . VAL B 1 138 ? 15.682 10.583 -4.119 1 78.05 138 VAL B O 1
ATOM 3308 N N . GLU B 1 139 ? 13.895 10.556 -2.752 1 81.16 139 GLU B N 1
ATOM 3309 C CA . GLU B 1 139 ? 14.691 10.776 -1.548 1 81.16 139 GLU B CA 1
ATOM 3310 C C . GLU B 1 139 ? 15.139 9.452 -0.934 1 81.16 139 GLU B C 1
ATOM 3312 O O . GLU B 1 139 ? 15.701 9.43 0.163 1 81.16 139 GLU B O 1
ATOM 3317 N N . GLY B 1 140 ? 14.784 8.387 -1.56 1 82.2 140 GLY B N 1
ATOM 3318 C CA . GLY B 1 140 ? 15.168 7.077 -1.06 1 82.2 140 GLY B CA 1
ATOM 3319 C C . GLY B 1 140 ? 14.279 6.583 0.065 1 82.2 140 GLY B C 1
ATOM 3320 O O . GLY B 1 140 ? 14.683 5.724 0.852 1 82.2 140 GLY B O 1
ATOM 3321 N N . VAL B 1 141 ? 13.101 7.14 0.142 1 89.74 141 VAL B N 1
ATOM 3322 C CA . VAL B 1 141 ? 12.151 6.763 1.183 1 89.74 141 VAL B CA 1
ATOM 3323 C C . VAL B 1 141 ? 10.999 5.971 0.569 1 89.74 141 VAL B C 1
ATOM 3325 O O . VAL B 1 141 ? 10.501 6.318 -0.505 1 89.74 141 VAL B O 1
ATOM 3328 N N . VAL B 1 142 ? 10.587 4.87 1.234 1 90.67 142 VAL B N 1
ATOM 3329 C CA . VAL B 1 142 ? 9.495 4.042 0.733 1 90.67 142 VAL B CA 1
ATOM 3330 C C . VAL B 1 142 ? 8.348 4.033 1.742 1 90.67 142 VAL B C 1
ATOM 3332 O O . VAL B 1 142 ? 8.579 4.051 2.953 1 90.67 142 VAL B O 1
ATOM 3335 N N . VAL B 1 143 ? 7.18 4.074 1.241 1 94.45 143 VAL B N 1
ATOM 3336 C CA . VAL B 1 143 ? 5.971 3.933 2.046 1 94.45 143 VAL B CA 1
ATOM 3337 C C . VAL B 1 143 ? 5.622 2.454 2.199 1 94.45 143 VAL B C 1
ATOM 3339 O O . VAL B 1 143 ? 5.569 1.717 1.212 1 94.45 143 VAL B O 1
ATOM 3342 N N . GLU B 1 144 ? 5.423 2.042 3.486 1 94.01 144 GLU B N 1
ATOM 3343 C CA . GLU B 1 144 ? 5.113 0.642 3.761 1 94.01 144 GLU B CA 1
ATOM 3344 C C . GLU B 1 144 ? 3.863 0.513 4.626 1 94.01 144 GLU B C 1
ATOM 3346 O O . GLU B 1 144 ? 3.627 1.338 5.512 1 94.01 144 GLU B O 1
ATOM 3351 N N . TYR B 1 145 ? 3.061 -0.545 4.318 1 95.14 145 TYR B N 1
ATOM 3352 C CA . TYR B 1 145 ? 1.89 -0.898 5.112 1 95.14 145 TYR B CA 1
ATOM 3353 C C . TYR B 1 145 ? 2.294 -1.647 6.376 1 95.14 145 TYR B C 1
ATOM 3355 O O . TYR B 1 145 ? 2.989 -2.663 6.308 1 95.14 145 TYR B O 1
ATOM 3363 N N . LEU B 1 146 ? 1.949 -1.186 7.573 1 91.64 146 LEU B N 1
ATOM 3364 C CA . LEU B 1 146 ? 2.349 -1.732 8.865 1 91.64 146 LEU B CA 1
ATOM 3365 C C . LEU B 1 146 ? 1.315 -2.728 9.378 1 91.64 146 LEU B C 1
ATOM 3367 O O . LEU B 1 146 ? 1.656 -3.668 10.1 1 91.64 146 LEU B O 1
ATOM 3371 N N . GLU B 1 147 ? 0.052 -2.643 8.935 1 86.41 147 GLU B N 1
ATOM 3372 C CA . GLU B 1 147 ? -1.075 -3.441 9.409 1 86.41 147 GLU B CA 1
ATOM 3373 C C . GLU B 1 147 ? -1.301 -3.242 10.905 1 86.41 147 GLU B C 1
ATOM 3375 O O . GLU B 1 147 ? -1.299 -4.207 11.672 1 86.41 147 GLU B O 1
ATOM 3380 N N . GLY B 1 148 ? -1.456 -2.147 11.413 1 85.94 148 GLY B N 1
ATOM 3381 C CA . GLY B 1 148 ? -1.774 -1.856 12.802 1 85.94 148 GLY B CA 1
ATOM 3382 C C . GLY B 1 148 ? -0.554 -1.502 13.632 1 85.94 148 GLY B C 1
ATOM 3383 O O . GLY B 1 148 ? 0.532 -2.043 13.41 1 85.94 148 GLY B O 1
ATOM 3384 N N . LEU B 1 149 ? -0.715 -0.779 14.646 1 87.16 149 LEU B N 1
ATOM 3385 C CA . LEU B 1 149 ? 0.364 -0.296 15.501 1 87.16 149 LEU B CA 1
ATOM 3386 C C . LEU B 1 149 ? 0.864 -1.404 16.423 1 87.16 149 LEU B C 1
ATOM 3388 O O . LEU B 1 149 ? 1.951 -1.296 16.996 1 87.16 149 LEU B O 1
ATOM 3392 N N . ASP B 1 150 ? 0.083 -2.414 16.605 1 84.42 150 ASP B N 1
ATOM 3393 C CA . ASP B 1 150 ? 0.498 -3.545 17.431 1 84.42 150 ASP B CA 1
ATOM 3394 C C . ASP B 1 150 ? 1.734 -4.226 16.848 1 84.42 150 ASP B C 1
ATOM 3396 O O . ASP B 1 150 ? 2.465 -4.913 17.564 1 84.42 150 ASP B O 1
ATOM 3400 N N . ASN B 1 151 ? 1.95 -4.034 15.577 1 87.49 151 ASN B N 1
ATOM 3401 C CA . ASN B 1 151 ? 3.095 -4.648 14.912 1 87.49 151 ASN B CA 1
ATOM 3402 C C . ASN B 1 151 ? 4.331 -3.757 14.987 1 87.49 151 ASN B C 1
ATOM 3404 O O . ASN B 1 151 ? 5.415 -4.156 14.557 1 87.49 151 ASN B O 1
ATOM 3408 N N . LEU B 1 152 ? 4.2 -2.629 15.54 1 90.27 152 LEU B N 1
ATOM 3409 C CA . LEU B 1 152 ? 5.241 -1.609 15.481 1 90.27 152 LEU B CA 1
ATOM 3410 C C . LEU B 1 152 ? 6.515 -2.092 16.165 1 90.27 152 LEU B C 1
ATOM 3412 O O . LEU B 1 152 ? 7.607 -1.978 15.605 1 90.27 152 LEU B O 1
ATOM 3416 N N . GLU B 1 153 ? 6.388 -2.613 17.342 1 88.02 153 GLU B N 1
ATOM 3417 C CA . GLU B 1 153 ? 7.559 -3.036 18.105 1 88.02 153 GLU B CA 1
ATOM 3418 C C . GLU B 1 153 ? 8.374 -4.072 17.336 1 88.02 153 GLU B C 1
ATOM 3420 O O . GLU B 1 153 ? 9.598 -3.96 17.24 1 88.02 153 GLU B O 1
ATOM 3425 N N . GLU B 1 154 ? 7.698 -5.028 16.836 1 86.7 154 GLU B N 1
ATOM 3426 C CA . GLU B 1 154 ? 8.37 -6.089 16.092 1 86.7 154 GLU B CA 1
ATOM 3427 C C . GLU B 1 154 ? 9.048 -5.541 14.84 1 86.7 154 GLU B C 1
ATOM 3429 O O . GLU B 1 154 ? 10.188 -5.9 14.538 1 86.7 154 GLU B O 1
ATOM 3434 N N . ARG B 1 155 ? 8.399 -4.705 14.159 1 89.82 155 ARG B N 1
ATOM 3435 C CA . ARG B 1 155 ? 8.938 -4.13 12.93 1 89.82 155 ARG B CA 1
ATOM 3436 C C . ARG B 1 155 ? 10.14 -3.239 13.224 1 89.82 155 ARG B C 1
ATOM 3438 O O . ARG B 1 155 ? 11.099 -3.206 12.45 1 89.82 155 ARG B O 1
ATOM 3445 N N . LEU B 1 156 ? 10.073 -2.538 14.323 1 91.77 156 LEU B N 1
ATOM 3446 C CA . LEU B 1 156 ? 11.19 -1.687 14.719 1 91.77 156 LEU B CA 1
ATOM 3447 C C . LEU B 1 156 ? 12.42 -2.525 15.051 1 91.77 156 LEU B C 1
ATOM 3449 O O . LEU B 1 156 ? 13.543 -2.148 14.709 1 91.77 156 LEU B O 1
ATOM 3453 N N . ALA B 1 157 ? 12.198 -3.595 15.678 1 88.74 157 ALA B N 1
ATOM 3454 C CA . ALA B 1 157 ? 13.301 -4.489 16.024 1 88.74 157 ALA B CA 1
ATOM 3455 C C . ALA B 1 157 ? 13.991 -5.019 14.771 1 88.74 157 ALA B C 1
ATOM 3457 O O . ALA B 1 157 ? 15.216 -5.161 14.742 1 88.74 157 ALA B O 1
ATOM 3458 N N . GLU B 1 158 ? 13.21 -5.233 13.779 1 83.27 158 GLU B N 1
ATOM 3459 C CA . GLU B 1 158 ? 13.747 -5.747 12.523 1 83.27 158 GLU B CA 1
ATOM 3460 C C . GLU B 1 158 ? 14.491 -4.659 11.754 1 83.27 158 GLU B C 1
ATOM 3462 O O . GLU B 1 158 ? 15.569 -4.904 11.208 1 83.27 158 GLU B O 1
ATOM 3467 N N . PHE B 1 159 ? 13.945 -3.504 11.749 1 85.89 159 PHE B N 1
ATOM 3468 C CA . PHE B 1 159 ? 14.493 -2.406 10.962 1 85.89 159 PHE B CA 1
ATOM 3469 C C . PHE B 1 159 ? 15.682 -1.771 11.673 1 85.89 159 PHE B C 1
ATOM 3471 O O . PHE B 1 159 ? 16.615 -1.291 11.025 1 85.89 159 PHE B O 1
ATOM 3478 N N . GLN B 1 160 ? 15.586 -1.65 13.002 1 88.67 160 GLN B N 1
ATOM 3479 C CA . GLN B 1 160 ? 16.634 -1.078 13.841 1 88.67 160 GLN B CA 1
ATOM 3480 C C . GLN B 1 160 ? 16.961 0.35 13.416 1 88.67 160 GLN B C 1
ATOM 3482 O O . GLN B 1 160 ? 18.078 0.633 12.977 1 88.67 160 GLN B O 1
ATOM 3487 N N . PRO B 1 161 ? 16.013 1.198 13.682 1 91.98 161 PRO B N 1
ATOM 3488 C CA . PRO B 1 161 ? 16.247 2.6 13.329 1 91.98 161 PRO B CA 1
ATOM 3489 C C . PRO B 1 161 ? 17.435 3.206 14.072 1 91.98 161 PRO B C 1
ATOM 3491 O O . PRO B 1 161 ? 17.772 2.762 15.172 1 91.98 161 PRO B O 1
ATOM 3494 N N . GLY B 1 162 ? 18.052 4.209 13.483 1 88.95 162 GLY B N 1
ATOM 3495 C CA . GLY B 1 162 ? 19.205 4.929 14 1 88.95 162 GLY B CA 1
ATOM 3496 C C . GLY B 1 162 ? 19.504 6.204 13.236 1 88.95 162 GLY B C 1
ATOM 3497 O O . GLY B 1 162 ? 18.696 6.647 12.417 1 88.95 162 GLY B O 1
ATOM 3498 N N . PRO B 1 163 ? 20.61 6.773 13.606 1 82.64 163 PRO B N 1
ATOM 3499 C CA . PRO B 1 163 ? 20.983 7.989 12.88 1 82.64 163 PRO B CA 1
ATOM 3500 C C . PRO B 1 163 ? 21.024 7.784 11.367 1 82.64 163 PRO B C 1
ATOM 3502 O O . PRO B 1 163 ? 21.653 6.839 10.885 1 82.64 163 PRO B O 1
ATOM 3505 N N . GLY B 1 164 ? 20.273 8.551 10.608 1 83.47 164 GLY B N 1
ATOM 3506 C CA . GLY B 1 164 ? 20.227 8.463 9.157 1 83.47 164 GLY B CA 1
ATOM 3507 C C . GLY B 1 164 ? 19.281 7.39 8.654 1 83.47 164 GLY B C 1
ATOM 3508 O O . GLY B 1 164 ? 19.235 7.108 7.454 1 83.47 164 GLY B O 1
ATOM 3509 N N . ARG B 1 165 ? 18.665 6.66 9.563 1 90.94 165 ARG B N 1
ATOM 3510 C CA . ARG B 1 165 ? 17.745 5.564 9.276 1 90.94 165 ARG B CA 1
ATOM 3511 C C . ARG B 1 165 ? 16.486 5.668 10.129 1 90.94 165 ARG B C 1
ATOM 3513 O O . ARG B 1 165 ? 16.295 4.885 11.062 1 90.94 165 ARG B O 1
ATOM 3520 N N . ARG B 1 166 ? 15.633 6.552 9.686 1 95.2 166 ARG B N 1
ATOM 3521 C CA . ARG B 1 166 ? 14.518 6.943 10.542 1 95.2 166 ARG B CA 1
ATOM 3522 C C . ARG B 1 166 ? 13.212 6.323 10.057 1 95.2 166 ARG B C 1
ATOM 3524 O O . ARG B 1 166 ? 13.112 5.894 8.905 1 95.2 166 ARG B O 1
ATOM 3531 N N . ILE B 1 167 ? 12.31 6.283 11.056 1 95.93 167 ILE B N 1
ATOM 3532 C CA . ILE B 1 167 ? 10.983 5.768 10.74 1 95.93 167 ILE B CA 1
ATOM 3533 C C . ILE B 1 167 ? 9.926 6.813 11.092 1 95.93 167 ILE B C 1
ATOM 3535 O O . ILE B 1 167 ? 9.876 7.297 12.225 1 95.93 167 ILE B O 1
ATOM 3539 N N . GLY B 1 168 ? 9.179 7.23 10.093 1 96.03 168 GLY B N 1
ATOM 3540 C CA . GLY B 1 168 ? 7.924 7.922 10.338 1 96.03 168 GLY B CA 1
ATOM 3541 C C . GLY B 1 168 ? 6.717 7.004 10.293 1 96.03 168 GLY B C 1
ATOM 3542 O O . GLY B 1 168 ? 6.617 6.145 9.415 1 96.03 168 GLY B O 1
ATOM 3543 N N . VAL B 1 169 ? 5.789 7.141 11.278 1 95.99 169 VAL B N 1
ATOM 3544 C CA . VAL B 1 169 ? 4.602 6.295 11.335 1 95.99 169 VAL B CA 1
ATOM 3545 C C . VAL B 1 169 ? 3.346 7.161 11.251 1 95.99 169 VAL B C 1
ATOM 3547 O O . VAL B 1 169 ? 3.18 8.102 12.031 1 95.99 169 VAL B O 1
ATOM 3550 N N . LEU B 1 170 ? 2.502 6.819 10.298 1 95.67 170 LEU B N 1
ATOM 3551 C CA . LEU B 1 170 ? 1.183 7.44 10.233 1 95.67 170 LEU B CA 1
ATOM 3552 C C . LEU B 1 170 ? 0.124 6.531 10.849 1 95.67 170 LEU B C 1
ATOM 3554 O O . LEU B 1 170 ? -0.136 5.44 10.338 1 95.67 170 LEU B O 1
ATOM 3558 N N . ALA B 1 171 ? -0.498 7.001 11.909 1 92.88 171 ALA B N 1
ATOM 3559 C CA . ALA B 1 171 ? -1.505 6.216 12.618 1 92.88 171 ALA B CA 1
ATOM 3560 C C . ALA B 1 171 ? -2.913 6.705 12.291 1 92.88 171 ALA B C 1
ATOM 3562 O O . ALA B 1 171 ? -3.131 7.903 12.097 1 92.88 171 ALA B O 1
ATOM 3563 N N . ASP B 1 172 ? -3.839 5.766 12.265 1 89.22 172 ASP B N 1
ATOM 3564 C CA . ASP B 1 172 ? -5.254 6.068 12.073 1 89.22 172 ASP B CA 1
ATOM 3565 C C . ASP B 1 172 ? -5.885 6.588 13.363 1 89.22 172 ASP B C 1
ATOM 3567 O O . ASP B 1 172 ? -5.622 6.059 14.446 1 89.22 172 ASP B O 1
ATOM 3571 N N . HIS B 1 173 ? -6.73 7.506 13.193 1 84.98 173 HIS B N 1
ATOM 3572 C CA . HIS B 1 173 ? -7.573 7.977 14.286 1 84.98 173 HIS B CA 1
ATOM 3573 C C . HIS B 1 173 ? -6.757 8.197 15.555 1 84.98 173 HIS B C 1
ATOM 3575 O O . HIS B 1 173 ? -7.101 7.674 16.618 1 84.98 173 HIS B O 1
ATOM 3581 N N . LEU B 1 174 ? -5.638 8.742 15.315 1 78.13 174 LEU B N 1
ATOM 3582 C CA . LEU B 1 174 ? -4.815 9.083 16.47 1 78.13 174 LEU B CA 1
ATOM 3583 C C . LEU B 1 174 ? -5.364 10.314 17.184 1 78.13 174 LEU B C 1
ATOM 3585 O O . LEU B 1 174 ? -5.255 11.432 16.676 1 78.13 174 LEU B O 1
ATOM 3589 N N . VAL B 1 175 ? -6.009 9.97 18.227 1 69.89 175 VAL B N 1
ATOM 3590 C CA . VAL B 1 175 ? -6.616 11.045 19.005 1 69.89 175 VAL B CA 1
ATOM 3591 C C . VAL B 1 175 ? -5.754 11.348 20.228 1 69.89 175 VAL B C 1
ATOM 3593 O O . VAL B 1 175 ? -5.169 10.44 20.824 1 69.89 175 VAL B O 1
ATOM 3596 N N . GLU B 1 176 ? -5.645 12.566 20.467 1 63.03 176 GLU B N 1
ATOM 3597 C CA . GLU B 1 176 ? -4.866 13.005 21.621 1 63.03 176 GLU B CA 1
ATOM 3598 C C . GLU B 1 176 ? -5.353 12.336 22.903 1 63.03 176 GLU B C 1
ATOM 3600 O O . GLU B 1 176 ? -6.559 12.241 23.141 1 63.03 176 GLU B O 1
ATOM 3605 N N . GLY B 1 177 ? -4.369 11.885 23.647 1 62.92 177 GLY B N 1
ATOM 3606 C CA . GLY B 1 177 ? -4.687 11.319 24.948 1 62.92 177 GLY B CA 1
ATOM 3607 C C . GLY B 1 177 ? -4.984 9.833 24.896 1 62.92 177 GLY B C 1
ATOM 3608 O O . GLY B 1 177 ? -5.175 9.196 25.933 1 62.92 177 GLY B O 1
ATOM 3609 N N . SER B 1 178 ? -4.963 9.254 23.783 1 64.76 178 SER B N 1
ATOM 3610 C CA . SER B 1 178 ? -5.269 7.833 23.654 1 64.76 178 SER B CA 1
ATOM 3611 C C . SER B 1 178 ? -4.07 6.973 24.038 1 64.76 178 SER B C 1
ATOM 3613 O O . SER B 1 178 ? -2.968 7.488 24.239 1 64.76 178 SER B O 1
ATOM 3615 N N . LYS B 1 179 ? -4.328 5.688 24.279 1 61.4 179 LYS B N 1
ATOM 3616 C CA . LYS B 1 179 ? -3.276 4.711 24.546 1 61.4 179 LYS B CA 1
ATOM 3617 C C . LYS B 1 179 ? -2.205 4.746 23.46 1 61.4 179 LYS B C 1
ATOM 3619 O O . LYS B 1 179 ? -1.013 4.632 23.753 1 61.4 179 LYS B O 1
ATOM 3624 N N . GLU B 1 180 ? -2.679 5.023 22.285 1 63.34 180 GLU B N 1
ATOM 3625 C CA . GLU B 1 180 ? -1.772 5.055 21.142 1 63.34 180 GLU B CA 1
ATOM 3626 C C . GLU B 1 180 ? -0.815 6.241 21.229 1 63.34 180 GLU B C 1
ATOM 3628 O O . GLU B 1 180 ? 0.366 6.119 20.9 1 63.34 180 GLU B O 1
ATOM 3633 N N . THR B 1 181 ? -1.258 7.299 21.794 1 62.15 181 THR B N 1
ATOM 3634 C CA . THR B 1 181 ? -0.4 8.467 21.955 1 62.15 181 THR B CA 1
ATOM 3635 C C . THR B 1 181 ? 0.685 8.202 22.995 1 62.15 181 THR B C 1
ATOM 3637 O O . THR B 1 181 ? 1.829 8.632 22.83 1 62.15 181 THR B O 1
ATOM 3640 N N . ARG B 1 182 ? 0.39 7.451 23.949 1 63.02 182 ARG B N 1
ATOM 3641 C CA . ARG B 1 182 ? 1.372 7.119 24.976 1 63.02 182 ARG B CA 1
ATOM 3642 C C . ARG B 1 182 ? 2.484 6.243 24.408 1 63.02 182 ARG B C 1
ATOM 3644 O O . ARG B 1 182 ? 3.654 6.412 24.758 1 63.02 182 ARG B O 1
ATOM 3651 N N . MET B 1 183 ? 2.062 5.345 23.551 1 66.32 183 MET B N 1
ATOM 3652 C CA . MET B 1 183 ? 3.048 4.48 22.91 1 66.32 183 MET B CA 1
ATOM 3653 C C . MET B 1 183 ? 4.054 5.3 22.11 1 66.32 183 MET B C 1
ATOM 3655 O O . MET B 1 183 ? 5.246 4.987 22.096 1 66.32 183 MET B O 1
ATOM 3659 N N . THR B 1 184 ? 3.619 6.371 21.584 1 68.32 184 THR B N 1
ATOM 3660 C CA . THR B 1 184 ? 4.463 7.167 20.7 1 68.32 184 THR B CA 1
ATOM 3661 C C . THR B 1 184 ? 5.524 7.92 21.498 1 68.32 184 THR B C 1
ATOM 3663 O O . THR B 1 184 ? 6.606 8.208 20.984 1 68.32 184 THR B O 1
ATOM 3666 N N . LYS B 1 185 ? 5.298 8.114 22.782 1 68.68 185 LYS B N 1
ATOM 3667 C CA . LYS B 1 185 ? 6.23 8.858 23.625 1 68.68 185 LYS B CA 1
ATOM 3668 C C . LYS B 1 185 ? 7.432 7.999 24.007 1 68.68 185 LYS B C 1
ATOM 3670 O O . LYS B 1 185 ? 8.517 8.522 24.269 1 68.68 185 LYS B O 1
ATOM 3675 N N . SER B 1 186 ? 7.246 6.712 23.919 1 81.07 186 SER B N 1
ATOM 3676 C CA . SER B 1 186 ? 8.303 5.811 24.369 1 81.07 186 SER B CA 1
ATOM 3677 C C . SER B 1 186 ? 9.163 5.343 23.2 1 81.07 186 SER B C 1
ATOM 3679 O O . SER B 1 186 ? 10.148 4.627 23.395 1 81.07 186 SER B O 1
ATOM 3681 N N . LEU B 1 187 ? 8.922 5.922 22.14 1 88.37 187 LEU B N 1
ATOM 3682 C CA . LEU B 1 187 ? 9.641 5.464 20.957 1 88.37 187 LEU B CA 1
ATOM 3683 C C . LEU B 1 187 ? 10.997 6.153 20.844 1 88.37 187 LEU B C 1
ATOM 3685 O O . LEU B 1 187 ? 11.167 7.279 21.316 1 88.37 187 LEU B O 1
ATOM 3689 N N . PRO B 1 188 ? 11.974 5.475 20.269 1 90.27 188 PRO B N 1
ATOM 3690 C CA . PRO B 1 188 ? 13.302 6.06 20.075 1 90.27 188 PRO B CA 1
ATOM 3691 C C . PRO B 1 188 ? 13.259 7.379 19.307 1 90.27 188 PRO B C 1
ATOM 3693 O O . PRO B 1 188 ? 12.262 7.681 18.646 1 90.27 188 PRO B O 1
ATOM 3696 N N . ALA B 1 189 ? 14.304 8.168 19.428 1 91.74 189 ALA B N 1
ATOM 3697 C CA . ALA B 1 189 ? 14.395 9.502 18.839 1 91.74 189 ALA B CA 1
ATOM 3698 C C . ALA B 1 189 ? 14.302 9.437 17.317 1 91.74 189 ALA B C 1
ATOM 3700 O O . ALA B 1 189 ? 13.904 10.409 16.671 1 91.74 189 ALA B O 1
ATOM 3701 N N . ASP B 1 190 ? 14.622 8.259 16.787 1 94.71 190 ASP B N 1
ATOM 3702 C CA . ASP B 1 190 ? 14.661 8.118 15.334 1 94.71 190 ASP B CA 1
ATOM 3703 C C . ASP B 1 190 ? 13.326 7.609 14.796 1 94.71 190 ASP B C 1
ATOM 3705 O O . ASP B 1 190 ? 13.225 7.23 13.627 1 94.71 190 ASP B O 1
ATOM 3709 N N . VAL B 1 191 ? 12.268 7.586 15.7 1 95.26 191 VAL B N 1
ATOM 3710 C CA . VAL B 1 191 ? 10.924 7.172 15.309 1 95.26 191 VAL B CA 1
ATOM 3711 C C . VAL B 1 191 ? 9.92 8.263 15.673 1 95.26 191 VAL B C 1
ATOM 3713 O O . VAL B 1 191 ? 9.836 8.676 16.832 1 95.26 191 VAL B O 1
ATOM 3716 N N . ALA B 1 192 ? 9.182 8.727 14.709 1 93.72 192 ALA B N 1
ATOM 3717 C CA . ALA B 1 192 ? 8.145 9.728 14.942 1 93.72 192 ALA B CA 1
ATOM 3718 C C . ALA B 1 192 ? 6.777 9.212 14.506 1 93.72 192 ALA B C 1
ATOM 3720 O O . ALA B 1 192 ? 6.656 8.556 13.468 1 93.72 192 ALA B O 1
ATOM 3721 N N . VAL B 1 193 ? 5.76 9.508 15.284 1 93.36 193 VAL B N 1
ATOM 3722 C CA . VAL B 1 193 ? 4.397 9.079 14.99 1 93.36 193 VAL B CA 1
ATOM 3723 C C . VAL B 1 193 ? 3.487 10.299 14.863 1 93.36 193 VAL B C 1
ATOM 3725 O O . VAL B 1 193 ? 3.486 11.173 15.733 1 93.36 193 VAL B O 1
ATOM 3728 N N . THR B 1 194 ? 2.871 10.422 13.747 1 91.81 194 THR B N 1
ATOM 3729 C CA . THR B 1 194 ? 1.771 11.364 13.572 1 91.81 194 THR B CA 1
ATOM 3730 C C . THR B 1 194 ? 0.475 10.627 13.247 1 91.81 194 THR B C 1
ATOM 3732 O O . THR B 1 194 ? 0.478 9.41 13.051 1 91.81 194 THR B O 1
ATOM 3735 N N . GLY B 1 195 ? -0.603 11.289 13.196 1 90.83 195 GLY B N 1
ATOM 3736 C CA . GLY B 1 195 ? -1.881 10.681 12.863 1 90.83 195 GLY B CA 1
ATOM 3737 C C . GLY B 1 195 ? -2.923 11.688 12.415 1 90.83 195 GLY B C 1
ATOM 3738 O O . GLY B 1 195 ? -2.653 12.89 12.37 1 90.83 195 GLY B O 1
ATOM 3739 N N . HIS B 1 196 ? -3.966 11.175 11.976 1 89.93 196 HIS B N 1
ATOM 3740 C CA . HIS B 1 196 ? -5.121 11.999 11.638 1 89.93 196 HIS B CA 1
ATOM 3741 C C . HIS B 1 196 ? -6.337 11.612 12.473 1 89.93 196 HIS B C 1
ATOM 3743 O O . HIS B 1 196 ? -6.389 10.513 13.03 1 89.93 196 HIS B O 1
ATOM 3749 N N . PRO B 1 197 ? -7.284 12.467 12.56 1 88.47 197 PRO B N 1
ATOM 3750 C CA . PRO B 1 197 ? -8.377 12.237 13.508 1 88.47 197 PRO B CA 1
ATOM 3751 C C . PRO B 1 197 ? -9.516 11.417 12.907 1 88.47 197 PRO B C 1
ATOM 3753 O O . PRO B 1 197 ? -10.5 11.125 13.593 1 88.47 197 PRO B O 1
ATOM 3756 N N . TYR B 1 198 ? -9.515 10.991 11.7 1 89.9 198 TYR B N 1
ATOM 3757 C CA . TYR B 1 198 ? -10.622 10.334 11.014 1 89.9 198 TYR B CA 1
ATOM 3758 C C . TYR B 1 198 ? -10.703 8.861 11.395 1 89.9 198 TYR B C 1
ATOM 3760 O O . TYR B 1 198 ? -9.677 8.216 11.625 1 89.9 198 TYR B O 1
ATOM 3768 N N . ILE B 1 199 ? -11.837 8.373 11.421 1 88.45 199 ILE B N 1
ATOM 3769 C CA . ILE B 1 199 ? -12.046 6.944 11.623 1 88.45 199 ILE B CA 1
ATOM 3770 C C . ILE B 1 199 ? -11.521 6.169 10.417 1 88.45 199 ILE B C 1
ATOM 3772 O O . ILE B 1 199 ? -10.925 5.101 10.568 1 88.45 199 ILE B O 1
ATOM 3776 N N . ASP B 1 200 ? -11.782 6.753 9.23 1 93.12 200 ASP B N 1
ATOM 3777 C CA . ASP B 1 200 ? -11.324 6.197 7.961 1 93.12 200 ASP B CA 1
ATOM 3778 C C . ASP B 1 200 ? -10.728 7.284 7.069 1 93.12 200 ASP B C 1
ATOM 3780 O O . ASP B 1 200 ? -11.252 8.398 7.004 1 93.12 200 ASP B O 1
ATOM 3784 N N . ILE B 1 201 ? -9.742 6.86 6.317 1 95.65 201 ILE B N 1
ATOM 3785 C CA . ILE B 1 201 ? -8.996 7.832 5.525 1 95.65 201 ILE B CA 1
ATOM 3786 C C . ILE B 1 201 ? -9.888 8.388 4.417 1 95.65 201 ILE B C 1
ATOM 3788 O O . ILE B 1 201 ? -9.583 9.429 3.831 1 95.65 201 ILE B O 1
ATOM 3792 N N . TRP B 1 202 ? -11.005 7.649 4.052 1 97.31 202 TRP B N 1
ATOM 3793 C CA . TRP B 1 202 ? -11.955 8.199 3.091 1 97.31 202 TRP B CA 1
ATOM 3794 C C . TRP B 1 202 ? -12.323 9.635 3.449 1 97.31 202 TRP B C 1
ATOM 3796 O O . TRP B 1 202 ? -12.416 10.496 2.57 1 97.31 202 TRP B O 1
ATOM 3806 N N . ALA B 1 203 ? -12.441 9.874 4.746 1 96.73 203 ALA B N 1
ATOM 3807 C CA . ALA B 1 203 ? -12.927 11.154 5.256 1 96.73 203 ALA B CA 1
ATOM 3808 C C . ALA B 1 203 ? -11.893 12.256 5.046 1 96.73 203 ALA B C 1
ATOM 3810 O O . ALA B 1 203 ? -12.207 13.443 5.168 1 96.73 203 ALA B O 1
ATOM 3811 N N . ALA B 1 204 ? -10.674 11.841 4.755 1 96.37 204 ALA B N 1
ATOM 3812 C CA . ALA B 1 204 ? -9.631 12.833 4.506 1 96.37 204 ALA B CA 1
ATOM 3813 C C . ALA B 1 204 ? -9.728 13.387 3.087 1 96.37 204 ALA B C 1
ATOM 3815 O O . ALA B 1 204 ? -9.1 14.399 2.765 1 96.37 204 ALA B O 1
ATOM 3816 N N . VAL B 1 205 ? -10.469 12.712 2.211 1 97.88 205 VAL B N 1
ATOM 3817 C CA . VAL B 1 205 ? -10.673 13.194 0.849 1 97.88 205 VAL B CA 1
ATOM 3818 C C . VAL B 1 205 ? -11.785 14.24 0.832 1 97.88 205 VAL B C 1
ATOM 3820 O O . VAL B 1 205 ? -12.855 14.028 1.407 1 97.88 205 VAL B O 1
ATOM 3823 N N . LYS B 1 206 ? -11.499 15.332 0.216 1 95.64 206 LYS B N 1
ATOM 3824 C CA . LYS B 1 206 ? -12.513 16.38 0.153 1 95.64 206 LYS B CA 1
ATOM 3825 C C . LYS B 1 206 ? -13.786 15.873 -0.52 1 95.64 206 LYS B C 1
ATOM 3827 O O . LYS B 1 206 ? -13.742 15.372 -1.645 1 95.64 206 LYS B O 1
ATOM 3832 N N . PRO B 1 207 ? -14.906 15.999 0.152 1 96.87 207 PRO B N 1
ATOM 3833 C CA . PRO B 1 207 ? -16.152 15.431 -0.368 1 96.87 207 PRO B CA 1
ATOM 3834 C C . PRO B 1 207 ? -16.526 15.987 -1.741 1 96.87 207 PRO B C 1
ATOM 3836 O O . PRO B 1 207 ? -17.119 15.277 -2.557 1 96.87 207 PRO B O 1
ATOM 3839 N N . GLU B 1 208 ? -16.164 17.223 -2.094 1 94.99 208 GLU B N 1
ATOM 3840 C CA . GLU B 1 208 ? -16.52 17.839 -3.368 1 94.99 208 GLU B CA 1
ATOM 3841 C C . GLU B 1 208 ? -15.91 17.075 -4.54 1 94.99 208 GLU B C 1
ATOM 3843 O O . GLU B 1 208 ? -16.45 17.094 -5.648 1 94.99 208 GLU B O 1
ATOM 3848 N N . ARG B 1 209 ? -14.807 16.388 -4.313 1 96.16 209 ARG B N 1
ATOM 3849 C CA . ARG B 1 209 ? -14.152 15.597 -5.35 1 96.16 209 ARG B CA 1
ATOM 3850 C C . ARG B 1 209 ? -14.987 14.374 -5.715 1 96.16 209 ARG B C 1
ATOM 3852 O O . ARG B 1 209 ? -14.764 13.751 -6.755 1 96.16 209 ARG B O 1
ATOM 3859 N N . LEU B 1 210 ? -15.93 14.057 -4.822 1 97.72 210 LEU B N 1
ATOM 3860 C CA . LEU B 1 210 ? -16.792 12.898 -5.028 1 97.72 210 LEU B CA 1
ATOM 3861 C C . LEU B 1 210 ? -18.22 13.333 -5.343 1 97.72 210 LEU B C 1
ATOM 3863 O O . LEU B 1 210 ? -19.143 12.516 -5.311 1 97.72 210 LEU B O 1
ATOM 3867 N N . GLY B 1 211 ? -18.33 14.665 -5.496 1 96.96 211 GLY B N 1
ATOM 3868 C CA . GLY B 1 211 ? -19.655 15.19 -5.785 1 96.96 211 GLY B CA 1
ATOM 3869 C C . GLY B 1 211 ? -20.538 15.288 -4.556 1 96.96 211 GLY B C 1
ATOM 3870 O O . GLY B 1 211 ? -21.765 15.347 -4.67 1 96.96 211 GLY B O 1
ATOM 3871 N N . LEU B 1 212 ? -19.931 15.289 -3.427 1 97.28 212 LEU B N 1
ATOM 3872 C CA . LEU B 1 212 ? -20.667 15.395 -2.172 1 97.28 212 LEU B CA 1
ATOM 3873 C C . LEU B 1 212 ? -20.512 16.785 -1.566 1 97.28 212 LEU B C 1
ATOM 3875 O O . LEU B 1 212 ? -19.445 17.396 -1.666 1 97.28 212 LEU B O 1
ATOM 3879 N N . LYS B 1 213 ? -21.545 17.227 -0.891 1 95.22 213 LYS B N 1
ATOM 3880 C CA . LYS B 1 213 ? -21.439 18.485 -0.159 1 95.22 213 LYS B CA 1
ATOM 3881 C C . LYS B 1 213 ? -20.635 18.308 1.126 1 95.22 213 LYS B C 1
ATOM 3883 O O . LYS B 1 213 ? -19.852 19.183 1.501 1 95.22 213 LYS B O 1
ATOM 3888 N N . ALA B 1 214 ? -20.894 17.197 1.746 1 95.78 214 ALA B N 1
ATOM 3889 C CA . ALA B 1 214 ? -20.188 16.791 2.959 1 95.78 214 ALA B CA 1
ATOM 3890 C C . ALA B 1 214 ? -20.242 15.277 3.144 1 95.78 214 ALA B C 1
ATOM 3892 O O . ALA B 1 214 ? -21.112 14.607 2.583 1 95.78 214 ALA B O 1
ATOM 3893 N N . TRP B 1 215 ? -19.305 14.764 3.818 1 96.56 215 TRP B N 1
ATOM 3894 C CA . TRP B 1 215 ? -19.398 13.352 4.174 1 96.56 215 TRP B CA 1
ATOM 3895 C C . TRP B 1 215 ? -20.577 13.102 5.108 1 96.56 215 TRP B C 1
ATOM 3897 O O . TRP B 1 215 ? -20.786 13.849 6.068 1 96.56 215 TRP B O 1
ATOM 3907 N N . PRO B 1 216 ? -21.327 12.098 4.875 1 97.14 216 PRO B N 1
ATOM 3908 C CA . PRO B 1 216 ? -22.437 11.788 5.779 1 97.14 216 PRO B CA 1
ATOM 3909 C C . PRO B 1 216 ? -21.966 11.323 7.155 1 97.14 216 PRO B C 1
ATOM 3911 O O . PRO B 1 216 ? -20.853 10.81 7.29 1 97.14 216 PRO B O 1
ATOM 3914 N N . GLU B 1 217 ? -22.802 11.493 8.106 1 95.19 217 GLU B N 1
ATOM 3915 C CA . GLU B 1 217 ? -22.532 10.978 9.444 1 95.19 217 GLU B CA 1
ATOM 3916 C C . GLU B 1 217 ? -22.937 9.512 9.564 1 95.19 217 GLU B C 1
ATOM 3918 O O . GLU B 1 217 ? -23.986 9.109 9.057 1 95.19 217 GLU B O 1
ATOM 3923 N N . VAL B 1 218 ? -22.072 8.759 10.106 1 95.34 218 VAL B N 1
ATOM 3924 C CA . VAL B 1 218 ? -22.353 7.349 10.358 1 95.34 218 VAL B CA 1
ATOM 3925 C C . VAL B 1 218 ? -22.494 7.11 11.859 1 95.34 218 VAL B C 1
ATOM 3927 O O . VAL B 1 218 ? -21.565 7.375 12.626 1 95.34 218 VAL B O 1
ATOM 3930 N N . PRO B 1 219 ? -23.663 6.631 12.264 1 93.8 219 PRO B N 1
ATOM 3931 C CA . PRO B 1 219 ? -23.884 6.408 13.694 1 93.8 219 PRO B CA 1
ATOM 3932 C C . PRO B 1 219 ? -22.883 5.427 14.301 1 93.8 219 PRO B C 1
ATOM 3934 O O . PRO B 1 219 ? -22.397 4.529 13.609 1 93.8 219 PRO B O 1
ATOM 3937 N N . TYR B 1 220 ? -22.672 5.579 15.622 1 88.99 220 TYR B N 1
ATOM 3938 C CA . TYR B 1 220 ? -21.811 4.667 16.367 1 88.99 220 TYR B CA 1
ATOM 3939 C C . TYR B 1 220 ? -22.338 3.238 16.294 1 88.99 220 TYR B C 1
ATOM 3941 O O . TYR B 1 220 ? -23.549 3.013 16.357 1 88.99 220 TYR B O 1
ATOM 3949 N N . GLY B 1 221 ? -21.481 2.303 16.126 1 87.35 221 GLY B N 1
ATOM 3950 C CA . GLY B 1 221 ? -21.867 0.901 16.079 1 87.35 221 GLY B CA 1
ATOM 3951 C C . GLY B 1 221 ? -21.96 0.355 14.667 1 87.35 221 GLY B C 1
ATOM 3952 O O . GLY B 1 221 ? -21.955 -0.861 14.465 1 87.35 221 GLY B O 1
ATOM 3953 N N . GLU B 1 222 ? -22.13 1.266 13.724 1 89.81 222 GLU B N 1
ATOM 3954 C CA . GLU B 1 222 ? -22.147 0.872 12.318 1 89.81 222 GLU B CA 1
ATOM 3955 C C . GLU B 1 222 ? -20.758 0.982 11.697 1 89.81 222 GLU B C 1
ATOM 3957 O O . GLU B 1 222 ? -20.026 1.936 11.966 1 89.81 222 GLU B O 1
ATOM 3962 N N . ASP B 1 223 ? -20.45 -0.046 10.873 1 90.19 223 ASP B N 1
ATOM 3963 C CA . ASP B 1 223 ? -19.198 0.046 10.129 1 90.19 223 ASP B CA 1
ATOM 3964 C C . ASP B 1 223 ? -19.17 1.297 9.253 1 90.19 223 ASP B C 1
ATOM 3966 O O . ASP B 1 223 ? -20.087 1.527 8.462 1 90.19 223 ASP B O 1
ATOM 3970 N N . TRP B 1 224 ? -18.263 2.022 9.4 1 93.45 224 TRP B N 1
ATOM 3971 C CA . TRP B 1 224 ? -18.224 3.358 8.815 1 93.45 224 TRP B CA 1
ATOM 3972 C C . TRP B 1 224 ? -18.288 3.288 7.293 1 93.45 224 TRP B C 1
ATOM 3974 O O . TRP B 1 224 ? -19.078 3.998 6.665 1 93.45 224 TRP B O 1
ATOM 3984 N N . LYS B 1 225 ? -17.533 2.407 6.617 1 94.43 225 LYS B N 1
ATOM 3985 C CA . LYS B 1 225 ? -17.488 2.33 5.16 1 94.43 225 LYS B CA 1
ATOM 3986 C C . LYS B 1 225 ? -18.817 1.839 4.594 1 94.43 225 LYS B C 1
ATOM 3988 O O . LYS B 1 225 ? -19.317 2.384 3.608 1 94.43 225 LYS B O 1
ATOM 3993 N N . THR B 1 226 ? -19.325 0.848 5.258 1 93.22 226 THR B N 1
ATOM 3994 C CA . THR B 1 226 ? -20.637 0.362 4.843 1 93.22 226 THR B CA 1
ATOM 3995 C C . THR B 1 226 ? -21.698 1.443 5.028 1 93.22 226 THR B C 1
ATOM 3997 O O . THR B 1 226 ? -22.563 1.624 4.169 1 93.22 226 THR B O 1
ATOM 4000 N N . GLY B 1 227 ? -21.607 2.136 6.191 1 96 227 GLY B N 1
ATOM 4001 C CA . GLY B 1 227 ? -22.535 3.224 6.457 1 96 227 GLY B CA 1
ATOM 4002 C C . GLY B 1 227 ? -22.463 4.334 5.426 1 96 227 GLY B C 1
ATOM 4003 O O . GLY B 1 227 ? -23.493 4.848 4.986 1 96 227 GLY B O 1
ATOM 4004 N N . ILE B 1 228 ? -21.271 4.702 5.017 1 97.32 228 ILE B N 1
ATOM 4005 C CA . ILE B 1 228 ? -21.07 5.728 4.001 1 97.32 228 ILE B CA 1
ATOM 4006 C C . ILE B 1 228 ? -21.689 5.276 2.681 1 97.32 228 ILE B C 1
ATOM 4008 O O . ILE B 1 228 ? -22.438 6.026 2.049 1 97.32 228 ILE B O 1
ATOM 4012 N N . CYS B 1 229 ? -21.437 4.027 2.251 1 96.67 229 CYS B N 1
ATOM 4013 C CA . CYS B 1 229 ? -21.943 3.51 0.985 1 96.67 229 CYS B CA 1
ATOM 4014 C C . CYS B 1 229 ? -23.466 3.56 0.944 1 96.67 229 CYS B C 1
ATOM 4016 O O . CYS B 1 229 ? -24.051 3.968 -0.06 1 96.67 229 CYS B O 1
ATOM 4018 N N . LYS B 1 230 ? -24.059 3.17 2.027 1 96.25 230 LYS B N 1
ATOM 4019 C CA . LYS B 1 230 ? -25.516 3.179 2.123 1 96.25 230 LYS B CA 1
ATOM 4020 C C . LYS B 1 230 ? -26.07 4.589 1.941 1 96.25 230 LYS B C 1
ATOM 4022 O O . LYS B 1 230 ? -27.093 4.779 1.28 1 96.25 230 LYS B O 1
ATOM 4027 N N . ARG B 1 231 ? -25.411 5.519 2.424 1 97.59 231 ARG B N 1
ATOM 4028 C CA . ARG B 1 231 ? -25.931 6.881 2.474 1 97.59 231 ARG B CA 1
ATOM 4029 C C . ARG B 1 231 ? -25.65 7.624 1.172 1 97.59 231 ARG B C 1
ATOM 4031 O O . ARG B 1 231 ? -26.385 8.541 0.803 1 97.59 231 ARG B O 1
ATOM 4038 N N . VAL B 1 232 ? -24.593 7.23 0.446 1 97.69 232 VAL B N 1
ATOM 4039 C CA . VAL B 1 232 ? -24.247 7.974 -0.761 1 97.69 232 VAL B CA 1
ATOM 4040 C C . VAL B 1 232 ? -24.653 7.173 -1.996 1 97.69 232 VAL B C 1
ATOM 4042 O O . VAL B 1 232 ? -24.479 7.633 -3.127 1 97.69 232 VAL B O 1
ATOM 4045 N N . GLY B 1 233 ? -25.086 5.959 -1.848 1 96.82 233 GLY B N 1
ATOM 4046 C CA . GLY B 1 233 ? -25.622 5.162 -2.939 1 96.82 233 GLY B CA 1
ATOM 4047 C C . GLY B 1 233 ? -24.569 4.324 -3.639 1 96.82 233 GLY B C 1
ATOM 4048 O O . GLY B 1 233 ? -24.654 4.094 -4.847 1 96.82 233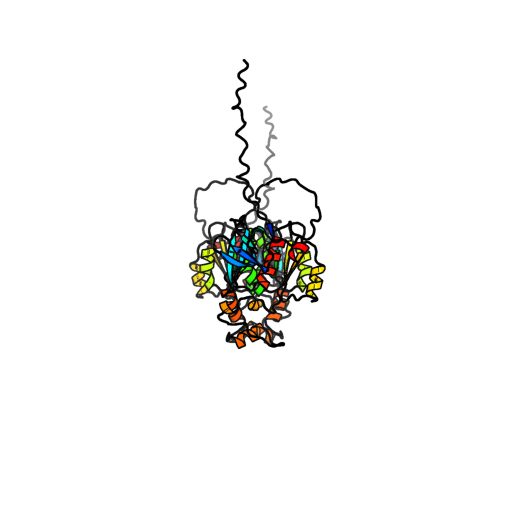 GLY B O 1
ATOM 4049 N N . TRP B 1 234 ? -23.546 4.008 -2.956 1 96.1 234 TRP B N 1
ATOM 4050 C CA . TRP B 1 234 ? -22.534 3.114 -3.509 1 96.1 234 TRP B CA 1
ATOM 4051 C C . TRP B 1 234 ? -22.842 1.661 -3.16 1 96.1 234 TRP B C 1
ATOM 4053 O O . TRP B 1 234 ? -23.403 1.376 -2.099 1 96.1 234 TRP B O 1
ATOM 4063 N N . SER B 1 235 ? -22.465 0.682 -3.993 1 92.69 235 SER B N 1
ATOM 4064 C CA . SER B 1 235 ? -22.879 -0.71 -3.858 1 92.69 235 SER B CA 1
ATOM 4065 C C . SER B 1 235 ? -22.213 -1.371 -2.656 1 92.69 235 SER B C 1
ATOM 4067 O O . SER B 1 235 ? -22.869 -2.074 -1.885 1 92.69 235 SER B O 1
ATOM 4069 N N . ASP B 1 236 ? -20.889 -1.184 -2.525 1 91.1 236 ASP B N 1
ATOM 4070 C CA . ASP B 1 236 ? -20.129 -1.8 -1.442 1 91.1 236 ASP B CA 1
ATOM 4071 C C . ASP B 1 236 ? -18.807 -1.072 -1.215 1 91.1 236 ASP B C 1
ATOM 4073 O O . ASP B 1 236 ? -18.452 -0.167 -1.973 1 91.1 236 ASP B O 1
ATOM 4077 N N . PRO B 1 237 ? -18.129 -1.377 -0.199 1 91.34 237 PRO B N 1
ATOM 4078 C CA . PRO B 1 237 ? -16.889 -0.672 0.135 1 91.34 237 PRO B CA 1
ATOM 4079 C C . PRO B 1 237 ? -15.808 -0.841 -0.93 1 91.34 237 PRO B C 1
ATOM 4081 O O . PRO B 1 237 ? -14.948 0.03 -1.086 1 91.34 237 PRO B O 1
ATOM 4084 N N . LYS B 1 238 ? -15.803 -1.882 -1.692 1 87.3 238 LYS B N 1
ATOM 4085 C CA . LYS B 1 238 ? -14.843 -2.041 -2.781 1 87.3 238 LYS B CA 1
ATOM 4086 C C . LYS B 1 238 ? -15.05 -0.977 -3.856 1 87.3 238 LYS B C 1
ATOM 4088 O O . LYS B 1 238 ? -14.096 -0.32 -4.278 1 87.3 238 LYS B O 1
ATOM 4093 N N . GLU B 1 239 ? -16.304 -0.902 -4.281 1 90.12 239 GLU B N 1
ATOM 4094 C CA . GLU B 1 239 ? -16.63 0.171 -5.216 1 90.12 239 GLU B CA 1
ATOM 4095 C C . GLU B 1 239 ? -16.316 1.539 -4.617 1 90.12 239 GLU B C 1
ATOM 4097 O O . GLU B 1 239 ? -15.782 2.415 -5.302 1 90.12 239 GLU B O 1
ATOM 4102 N N . GLY B 1 240 ? -16.757 1.71 -3.327 1 95.54 240 GLY B N 1
ATOM 4103 C CA . GLY B 1 240 ? -16.476 2.967 -2.653 1 95.54 240 GLY B CA 1
ATOM 4104 C C . GLY B 1 240 ? -15.006 3.344 -2.681 1 95.54 240 GLY B C 1
ATOM 4105 O O . GLY B 1 240 ? -14.661 4.495 -2.955 1 95.54 240 GLY B O 1
ATOM 4106 N N . TRP B 1 241 ? -14.169 2.343 -2.453 1 94.53 241 TRP B N 1
ATOM 4107 C CA . TRP B 1 241 ? -12.735 2.612 -2.469 1 94.53 241 TRP B CA 1
ATOM 4108 C C . TRP B 1 241 ? -12.27 3.004 -3.867 1 94.53 241 TRP B C 1
ATOM 4110 O O . TRP B 1 241 ? -11.474 3.933 -4.026 1 94.53 241 TRP B O 1
ATOM 4120 N N . HIS B 1 242 ? -12.76 2.337 -4.866 1 92.78 242 HIS B N 1
ATOM 4121 C CA . HIS B 1 242 ? -12.437 2.698 -6.242 1 92.78 242 HIS B CA 1
ATOM 4122 C C . HIS B 1 242 ? -12.759 4.164 -6.517 1 92.78 242 HIS B C 1
ATOM 4124 O O . HIS B 1 242 ? -11.931 4.892 -7.069 1 92.78 242 HIS B O 1
ATOM 4130 N N . ARG B 1 243 ? -13.849 4.586 -6.067 1 96.12 243 ARG B N 1
ATOM 4131 C CA . ARG B 1 243 ? -14.289 5.959 -6.296 1 96.12 243 ARG B CA 1
ATOM 4132 C C . ARG B 1 243 ? -13.426 6.947 -5.519 1 96.12 243 ARG B C 1
ATOM 4134 O O . ARG B 1 243 ? -12.975 7.953 -6.071 1 96.12 243 ARG B O 1
ATOM 4141 N N . VAL B 1 244 ? -13.226 6.599 -4.278 1 97.67 244 VAL B N 1
ATOM 4142 C CA . VAL B 1 244 ? -12.469 7.49 -3.405 1 97.67 244 VAL B CA 1
ATOM 4143 C C . VAL B 1 244 ? -11.03 7.603 -3.905 1 97.67 244 VAL B C 1
ATOM 4145 O O . VAL B 1 244 ? -10.502 8.708 -4.052 1 97.67 244 VAL B O 1
ATOM 4148 N N . TYR B 1 245 ? -10.466 6.52 -4.226 1 96.66 245 TYR B N 1
ATOM 4149 C CA . TYR B 1 245 ? -9.076 6.491 -4.668 1 96.66 245 TYR B CA 1
ATOM 4150 C C . TYR B 1 245 ? -8.902 7.265 -5.969 1 96.66 245 TYR B C 1
ATOM 4152 O O . TYR B 1 245 ? -7.948 8.034 -6.118 1 96.66 245 TYR B O 1
ATOM 4160 N N . ASN B 1 246 ? -9.81 7.087 -6.881 1 94.12 246 ASN B N 1
ATOM 4161 C CA . ASN B 1 246 ? -9.696 7.718 -8.192 1 94.12 246 ASN B CA 1
ATOM 4162 C C . ASN B 1 246 ? -9.958 9.219 -8.117 1 94.12 246 ASN B C 1
ATOM 4164 O O . ASN B 1 246 ? -9.586 9.965 -9.025 1 94.12 246 ASN B O 1
ATOM 4168 N N . ALA B 1 247 ? -10.577 9.574 -7.046 1 96.6 247 ALA B N 1
ATOM 4169 C CA . ALA B 1 247 ? -10.869 10.994 -6.866 1 96.6 247 ALA B CA 1
ATOM 4170 C C . ALA B 1 247 ? -9.63 11.755 -6.403 1 96.6 247 ALA B C 1
ATOM 4172 O O . ALA B 1 247 ? -9.603 12.987 -6.435 1 96.6 247 ALA B O 1
ATOM 4173 N N . VAL B 1 248 ? -8.588 11.044 -5.938 1 95.42 248 VAL B N 1
ATOM 4174 C CA . VAL B 1 248 ? -7.378 11.677 -5.425 1 95.42 248 VAL B CA 1
ATOM 4175 C C . VAL B 1 248 ? -6.322 11.741 -6.526 1 95.42 248 VAL B C 1
ATOM 4177 O O . VAL B 1 248 ? -5.875 10.706 -7.027 1 95.42 248 VAL B O 1
ATOM 4180 N N . ASN B 1 249 ? -5.909 12.988 -6.847 1 88.09 249 ASN B N 1
ATOM 4181 C CA . ASN B 1 249 ? -4.886 13.161 -7.873 1 88.09 249 ASN B CA 1
ATOM 4182 C C . ASN B 1 249 ? -3.662 13.89 -7.326 1 88.09 249 ASN B C 1
ATOM 4184 O O . ASN B 1 249 ? -2.558 13.738 -7.851 1 88.09 249 ASN B O 1
ATOM 4188 N N . SER B 1 250 ? -3.921 14.656 -6.314 1 88.93 250 SER B N 1
ATOM 4189 C CA . SER B 1 250 ? -2.855 15.41 -5.66 1 88.93 250 SER B CA 1
ATOM 4190 C C . SER B 1 250 ? -3.218 15.741 -4.216 1 88.93 250 SER B C 1
ATOM 4192 O O . SER B 1 250 ? -4.313 15.412 -3.755 1 88.93 250 SER B O 1
ATOM 4194 N N . PHE B 1 251 ? -2.331 16.364 -3.578 1 88.1 251 PHE B N 1
ATOM 4195 C CA . PHE B 1 251 ? -2.59 16.742 -2.194 1 88.1 251 PHE B CA 1
ATOM 4196 C C . PHE B 1 251 ? -3.755 17.721 -2.11 1 88.1 251 PHE B C 1
ATOM 4198 O O . PHE B 1 251 ? -4.405 17.832 -1.068 1 88.1 251 PHE B O 1
ATOM 4205 N N . ARG B 1 252 ? -4.163 18.419 -3.182 1 86.78 252 ARG B N 1
ATOM 4206 C CA . ARG B 1 252 ? -5.245 19.398 -3.198 1 86.78 252 ARG B CA 1
ATOM 4207 C C . ARG B 1 252 ? -6.595 18.727 -2.971 1 86.78 252 ARG B C 1
ATOM 4209 O O . ARG B 1 252 ? -7.583 19.396 -2.66 1 86.78 252 ARG B O 1
ATOM 4216 N N . ASP B 1 253 ? -6.58 17.496 -3.127 1 94.97 253 ASP B N 1
ATOM 4217 C CA . ASP B 1 253 ? -7.826 16.745 -3.009 1 94.97 253 ASP B CA 1
ATOM 4218 C C . ASP B 1 253 ? -8.027 16.237 -1.583 1 94.97 253 ASP B C 1
ATOM 4220 O O . ASP B 1 253 ? -9.045 15.612 -1.279 1 94.97 253 ASP B O 1
ATOM 4224 N N . LEU B 1 254 ? -7.052 16.517 -0.691 1 94.77 254 LEU B N 1
ATOM 4225 C CA . LEU B 1 254 ? -7.051 15.958 0.656 1 94.77 254 LEU B CA 1
ATOM 4226 C C . LEU B 1 254 ? -7.228 17.055 1.7 1 94.77 254 LEU B C 1
ATOM 4228 O O . LEU B 1 254 ? -6.919 18.22 1.441 1 94.77 254 LEU B O 1
ATOM 4232 N N . ASP B 1 255 ? -7.799 16.698 2.818 1 92.04 255 ASP B N 1
ATOM 4233 C CA . ASP B 1 255 ? -7.948 17.589 3.965 1 92.04 255 ASP B CA 1
ATOM 4234 C C . ASP B 1 255 ? -6.588 17.986 4.532 1 92.04 255 ASP B C 1
ATOM 4236 O O . ASP B 1 255 ? -5.664 17.17 4.575 1 92.04 255 ASP B O 1
ATOM 4240 N N . TYR B 1 256 ? -6.507 19.1 5.104 1 85.33 256 TYR B N 1
ATOM 4241 C CA . TYR B 1 256 ? -5.26 19.695 5.573 1 85.33 256 TYR B CA 1
ATOM 4242 C C . TYR B 1 256 ? -4.696 18.917 6.756 1 85.33 256 TYR B C 1
ATOM 4244 O O . TYR B 1 256 ? -3.479 18.858 6.945 1 85.33 256 TYR B O 1
ATOM 4252 N N . THR B 1 257 ? -5.554 18.331 7.529 1 87.86 257 THR B N 1
ATOM 4253 C CA . THR B 1 257 ? -5.076 17.596 8.695 1 87.86 257 THR B CA 1
ATOM 4254 C C . THR B 1 257 ? -4.203 16.418 8.271 1 87.86 257 THR B C 1
ATOM 4256 O O . THR B 1 257 ? -3.131 16.198 8.837 1 87.86 257 THR B O 1
ATOM 4259 N N . LEU B 1 258 ? -4.636 15.708 7.212 1 93.47 258 LEU B N 1
ATOM 4260 C CA . LEU B 1 258 ? -3.836 14.596 6.71 1 93.47 258 LEU B CA 1
ATOM 4261 C C . LEU B 1 258 ? -2.549 15.101 6.065 1 93.47 258 LEU B C 1
ATOM 4263 O O . LEU B 1 258 ? -1.478 14.528 6.275 1 93.47 258 LEU B O 1
ATOM 4267 N N . ILE B 1 259 ? -2.643 16.167 5.299 1 90.28 259 ILE B N 1
ATOM 4268 C CA . ILE B 1 259 ? -1.477 16.734 4.631 1 90.28 259 ILE B CA 1
ATOM 4269 C C . ILE B 1 259 ? -0.409 17.084 5.664 1 90.28 259 ILE B C 1
ATOM 4271 O O . ILE B 1 259 ? 0.755 16.703 5.517 1 90.28 259 ILE B O 1
ATOM 4275 N N . GLY B 1 260 ? -0.87 17.78 6.756 1 88.95 260 GLY B N 1
ATOM 4276 C CA . GLY B 1 260 ? 0.059 18.175 7.803 1 88.95 260 GLY B CA 1
ATOM 4277 C C . GLY B 1 260 ? 0.728 16.995 8.482 1 88.95 260 GLY B C 1
ATOM 4278 O O . GLY B 1 260 ? 1.936 17.018 8.729 1 88.95 260 GLY B O 1
ATOM 4279 N N . ALA B 1 261 ? -0.021 15.97 8.756 1 92.81 261 ALA B N 1
ATOM 4280 C CA . ALA B 1 261 ? 0.507 14.784 9.424 1 92.81 261 ALA B CA 1
ATOM 4281 C C . ALA B 1 261 ? 1.579 14.107 8.575 1 92.81 261 ALA B C 1
ATOM 4283 O O . ALA B 1 261 ? 2.637 13.73 9.084 1 92.81 261 ALA B O 1
ATOM 4284 N N . VAL B 1 262 ? 1.366 13.983 7.256 1 95.52 262 VAL B N 1
ATOM 4285 C CA . VAL B 1 262 ? 2.292 13.29 6.366 1 95.52 262 VAL B CA 1
ATOM 4286 C C . VAL B 1 262 ? 3.522 14.16 6.119 1 95.52 262 VAL B C 1
ATOM 4288 O O . VAL B 1 262 ? 4.652 13.665 6.124 1 95.52 262 VAL B O 1
ATOM 4291 N N . GLU B 1 263 ? 3.333 15.41 5.963 1 91.21 263 GLU B N 1
ATOM 4292 C CA . GLU B 1 263 ? 4.451 16.309 5.694 1 91.21 263 GLU B CA 1
ATOM 4293 C C . GLU B 1 263 ? 5.426 16.344 6.868 1 91.21 263 GLU B C 1
ATOM 4295 O O . GLU B 1 263 ? 6.641 16.411 6.672 1 91.21 263 GLU B O 1
ATOM 4300 N N . ARG B 1 264 ? 4.916 16.34 8.062 1 92 264 ARG B N 1
ATOM 4301 C CA . ARG B 1 264 ? 5.78 16.281 9.237 1 92 264 ARG B CA 1
ATOM 4302 C C . ARG B 1 264 ? 6.633 15.017 9.226 1 92 264 ARG B C 1
ATOM 4304 O O . ARG B 1 264 ? 7.819 15.059 9.559 1 92 264 ARG B O 1
ATOM 4311 N N . LEU B 1 265 ? 6.021 13.924 8.845 1 96.05 265 LEU B N 1
ATOM 4312 C CA . LEU B 1 265 ? 6.778 12.681 8.749 1 96.05 265 LEU B CA 1
ATOM 4313 C C . LEU B 1 265 ? 7.825 12.766 7.644 1 96.05 265 LEU B C 1
ATOM 4315 O O . LEU B 1 265 ? 8.951 12.292 7.811 1 96.05 265 LEU B O 1
ATOM 4319 N N . VAL B 1 266 ? 7.421 13.336 6.513 1 92.59 266 VAL B N 1
ATOM 4320 C CA . VAL B 1 266 ? 8.341 13.484 5.39 1 92.59 266 VAL B CA 1
ATOM 4321 C C . VAL B 1 266 ? 9.544 14.323 5.815 1 92.59 266 VAL B C 1
ATOM 4323 O O . VAL B 1 266 ? 10.691 13.953 5.553 1 92.59 266 VAL B O 1
ATOM 4326 N N . ASP B 1 267 ? 9.275 15.395 6.505 1 89.86 267 ASP B N 1
ATOM 4327 C CA . ASP B 1 267 ? 10.35 16.244 7.007 1 89.86 267 ASP B CA 1
ATOM 4328 C C . ASP B 1 267 ? 11.28 15.462 7.933 1 89.86 267 ASP B C 1
ATOM 4330 O O . ASP B 1 267 ? 12.503 15.572 7.829 1 89.86 267 ASP B O 1
ATOM 4334 N N . PHE B 1 268 ? 10.738 14.705 8.758 1 94.32 268 PHE B N 1
ATOM 4335 C CA . PHE B 1 268 ? 11.488 13.952 9.757 1 94.32 268 PHE B CA 1
ATOM 4336 C C . PHE B 1 268 ? 12.41 12.937 9.091 1 94.32 268 PHE B C 1
ATOM 4338 O O . PHE B 1 268 ? 13.575 12.806 9.472 1 94.32 268 PHE B O 1
ATOM 4345 N N . VAL B 1 269 ? 11.907 12.272 8.077 1 94.61 269 VAL B N 1
ATOM 4346 C CA . VAL B 1 269 ? 12.674 11.159 7.528 1 94.61 269 VAL B CA 1
ATOM 4347 C C . VAL B 1 269 ? 13.636 11.672 6.458 1 94.61 269 VAL B C 1
ATOM 4349 O O . VAL B 1 269 ? 14.573 10.971 6.069 1 94.61 269 VAL B O 1
ATOM 4352 N N . THR B 1 270 ? 13.415 12.863 5.956 1 89.45 270 THR B N 1
ATOM 4353 C CA . THR B 1 270 ? 14.264 13.339 4.869 1 89.45 270 THR B CA 1
ATOM 4354 C C . THR B 1 270 ? 15.233 14.407 5.368 1 89.45 270 THR B C 1
ATOM 4356 O O . THR B 1 270 ? 16.265 14.658 4.742 1 89.45 270 THR B O 1
ATOM 4359 N N . ASN B 1 271 ? 14.851 15.101 6.381 1 87.21 271 ASN B N 1
ATOM 4360 C CA . ASN B 1 271 ? 15.704 16.131 6.964 1 87.21 271 ASN B CA 1
ATOM 4361 C C . ASN B 1 271 ? 16.308 15.675 8.289 1 87.21 271 ASN B C 1
ATOM 4363 O O . ASN B 1 271 ? 15.694 15.837 9.345 1 87.21 271 ASN B O 1
ATOM 4367 N N . LEU B 1 272 ? 17.547 15.277 8.221 1 85.29 272 LEU B N 1
ATOM 4368 C CA . LEU B 1 272 ? 18.171 14.627 9.368 1 85.29 272 LEU B CA 1
ATOM 4369 C C . LEU B 1 272 ? 18.598 15.655 10.411 1 85.29 272 LEU B C 1
ATOM 4371 O O . LEU B 1 272 ? 18.968 15.294 11.53 1 85.29 272 LEU B O 1
ATOM 4375 N N . ASP B 1 273 ? 18.451 16.902 10.048 1 82.36 273 ASP B N 1
ATOM 4376 C CA . ASP B 1 273 ? 18.786 17.96 10.996 1 82.36 273 ASP B CA 1
ATOM 4377 C C . ASP B 1 273 ? 17.631 18.22 11.96 1 82.36 273 ASP B C 1
ATOM 4379 O O . ASP B 1 273 ? 17.811 18.872 12.991 1 82.36 273 ASP B O 1
ATOM 4383 N N . LEU B 1 274 ? 16.485 17.739 11.613 1 85.89 274 LEU B N 1
ATOM 4384 C CA . LEU B 1 274 ? 15.317 17.95 12.462 1 85.89 274 LEU B CA 1
ATOM 4385 C C . LEU B 1 274 ? 15.198 16.847 13.508 1 85.89 274 LEU B C 1
ATOM 4387 O O . LEU B 1 274 ? 15.403 15.67 13.202 1 85.89 274 LEU B O 1
ATOM 4391 N N . SER B 1 275 ? 14.931 17.303 14.738 1 87.59 275 SER B N 1
ATOM 4392 C CA . SER B 1 275 ? 14.659 16.326 15.787 1 87.59 275 SER B CA 1
ATOM 4393 C C . SER B 1 275 ? 13.188 15.921 15.797 1 87.59 275 SER B C 1
ATOM 4395 O O . SER B 1 275 ? 12.356 16.57 15.16 1 87.59 275 SER B O 1
ATOM 4397 N N . LYS B 1 276 ? 12.916 14.788 16.482 1 88.42 276 LYS B N 1
ATOM 4398 C CA . LYS B 1 276 ? 11.545 14.316 16.656 1 88.42 276 LYS B CA 1
ATOM 4399 C C . LYS B 1 276 ? 10.669 15.392 17.291 1 88.42 276 LYS B C 1
ATOM 4401 O O . LYS B 1 276 ? 9.523 15.588 16.882 1 88.42 276 LYS B O 1
ATOM 4406 N N . GLU B 1 277 ? 11.184 16.171 18.225 1 83.98 277 GLU B N 1
ATOM 4407 C CA . GLU B 1 277 ? 10.459 17.234 18.914 1 83.98 277 GLU B CA 1
ATOM 4408 C C . GLU B 1 277 ? 10.149 18.392 17.97 1 83.98 277 GLU B C 1
ATOM 4410 O O . GLU B 1 277 ? 9.102 19.032 18.087 1 83.98 277 GLU B O 1
ATOM 4415 N N . ASP B 1 278 ? 10.998 18.607 17.041 1 80.6 278 ASP B N 1
ATOM 4416 C CA . ASP B 1 278 ? 10.803 19.685 16.076 1 80.6 278 ASP B CA 1
ATOM 4417 C C . ASP B 1 278 ? 9.58 19.424 15.2 1 80.6 278 ASP B C 1
ATOM 4419 O O . ASP B 1 278 ? 8.871 20.358 14.82 1 80.6 278 ASP B O 1
ATOM 4423 N N . VAL B 1 279 ? 9.372 18.06 14.92 1 81.52 279 VAL B N 1
ATOM 4424 C CA . VAL B 1 279 ? 8.366 17.726 13.918 1 81.52 279 VAL B CA 1
ATOM 4425 C C . VAL B 1 279 ? 7.033 17.432 14.602 1 81.52 279 VAL B C 1
ATOM 4427 O O . VAL B 1 279 ? 5.97 17.573 13.991 1 81.52 279 VAL B O 1
ATOM 4430 N N . LEU B 1 280 ? 7.035 16.99 15.832 1 78.84 280 LEU B N 1
ATOM 4431 C CA . LEU B 1 280 ? 5.804 16.613 16.517 1 78.84 280 LEU B CA 1
ATOM 4432 C C . LEU B 1 280 ? 5.264 17.774 17.345 1 78.84 280 LEU B C 1
ATOM 4434 O O . LEU B 1 280 ? 4.162 17.693 17.892 1 78.84 280 LEU B O 1
ATOM 4438 N N . ALA B 1 281 ? 6.103 18.868 17.375 1 64.06 281 ALA B N 1
ATOM 4439 C CA . ALA B 1 281 ? 5.659 20.038 18.128 1 64.06 281 ALA B CA 1
ATOM 4440 C C . ALA B 1 281 ? 4.551 20.78 17.387 1 64.06 281 ALA B C 1
ATOM 4442 O O . ALA B 1 281 ? 4.484 20.74 16.156 1 64.06 281 ALA B O 1
#

Foldseek 3Di:
DPPPPVPPPPVPPPPPPVPPPQFAEDELDFQQWKAFPPPRDIFGFLDWDQDPVGIWTWGQDPVRDIDIDHQDQQGIDHPRGGHRHDHDFPDDDPPDDDDDDDPPDDPPPPQLLQEEEEEEDPLLLLLCCQACVVVQVVLSYHYHYDDDCVCVVVVCVVSVADQSYAYEYEYEQDDPPDPVVVVQVPDDFRYAYFYFRDNDQLQFFDCVLLVDPHQDDDDPPDDRQQRSCVVVVHDGSVRVSVSSSVSDNYCSRGHSRSVLRVVLSSCSNRPSVDTSVRSVD/DPPPPPPPPPVPPPPPPVPDPQFAEDELDFQQWKAFPPPRDIFGFLDWDQDPVGIWTWGADPVGDIDIDHQDQQGIDHPRGGHRHDHDQPDPDPPDDDDDDDPPDDPPVPQLLLEEEEEQDPLLLLLCCQACVVVSVVLSYHYYYQPHCVSVVVVCVVSVADQSYAYEYEYELDDPPDPVVVVQVPDDFRYAYFYFRDNDQLQFFDCVLLVDPHQDDDDPPDDRQQRSCVVVVHDGSVRVSVSSSVSDNYCVRGHSRSVLRVVLSSCSNRPSVDISVSSVD

Secondary structure (DSSP, 8-state):
-----TT--------GGG----PPEEE--TT-EEEETTT--EEEEEEEEEETTEEEEEEE-TT--EEEEE--TT-EEETTEEEEEE---------------------------S-EEEEESHHHHHHHHHHHHHHHHHTT-EEEEES-GGGHHHHHHHH--BTTB-EEEEETT--TTSHHHHHHHTS-TTEEEEE-S-SSGGGGB-GGGGT-SSPPP--TTS-HHHHHHHHHT-S-HHHHHHHHHHH--SGGGB-HHHHHHHHHHHHHHH-TTS-HHHHH-/-----TT--------GGG----PPEEE--TT-EEEETTT--EEEEEEEEEETTEEEEEEE-TT--EEEEE--TT-EEETTEEEEEE---------------------------S-EEEESSHHHHHHHHHHHHHHHHHTT-EEEE-SSGGGHHHHHHHH--BTTB-EEEEETT--TTSHHHHHHHTS-TTEEEEE-S-SSGGGGB-GGGGT-SSPPP--TTS-HHHHHHHHHT-S-HHHHHHHHHHH--SGGGB-HHHHHHHHHHHHHHH-TTS-HHHHH-

InterPro domains:
  IPR021447 DUF3097, C-terminal domain [PF11296] (115-270)
  IPR053883 DUF3097, N-terminal domain [PF22845] (25-87)

pLDDT: mean 78.33, std 21.71, range [17.12, 97.88]

Sequence (562 aa):
MSFSDPYAGNIFGGHSRNKQPEYPDVPAKPGLVVEVRGDGFVGAVTGFERTYDGDFVRLEDRRGRDALYKLRKGAFMIDGQIVNLTRFVEKQAPRKSNSGSRRVENAQAKVAAPSRIWVEGIHDAAIVEKVWGHDLRVEGVVVEYLEGLDNLEERLAEFQPGPGRRIGVLADHLVEGSKETRMTKSLPADVAVTGHPYIDIWAAVKPERLGLKAWPEVPYGEDWKTGICKRVGWSDPKEGWHRVYNAVNSFRDLDYTLIGAVERLVDFVTNLDLSKEDVLAMSFSDPYAGNIFGGHSRNKQPEYPDVPAKPGLVVEVRGDGFVGAVTGFERTYDGDFVRLEDRRGRDALYKLRKGAFMIDGQIVNLTRFVEKQAPRKSNSGSRRVENAQAKVAAPSRIWVEGIHDAAIVEKVWGHDLRVEGVVVEYLEGLDNLEERLAEFQPGPGRRIGVLADHLVEGSKETRMTKSLPADVAVTGHPYIDIWAAVKPERLGLKAWPEVPYGEDWKTGICKRVGWSDPKEGWHRVYNAVNSFRDLDYTLIGAVERLVDFVTNLDLSKEDVLA